Protein AF-0000000085066678 (afdb_homodimer)

Radius of gyration: 29.47 Å; Cα contacts (8 Å, |Δi|>4): 2014; chains: 2; bounding box: 54×85×67 Å

Organism: Acidithiobacillus ferrooxidans (strain ATCC 23270 / DSM 14882 / CIP 104768 / NCIMB 8455) (NCBI:txid243159)

Secondary structure (DSSP, 8-state):
-EEEEEEE-STTS--EEEEEEEPPP-TTEEEEEEEEEEE-HHHHHHHHT--TT--SSEE---EEEEEEEEE-TT--S--TT-EEEE-SS---SSSHHHHHSS-S---TTHHHHTTT--TTS--SEEETTEEEEESTTT--SBSEEEEEGGGEEEE-TTS-HHHHGGGGTHHHHHHHIIIIIS-PPTT-EEEEE--SHHHHHHHHHHHHHT-SEEEEE-S-GGGHHHHHHHT--EEE-GGG-SS-HHHHHHHHTTS-BSEEEE-S--HHHHHHHHHTBPTTT-EEEE-SPPPTT--EEE-THHHHTT-EEEE-SGGG--HHHHHHHHHHHHHTTSS--GGGEEEEE-GGGHHHHHHHHHTT--SEEEEE-/-EEEEEEE-STTS--EEEEEEEPPP-TTEEEEEEEEEEE-HHHHHHHHT--TT--SSEE---EEEEEEEEE-TT--S--TT-EEEE-SS---SSSHHHHHSS-S---TTHHHHTTT--TTS--SEEETTEEEEESTTT--SBSEEEEEGGGEEEE-TTS-HHHHGGGGTHHHHHHHIIIIIS-PPTT-EEEEE--SHHHHHHHHHHHHHT-SEEEEE-S-GGGHHHHHHHT--EEE-GGG-SS-HHHHHHHHTTS-BSEEEE-S--HHHHHHHHHTBPTTT-EEEE-SPPPTT--EEE-THHHHTT-EEEE-SGGG--HHHHHHHHHHHHHTTSS--GGGEEEEE-GGGHHHHHHHHHTT--SEEEEE-

Sequence (738 aa):
MDVRAAVAFEAGKPLVIETVQLDGPKEGEVLVELKATGICHTDHFTLSGADPEGLFPCILGHEGAGIVVDVGPGVKSVKKGDHVIPLYTPECRECEYCLSRKTNLCQKIRTTQGKGLMPDGTTRFSFKGKPLFHYMGCSTFANYTVMPEIALAKIREDAPFDTTCYIGCGVTTGIGAVVFTAKVEPGANVVVFGLGGIGLNVIQGAKLVGANMIIGVDINPAREAIARKFGMTHFVNPKEVEGDLVSHLVELTHGGADYSFECIGNVKVMRQALECCHKGWGVSCIIGVAGAGQEISTRPFQLVTGRRWIGSAFGGARGRTDVPKIVDWYMEKKINIDDLITHRLKLEDINEGFHLLETGQSIRSVVVYMDVRAAVAFEAGKPLVIETVQLDGPKEGEVLVELKATGICHTDHFTLSGADPEGLFPCILGHEGAGIVVDVGPGVKSVKKGDHVIPLYTPECRECEYCLSRKTNLCQKIRTTQGKGLMPDGTTRFSFKGKPLFHYMGCSTFANYTVMPEIALAKIREDAPFDTTCYIGCGVTTGIGAVVFTAKVEPGANVVVFGLGGIGLNVIQGAKLVGANMIIGVDINPAREAIARKFGMTHFVNPKEVEGDLVSHLVELTHGGADYSFECIGNVKVMRQALECCHKGWGVSCIIGVAGAGQEISTRPFQLVTGRRWIGSAFGGARGRTDVPKIVDWYMEKKINIDDLITHRLKLEDINEGFHLLETGQSIRSVVVY

Foldseek 3Di:
DWWWFFWLADAQDGTDTDTWAFADEAAQKFKWQWFKFWDDVVQVCLSNVLDPLRDPGAQDGQLTKTFTCDDYPPHDPDDGGFIKAFALAFAPCPDPQNVVLPFLRDDQQVVLLSVQAASVNHARIDDPRHDHGYHSQHSNRMSMDMHGNRRIATADPPFDGQQLSCLNFQLLLQLLLCCPVVNPAAQFAEEEEDLFSNRLSVLLNCVLRHYDAYEYEDQDPVSVVSSVVSHHDYYHHPVPDPDDPLVVLCVVRVAAGQEYEYAAQDQVVQQSRLSRHHFAAHEYEYRHHHGPPDDHDDDCVSVVRHYYYYYDDSSRDNRRPCSNVVSVCVVVVSGDRPVQAPEEAASVCVSVQSVCVVVVNHSMYMYGD/DWWWFFKLADAQDGTDTDTWAFADEAAQKFKWQWFKFWDDVVQVCLSNVLDPLRDPGAQDGQLTKTFTCDDYPPHDPDDGGFIKAFALAFAPCPDPQNVVLPFLRDDQQVVLLSVLAASVNHARIDDPRHDHGYHSQHSNSISMDMHGNRRIATADPPFDGQQLSCLNFQLLLQLLLCCPVVNPAAQFAEEEEDQFSNSLSVLLNCVLRHYDAYEYEDQDPVSVVSSVVSHHDYYHHPVPDPDDPLVVLCVVRVAAGQEYEYAAQDQVVQQSRLSRHHFAAHEYEYEHHHGPPDDHDDDCVSVVRHYYYYYDDSSRDNRRPCSNVVSVCVVVVSGDRPVQAPEEAASVCVSVQSVCVVVVNHSMYMYGD

Solvent-accessible surface area (backbone atoms only — not comparable to full-atom values): 35539 Å² total; per-residue (Å²): 83,83,33,53,28,39,33,31,64,47,66,65,49,77,63,42,79,42,77,30,40,37,57,77,42,49,77,37,15,26,24,31,40,36,40,11,20,32,64,53,70,68,47,53,42,33,41,55,50,73,34,90,73,54,69,69,37,18,27,42,32,45,17,16,10,29,30,29,69,41,70,15,59,84,51,76,90,71,51,68,69,41,26,34,29,38,30,65,50,30,45,73,70,70,45,72,40,42,65,65,68,62,35,33,64,34,59,90,52,47,74,34,25,67,69,19,22,40,86,87,69,43,61,53,37,27,48,96,87,37,76,26,33,37,28,59,46,34,18,33,36,22,44,46,37,55,35,51,54,46,25,42,18,64,42,68,79,84,61,58,37,75,55,53,3,38,46,33,38,48,44,34,29,14,27,20,29,30,59,57,51,66,50,62,51,64,59,33,34,35,37,34,34,28,64,52,53,38,22,40,23,31,36,33,27,38,43,67,50,40,38,61,42,31,34,39,33,35,82,55,73,82,44,48,64,62,36,42,74,42,48,34,71,42,79,44,40,66,87,73,48,83,78,56,62,42,60,52,47,17,58,74,53,72,59,18,19,46,31,22,36,28,43,67,25,46,48,69,54,45,34,42,34,45,68,20,22,14,76,27,53,6,35,17,33,40,53,32,68,58,58,87,92,50,54,34,52,48,52,58,62,56,22,25,49,28,20,31,44,36,26,30,49,57,2,37,41,37,30,50,72,40,47,35,52,52,52,48,36,41,76,70,64,69,43,82,55,68,86,45,55,66,42,79,35,43,69,90,44,46,63,55,46,53,49,32,48,74,70,63,72,36,63,25,32,24,33,45,102,83,86,34,53,28,39,33,33,64,46,64,63,49,77,63,42,80,40,78,30,39,36,58,78,40,48,77,36,15,27,24,32,39,35,41,9,21,31,64,52,69,69,47,51,42,34,42,56,52,74,34,89,72,54,68,68,37,18,25,43,30,46,15,15,12,29,32,29,69,40,70,17,58,84,51,76,90,69,52,68,68,40,27,32,29,38,30,62,50,29,44,75,71,69,45,72,40,42,65,65,68,62,35,35,67,36,61,88,52,46,75,33,26,66,68,20,23,39,87,87,71,43,60,52,37,26,49,96,88,38,76,26,32,36,27,60,46,34,18,34,37,22,44,46,36,56,34,52,52,45,27,42,18,63,41,68,78,85,60,58,37,74,55,54,3,38,45,33,39,49,43,32,29,13,26,21,28,31,59,57,50,65,50,60,52,62,59,33,33,36,36,34,35,28,64,51,52,38,23,43,23,30,36,32,26,38,45,66,50,39,36,61,43,31,33,39,33,36,81,57,73,84,43,48,64,63,35,43,74,42,47,34,71,41,78,44,40,66,86,74,49,84,78,57,64,41,61,52,47,17,58,74,54,72,58,18,19,46,31,20,36,28,43,67,25,48,47,70,54,45,34,43,35,46,68,20,22,13,76,27,54,6,35,17,33,39,54,32,69,58,59,87,90,50,54,35,52,48,51,58,62,56,22,25,48,27,20,30,46,34,26,29,49,56,2,37,40,37,32,50,72,40,47,36,52,52,52,49,34,39,78,68,64,68,44,80,54,67,86,43,55,66,42,79,37,44,68,90,44,46,64,55,47,54,50,32,49,75,71,64,72,36,62,25,31,24,31,45,100

Nearest PDB structures (foldseek):
  2fzw-assembly1_B  TM=9.863E-01  e=3.421E-61  Homo sapiens
  8gv3-assembly1_A  TM=9.808E-01  e=2.013E-60  Homo sapiens
  6oa7-assembly1_B  TM=9.654E-01  e=2.824E-52  Equus caballus
  7u9n-assembly1_A  TM=9.645E-01  e=5.880E-52  Equus caballus
  8e7u-assembly1_A  TM=9.632E-01  e=5.531E-52  Equus caballus

InterPro domains:
  IPR002328 Alcohol dehydrogenase, zinc-type, conserved site [PS00059] (61-75)
  IPR011032 GroES-like superfamily [SSF50129] (1-184)
  IPR011032 GroES-like superfamily [SSF50129] (318-369)
  IPR013149 Alcohol dehydrogenase-like, C-terminal [PF00107] (197-329)
  IPR013154 Alcohol dehydrogenase-like, N-terminal [PF08240] (27-155)
  IPR014183 Alcohol dehydrogenase class III [TIGR02818] (3-369)
  IPR014183 Alcohol dehydrogenase class III [cd08300] (4-367)
  IPR036291 NAD(P)-binding domain superfamily [SSF51735] (160-334)

pLDDT: mean 97.52, std 2.4, range [83.38, 99.0]

Structure (mmCIF, N/CA/C/O backbone):
data_AF-0000000085066678-model_v1
#
loop_
_entity.id
_entity.type
_entity.pdbx_description
1 polymer 'S-(hydroxymethyl)glutathione dehydrogenase'
#
loop_
_atom_site.group_PDB
_atom_site.id
_atom_site.type_symbol
_atom_site.label_atom_id
_atom_site.label_alt_id
_atom_site.label_comp_id
_atom_site.label_asym_id
_atom_site.label_entity_id
_atom_site.label_seq_id
_atom_site.pdbx_PDB_ins_code
_atom_site.Cartn_x
_atom_site.Cartn_y
_atom_site.Cartn_z
_atom_site.occupancy
_atom_site.B_iso_or_equiv
_atom_site.auth_seq_id
_atom_site.auth_comp_id
_atom_site.auth_asym_id
_atom_site.auth_atom_id
_atom_site.pdbx_PDB_model_num
ATOM 1 N N . MET A 1 1 ? -12.633 39.188 23.688 1 97.69 1 MET A N 1
ATOM 2 C CA . MET A 1 1 ? -11.469 40.062 23.75 1 97.69 1 MET A CA 1
ATOM 3 C C . MET A 1 1 ? -11.039 40.5 22.359 1 97.69 1 MET A C 1
ATOM 5 O O . MET A 1 1 ? -11.344 39.844 21.375 1 97.69 1 MET A O 1
ATOM 9 N N . ASP A 1 2 ? -10.336 41.594 22.328 1 98.12 2 ASP A N 1
ATOM 10 C CA . ASP A 1 2 ? -9.789 42.094 21.062 1 98.12 2 ASP A CA 1
ATOM 11 C C . ASP A 1 2 ? -8.508 41.344 20.688 1 98.12 2 ASP A C 1
ATOM 13 O O . ASP A 1 2 ? -7.625 41.156 21.531 1 98.12 2 ASP A O 1
ATOM 17 N N . VAL A 1 3 ? -8.484 40.875 19.469 1 98 3 VAL A N 1
ATOM 18 C CA . VAL A 1 3 ? -7.348 40.094 18.953 1 98 3 VAL A CA 1
ATOM 19 C C . VAL A 1 3 ? -6.941 40.625 17.578 1 98 3 VAL A C 1
ATOM 21 O O . VAL A 1 3 ? -7.797 40.969 16.766 1 98 3 VAL A O 1
ATOM 24 N N . ARG A 1 4 ? -5.629 40.719 17.375 1 98.69 4 ARG A N 1
ATOM 25 C CA . ARG A 1 4 ? -5.133 41.031 16.047 1 98.69 4 ARG A CA 1
ATOM 26 C C . ARG A 1 4 ? -5.066 39.812 15.164 1 98.69 4 ARG A C 1
ATOM 28 O O . ARG A 1 4 ? -4.574 38.75 15.594 1 98.69 4 ARG A O 1
ATOM 35 N N . ALA A 1 5 ? -5.629 39.906 13.969 1 98.88 5 ALA A N 1
ATOM 36 C CA . ALA A 1 5 ? -5.664 38.75 13.086 1 98.88 5 ALA A CA 1
ATOM 37 C C . ALA A 1 5 ? -5.555 39.156 11.625 1 98.88 5 ALA A C 1
ATOM 39 O O . ALA A 1 5 ? -5.852 40.312 11.273 1 98.88 5 ALA A O 1
ATOM 40 N N . ALA A 1 6 ? -4.98 38.344 10.805 1 98.88 6 ALA A N 1
ATOM 41 C CA . ALA A 1 6 ? -5.09 38.438 9.352 1 98.88 6 ALA A CA 1
ATOM 42 C C . ALA A 1 6 ? -6.316 37.688 8.844 1 98.88 6 ALA A C 1
ATOM 44 O O . ALA A 1 6 ? -6.367 36.438 8.914 1 98.88 6 ALA A O 1
ATOM 45 N N . VAL A 1 7 ? -7.277 38.375 8.336 1 98.81 7 VAL A N 1
ATOM 46 C CA . VAL A 1 7 ? -8.57 37.781 7.973 1 98.81 7 VAL A CA 1
ATOM 47 C C . VAL A 1 7 ? -8.641 37.594 6.461 1 98.81 7 VAL A C 1
ATOM 49 O O . VAL A 1 7 ? -8.305 38.5 5.695 1 98.81 7 VAL A O 1
ATOM 52 N N . ALA A 1 8 ? -8.922 36.406 6.039 1 98.81 8 ALA A N 1
ATOM 53 C CA . ALA A 1 8 ? -9.312 36.125 4.652 1 98.81 8 ALA A CA 1
ATOM 54 C C . ALA A 1 8 ? -10.805 36.375 4.445 1 98.81 8 ALA A C 1
ATOM 56 O O . ALA A 1 8 ? -11.617 35.469 4.715 1 98.81 8 ALA A O 1
ATOM 57 N N . PHE A 1 9 ? -11.148 37.406 3.898 1 98.5 9 PHE A N 1
ATOM 58 C CA . PHE A 1 9 ? -12.555 37.75 3.738 1 98.5 9 PHE A CA 1
ATOM 59 C C . PHE A 1 9 ? -13.148 37.062 2.523 1 98.5 9 PHE A C 1
ATOM 61 O O . PHE A 1 9 ? -14.328 36.688 2.521 1 98.5 9 PHE A O 1
ATOM 68 N N . GLU A 1 10 ? -12.383 36.938 1.481 1 97.25 10 GLU A N 1
ATOM 69 C CA . GLU A 1 10 ? -12.805 36.281 0.244 1 97.25 10 GLU A CA 1
ATOM 70 C C . GLU A 1 10 ? -11.648 35.531 -0.421 1 97.25 10 GLU A C 1
ATOM 72 O O . GLU A 1 10 ? -10.484 35.906 -0.25 1 97.25 10 GLU A O 1
ATOM 77 N N . ALA A 1 11 ? -12.023 34.469 -1.144 1 97 11 ALA A N 1
ATOM 78 C CA . ALA A 1 11 ? -11.016 33.719 -1.891 1 97 11 ALA A CA 1
ATOM 79 C C . ALA A 1 11 ? -10.32 34.625 -2.914 1 97 11 ALA A C 1
ATOM 81 O O . ALA A 1 11 ? -10.953 35.469 -3.543 1 97 11 ALA A O 1
ATOM 82 N N . GLY A 1 12 ? -9.055 34.438 -3.08 1 96.31 12 GLY A N 1
ATOM 83 C CA . GLY A 1 12 ? -8.312 35.094 -4.141 1 96.31 12 GLY A CA 1
ATOM 84 C C . GLY A 1 12 ? -7.898 36.5 -3.787 1 96.31 12 GLY A C 1
ATOM 85 O O . GLY A 1 12 ? -7.285 37.188 -4.598 1 96.31 12 GLY A O 1
ATOM 86 N N . LYS A 1 13 ? -8.227 37.031 -2.666 1 97.75 13 LYS A N 1
ATOM 87 C CA . LYS A 1 13 ? -7.867 38.375 -2.219 1 97.75 13 LYS A CA 1
ATOM 88 C C . LYS A 1 13 ? -6.836 38.312 -1.093 1 97.75 13 LYS A C 1
ATOM 90 O O . LYS A 1 13 ? -6.785 37.344 -0.342 1 97.75 13 LYS A O 1
ATOM 95 N N . PRO A 1 14 ? -6.043 39.344 -0.989 1 97.75 14 PRO A N 1
ATOM 96 C CA . PRO A 1 14 ? -5.059 39.344 0.097 1 97.75 14 PRO A CA 1
ATOM 97 C C . PRO A 1 14 ? -5.711 39.344 1.479 1 97.75 14 PRO A C 1
ATOM 99 O O . PRO A 1 14 ? -6.863 39.75 1.624 1 97.75 14 PRO A O 1
ATOM 102 N N . LEU A 1 15 ? -4.977 38.906 2.443 1 98.75 15 LEU A N 1
ATOM 103 C CA . LEU A 1 15 ? -5.438 38.969 3.828 1 98.75 15 LEU A CA 1
ATOM 104 C C . LEU A 1 15 ? -5.512 40.406 4.324 1 98.75 15 LEU A C 1
ATOM 106 O O . LEU A 1 15 ? -4.711 41.25 3.912 1 98.75 15 LEU A O 1
ATOM 110 N N . VAL A 1 16 ? -6.426 40.656 5.184 1 98.75 16 VAL A N 1
ATOM 111 C CA . VAL A 1 16 ? -6.582 42 5.766 1 98.75 16 VAL A CA 1
ATOM 112 C C . VAL A 1 16 ? -6.328 41.938 7.273 1 98.75 16 VAL A C 1
ATOM 114 O O . VAL A 1 16 ? -6.918 41.094 7.973 1 98.75 16 VAL A O 1
ATOM 117 N N . ILE A 1 17 ? -5.41 42.812 7.746 1 98.75 17 ILE A N 1
ATOM 118 C CA . ILE A 1 17 ? -5.117 42.844 9.172 1 98.75 17 ILE A CA 1
ATOM 119 C C . ILE A 1 17 ? -6.207 43.625 9.898 1 98.75 17 ILE A C 1
ATOM 121 O O . ILE A 1 17 ? -6.445 44.812 9.586 1 98.75 17 ILE A O 1
ATOM 125 N N . GLU A 1 18 ? -6.836 42.969 10.812 1 98.62 18 GLU A N 1
ATOM 126 C CA . GLU A 1 18 ? -7.934 43.594 11.547 1 98.62 18 GLU A CA 1
ATOM 127 C C . GLU A 1 18 ? -7.859 43.25 13.031 1 98.62 18 GLU A C 1
ATOM 129 O O . GLU A 1 18 ? -7.184 42.312 13.43 1 98.62 18 GLU A O 1
ATOM 134 N N . THR A 1 19 ? -8.477 44.062 13.805 1 98.62 19 THR A N 1
ATOM 135 C CA . THR A 1 19 ? -8.828 43.688 15.172 1 98.62 19 THR A CA 1
ATOM 136 C C . THR A 1 19 ? -10.18 42.969 15.203 1 98.62 19 THR A C 1
ATOM 138 O O . THR A 1 19 ? -11.195 43.531 14.789 1 98.62 19 THR A O 1
ATOM 141 N N . VAL A 1 20 ? -10.18 41.75 15.625 1 98.75 20 VAL A N 1
ATOM 142 C CA . VAL A 1 20 ? -11.398 40.938 15.688 1 98.75 20 VAL A CA 1
ATOM 143 C C . VAL A 1 20 ? -11.719 40.594 17.141 1 98.75 20 VAL A C 1
ATOM 145 O O . VAL A 1 20 ? -10.938 40.906 18.047 1 98.75 20 VAL A O 1
ATOM 148 N N . GLN A 1 21 ? -12.859 40.094 17.328 1 98.81 21 GLN A N 1
ATOM 149 C CA . GLN A 1 21 ? -13.25 39.656 18.656 1 98.81 21 GLN A CA 1
ATOM 150 C C . GLN A 1 21 ? -13.125 38.156 18.812 1 98.81 21 GLN A C 1
ATOM 152 O O . GLN A 1 21 ? -13.461 37.406 17.891 1 98.81 21 GLN A O 1
ATOM 157 N N . LEU A 1 22 ? -12.594 37.719 19.906 1 98.81 22 LEU A N 1
ATOM 158 C CA . LEU A 1 22 ? -12.438 36.312 20.234 1 98.81 22 LEU A CA 1
ATOM 159 C C . LEU A 1 22 ? -13.141 36 21.547 1 98.81 22 LEU A C 1
ATOM 161 O O . LEU A 1 22 ? -12.859 36.625 22.578 1 98.81 22 LEU A O 1
ATOM 165 N N . ASP A 1 23 ? -14.07 35.094 21.484 1 98.5 23 ASP A N 1
ATOM 166 C CA . ASP A 1 23 ? -14.742 34.625 22.688 1 98.5 23 ASP A CA 1
ATOM 167 C C . ASP A 1 23 ? -13.812 33.75 23.531 1 98.5 23 ASP A C 1
ATOM 169 O O . ASP A 1 23 ? -12.891 33.125 23 1 98.5 23 ASP A O 1
ATOM 173 N N . GLY A 1 24 ? -14.047 33.75 24.812 1 98.12 24 GLY A N 1
ATOM 174 C CA . GLY A 1 24 ? -13.297 32.875 25.703 1 98.12 24 GLY A CA 1
ATOM 175 C C . GLY A 1 24 ? -13.578 31.406 25.484 1 98.12 24 GLY A C 1
ATOM 176 O O . GLY A 1 24 ? -14.539 31.047 24.812 1 98.12 24 GLY A O 1
ATOM 177 N N . PRO A 1 25 ? -12.719 30.562 26.094 1 98.62 25 PRO A N 1
ATOM 178 C CA . PRO A 1 25 ? -12.875 29.125 25.906 1 98.62 25 PRO A CA 1
ATOM 179 C C . PRO A 1 25 ? -14.102 28.547 26.625 1 98.62 25 PRO A C 1
ATOM 181 O O . PRO A 1 25 ? -14.344 28.875 27.781 1 98.62 25 PRO A O 1
ATOM 184 N N . LYS A 1 26 ? -14.836 27.766 25.922 1 98.38 26 LYS A N 1
ATOM 185 C CA . LYS A 1 26 ? -15.953 27.016 26.5 1 98.38 26 LYS A CA 1
ATOM 186 C C . LYS A 1 26 ? -15.492 25.656 27 1 98.38 26 LYS A C 1
ATOM 188 O O . LYS A 1 26 ? -14.305 25.438 27.266 1 98.38 26 LYS A O 1
ATOM 193 N N . GLU A 1 27 ? -16.484 24.766 27.328 1 98.12 27 GLU A N 1
ATOM 194 C CA . GLU A 1 27 ? -16.188 23.438 27.875 1 98.12 27 GLU A CA 1
ATOM 195 C C . GLU A 1 27 ? -15.203 22.688 26.969 1 98.12 27 GLU A C 1
ATOM 197 O O . GLU A 1 27 ? -15.43 22.562 25.766 1 98.12 27 GLU A O 1
ATOM 202 N N . GLY A 1 28 ? -14.109 22.234 27.562 1 98.25 28 GLY A N 1
ATOM 203 C CA . GLY A 1 28 ? -13.125 21.422 26.875 1 98.25 28 GLY A CA 1
ATOM 204 C C . GLY A 1 28 ? -12.219 22.234 25.969 1 98.25 28 GLY A C 1
ATOM 205 O O . GLY A 1 28 ? -11.398 21.688 25.234 1 98.25 28 GLY A O 1
ATOM 206 N N . GLU A 1 29 ? -12.328 23.531 25.969 1 98.69 29 GLU A N 1
ATOM 207 C CA . GLU A 1 29 ? -11.586 24.406 25.062 1 98.69 29 GLU A CA 1
ATOM 208 C C . GLU A 1 29 ? -10.477 25.141 25.797 1 98.69 29 GLU A C 1
ATOM 210 O O . GLU A 1 29 ? -10.477 25.219 27.031 1 98.69 29 GLU A O 1
ATOM 215 N N . VAL A 1 30 ? -9.531 25.609 25.062 1 98.94 30 VAL A N 1
ATOM 216 C CA . VAL A 1 30 ? -8.336 26.25 25.609 1 98.94 30 VAL A CA 1
ATOM 217 C C . VAL A 1 30 ? -8.047 27.531 24.828 1 98.94 30 VAL A C 1
ATOM 219 O O . VAL A 1 30 ? -8.125 27.547 23.594 1 98.94 30 VAL A O 1
ATOM 222 N N . LEU A 1 31 ? -7.812 28.578 25.5 1 98.94 31 LEU A N 1
ATOM 223 C CA . LEU A 1 31 ? -7.348 29.828 24.906 1 98.94 31 LEU A CA 1
ATOM 224 C C . LEU A 1 31 ? -5.824 29.875 24.859 1 98.94 31 LEU A C 1
ATOM 226 O O . LEU A 1 31 ? -5.16 29.703 25.891 1 98.94 31 LEU A O 1
ATOM 230 N N . VAL A 1 32 ? -5.309 30.109 23.734 1 98.94 32 VAL A N 1
ATOM 231 C CA . VAL A 1 32 ? -3.865 30.078 23.531 1 98.94 32 VAL A CA 1
ATOM 232 C C . VAL A 1 32 ? -3.4 31.438 22.984 1 98.94 32 VAL A C 1
ATOM 234 O O . VAL A 1 32 ? -3.992 31.969 22.047 1 98.94 32 VAL A O 1
ATOM 237 N N . GLU A 1 33 ? -2.43 32 23.609 1 98.94 33 GLU A N 1
ATOM 238 C CA . GLU A 1 33 ? -1.693 33.125 23.031 1 98.94 33 GLU A CA 1
ATOM 239 C C . GLU A 1 33 ? -0.606 32.625 22.078 1 98.94 33 GLU A C 1
ATOM 241 O O . GLU A 1 33 ? 0.362 32 22.5 1 98.94 33 GLU A O 1
ATOM 246 N N . LEU A 1 34 ? -0.774 32.938 20.875 1 98.94 34 LEU A N 1
ATOM 247 C CA . LEU A 1 34 ? 0.205 32.5 19.875 1 98.94 34 LEU A CA 1
ATOM 248 C C . LEU A 1 34 ? 1.414 33.406 19.875 1 98.94 34 LEU A C 1
ATOM 250 O O . LEU A 1 34 ? 1.264 34.656 19.922 1 98.94 34 LEU A O 1
ATOM 254 N N . LYS A 1 35 ? 2.562 32.781 19.844 1 98.94 35 LYS A N 1
ATOM 255 C CA . LYS A 1 35 ? 3.809 33.531 19.797 1 98.94 35 LYS A CA 1
ATOM 256 C C . LYS A 1 35 ? 4.391 33.562 18.391 1 98.94 35 LYS A C 1
ATOM 258 O O . LYS A 1 35 ? 5.086 34.5 18 1 98.94 35 LYS A O 1
ATOM 263 N N . ALA A 1 36 ? 4.1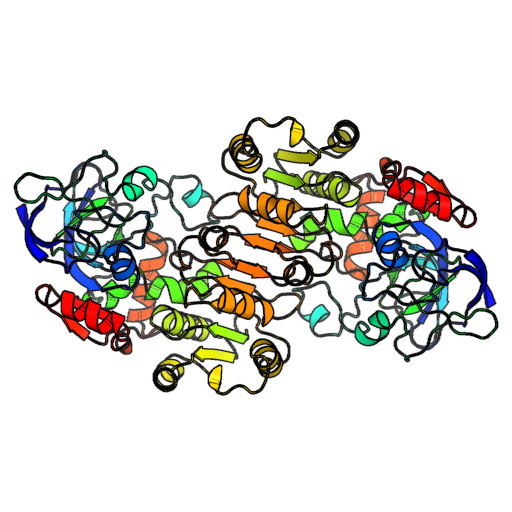13 32.562 17.672 1 98.88 36 ALA A N 1
ATOM 264 C CA . ALA A 1 36 ? 4.578 32.469 16.281 1 98.88 36 ALA A CA 1
ATOM 265 C C . ALA A 1 36 ? 3.691 31.516 15.477 1 98.88 36 ALA A C 1
ATOM 267 O O . ALA A 1 36 ? 2.998 30.672 16.031 1 98.88 36 ALA A O 1
ATOM 268 N N . THR A 1 37 ? 3.658 31.688 14.164 1 98.81 37 THR A N 1
ATOM 269 C CA . THR A 1 37 ? 2.932 30.812 13.25 1 98.81 37 THR A CA 1
ATOM 270 C C . THR A 1 37 ? 3.629 30.766 11.891 1 98.81 37 THR A C 1
ATOM 272 O O . THR A 1 37 ? 4.176 31.766 11.422 1 98.81 37 THR A O 1
ATOM 275 N N . GLY A 1 38 ? 3.693 29.578 11.344 1 98.25 38 GLY A N 1
ATOM 276 C CA . GLY A 1 38 ? 4.25 29.406 10.008 1 98.25 38 GLY A CA 1
ATOM 277 C C . GLY A 1 38 ? 3.244 29.688 8.906 1 98.25 38 GLY A C 1
ATOM 278 O O . GLY A 1 38 ? 2.033 29.625 9.133 1 98.25 38 GLY A O 1
ATOM 279 N N . ILE A 1 39 ? 3.721 30.078 7.777 1 97.81 39 ILE A N 1
ATOM 280 C CA . ILE A 1 39 ? 2.924 30.25 6.566 1 97.81 39 ILE A CA 1
ATOM 281 C C . ILE A 1 39 ? 3.133 29.047 5.645 1 97.81 39 ILE A C 1
ATOM 283 O O . ILE A 1 39 ? 4.238 28.828 5.145 1 97.81 39 ILE A O 1
ATOM 287 N N . CYS A 1 40 ? 2.102 28.281 5.398 1 95.62 40 CYS A N 1
ATOM 288 C CA . CYS A 1 40 ? 2.186 27 4.695 1 95.62 40 CYS A CA 1
ATOM 289 C C . CYS A 1 40 ? 1.518 27.094 3.328 1 95.62 40 CYS A C 1
ATOM 291 O O . CYS A 1 40 ? 0.656 27.938 3.105 1 95.62 40 CYS A O 1
ATOM 293 N N . HIS A 1 41 ? 1.937 26.25 2.414 1 92.62 41 HIS A N 1
ATOM 294 C CA . HIS A 1 41 ? 1.319 26.172 1.095 1 92.62 41 HIS A CA 1
ATOM 295 C C . HIS A 1 41 ? -0.168 25.844 1.201 1 92.62 41 HIS A C 1
ATOM 297 O O . HIS A 1 41 ? -0.963 26.281 0.366 1 92.62 41 HIS A O 1
ATOM 303 N N . THR A 1 42 ? -0.567 25.062 2.137 1 93.12 42 THR A N 1
ATOM 304 C CA . THR A 1 42 ? -1.973 24.734 2.346 1 93.12 42 THR A CA 1
ATOM 305 C C . THR A 1 42 ? -2.789 26 2.621 1 93.12 42 THR A C 1
ATOM 307 O O . THR A 1 42 ? -3.936 26.109 2.182 1 93.12 42 THR A O 1
ATOM 310 N N . ASP A 1 43 ? -2.24 26.938 3.326 1 95.94 43 ASP A N 1
ATOM 311 C CA . ASP A 1 43 ? -2.896 28.219 3.521 1 95.94 43 ASP A CA 1
ATOM 312 C C . ASP A 1 43 ? -3.1 28.938 2.189 1 95.94 43 ASP A C 1
ATOM 314 O O . ASP A 1 43 ? -4.184 29.469 1.923 1 95.94 43 ASP A O 1
ATOM 318 N N . HIS A 1 44 ? -2.023 28.938 1.47 1 94.38 44 HIS A N 1
ATOM 319 C CA . HIS A 1 44 ? -2.059 29.594 0.166 1 94.38 44 HIS A CA 1
ATOM 320 C C . HIS A 1 44 ? -3.094 28.938 -0.747 1 94.38 44 HIS A C 1
ATOM 322 O O . HIS A 1 44 ? -3.854 29.641 -1.424 1 94.38 44 HIS A O 1
ATOM 328 N N . PHE A 1 45 ? -3.088 27.672 -0.777 1 91.62 45 PHE A N 1
ATOM 329 C CA . PHE A 1 45 ? -4.023 26.922 -1.604 1 91.62 45 PHE A CA 1
ATOM 330 C C . PHE A 1 45 ? -5.461 27.266 -1.249 1 91.62 45 PHE A C 1
ATOM 332 O O . PHE A 1 45 ? -6.273 27.547 -2.135 1 91.62 45 PHE A O 1
ATOM 339 N N . THR A 1 46 ? -5.805 27.266 0.006 1 94.5 46 THR A N 1
ATOM 340 C CA . THR A 1 46 ? -7.156 27.609 0.445 1 94.5 46 THR A CA 1
ATOM 341 C C . THR A 1 46 ? -7.48 29.062 0.114 1 94.5 46 THR A C 1
ATOM 343 O O . THR A 1 46 ? -8.547 29.359 -0.432 1 94.5 46 THR A O 1
ATOM 346 N N . LEU A 1 47 ? -6.539 29.906 0.337 1 96.62 47 LEU A N 1
ATOM 347 C CA . LEU A 1 47 ? -6.742 31.328 0.083 1 96.62 47 LEU A CA 1
ATOM 348 C C . LEU A 1 47 ? -7.008 31.578 -1.396 1 96.62 47 LEU A C 1
ATOM 350 O O . LEU A 1 47 ? -7.777 32.469 -1.749 1 96.62 47 LEU A O 1
ATOM 354 N N . SER A 1 48 ? -6.438 30.812 -2.24 1 93.81 48 SER A N 1
ATOM 355 C CA . SER A 1 48 ? -6.543 31 -3.684 1 93.81 48 SER A CA 1
ATOM 356 C C . SER A 1 48 ? -7.957 30.719 -4.176 1 93.81 48 SER A C 1
ATOM 358 O O . SER A 1 48 ? -8.32 31.109 -5.285 1 93.81 48 SER A O 1
ATOM 360 N N . GLY A 1 49 ? -8.719 29.922 -3.389 1 91.94 49 GLY A N 1
ATOM 361 C CA . GLY A 1 49 ? -10.055 29.516 -3.805 1 91.94 49 GLY A CA 1
ATOM 362 C C . GLY A 1 49 ? -10.086 28.172 -4.488 1 91.94 49 GLY A C 1
ATOM 363 O O . GLY A 1 49 ? -11.156 27.641 -4.793 1 91.94 49 GLY A O 1
ATOM 364 N N . ALA A 1 50 ? -8.953 27.578 -4.664 1 86.81 50 ALA A N 1
ATOM 365 C CA . ALA A 1 50 ? -8.875 26.297 -5.359 1 86.81 50 ALA A CA 1
ATOM 366 C C . ALA A 1 50 ? -9.266 25.156 -4.434 1 86.81 50 ALA A C 1
ATOM 368 O O . ALA A 1 50 ? -9.531 24.047 -4.891 1 86.81 50 ALA A O 1
ATOM 369 N N . ASP A 1 51 ? -9.203 25.359 -3.145 1 87.5 51 ASP A N 1
ATOM 370 C CA . ASP A 1 51 ? -9.586 24.359 -2.154 1 87.5 51 ASP A CA 1
ATOM 371 C C . ASP A 1 51 ? -11.102 24.25 -2.049 1 87.5 51 ASP A C 1
ATOM 373 O O . ASP A 1 51 ? -11.766 25.156 -1.562 1 87.5 51 ASP A O 1
ATOM 377 N N . PRO A 1 52 ? -11.664 23.172 -2.43 1 84.06 52 PRO A N 1
ATOM 378 C CA . PRO A 1 52 ? -13.117 23.062 -2.377 1 84.06 52 PRO A CA 1
ATOM 379 C C . PRO A 1 52 ? -13.664 23.125 -0.953 1 84.06 52 PRO A C 1
ATOM 381 O O . PRO A 1 52 ? -14.852 23.391 -0.753 1 84.06 52 PRO A O 1
ATOM 384 N N . GLU A 1 53 ? -12.852 23.016 0.039 1 84.94 53 GLU A N 1
ATOM 385 C CA . GLU A 1 53 ? -13.297 23.016 1.43 1 84.94 53 GLU A CA 1
ATOM 386 C C . GLU A 1 53 ? -13.078 24.391 2.07 1 84.94 53 GLU A C 1
ATOM 388 O O . GLU A 1 53 ? -13.367 24.578 3.254 1 84.94 53 GLU A O 1
ATOM 393 N N . GLY A 1 54 ? -12.562 25.234 1.211 1 92.62 54 GLY A N 1
ATOM 394 C CA . GLY A 1 54 ? -12.305 26.547 1.758 1 92.62 54 GLY A CA 1
ATOM 395 C C . GLY A 1 54 ? -13.562 27.297 2.145 1 92.62 54 GLY A C 1
ATOM 396 O O . GLY A 1 54 ? -14.547 27.297 1.403 1 92.62 54 GLY A O 1
ATOM 397 N N . LEU A 1 55 ? -13.547 27.859 3.322 1 96.5 55 LEU A N 1
ATOM 398 C CA . LEU A 1 55 ? -14.648 28.656 3.84 1 96.5 55 LEU A CA 1
ATOM 399 C C . LEU A 1 55 ? -14.188 30.094 4.102 1 96.5 55 LEU A C 1
ATOM 401 O O . LEU A 1 55 ? -13.078 30.312 4.586 1 96.5 55 LEU A O 1
ATOM 405 N N . PHE A 1 56 ? -15.07 30.984 3.793 1 97.81 56 PHE A N 1
ATOM 406 C CA . PHE A 1 56 ? -14.789 32.406 4.012 1 97.81 56 PHE A CA 1
ATOM 407 C C . PHE A 1 56 ? -16.016 33.125 4.574 1 97.81 56 PHE A C 1
ATOM 409 O O . PHE A 1 56 ? -17.141 32.719 4.309 1 97.81 56 PHE A O 1
ATOM 416 N N . PRO A 1 57 ? -15.82 34.25 5.391 1 98.44 57 PRO A N 1
ATOM 417 C CA . PRO A 1 57 ? -14.523 34.75 5.875 1 98.44 57 PRO A CA 1
ATOM 418 C C . PRO A 1 57 ? -13.938 33.875 6.977 1 98.44 57 PRO A C 1
ATOM 420 O O . PRO A 1 57 ? -14.68 33.312 7.781 1 98.44 57 PRO A O 1
ATOM 423 N N . CYS A 1 58 ? -12.656 33.75 7.02 1 98.75 58 CYS A N 1
ATOM 424 C CA . CYS A 1 58 ? -12.023 32.906 8.039 1 98.75 58 CYS A CA 1
ATOM 425 C C . CYS A 1 58 ? -10.656 33.469 8.422 1 98.75 58 CYS A C 1
ATOM 427 O O . CYS A 1 58 ? -10.18 34.438 7.809 1 98.75 58 CYS A O 1
ATOM 429 N N . ILE A 1 59 ? -10.102 33.031 9.461 1 98.81 59 ILE A N 1
ATOM 430 C CA . ILE A 1 59 ? -8.711 33.25 9.844 1 98.81 59 ILE A CA 1
ATOM 431 C C . ILE A 1 59 ? -7.883 32 9.531 1 98.81 59 ILE A C 1
ATOM 433 O O . ILE A 1 59 ? -8.078 30.953 10.148 1 98.81 59 ILE A O 1
ATOM 437 N N . LEU A 1 60 ? -6.949 32.062 8.586 1 98.56 60 LEU A N 1
ATOM 438 C CA . LEU A 1 60 ? -6.141 30.953 8.148 1 98.56 60 LEU A CA 1
ATOM 439 C C . LEU A 1 60 ? -5.023 30.656 9.148 1 98.56 60 LEU A C 1
ATOM 441 O O . LEU A 1 60 ? -5.078 31.109 10.289 1 98.56 60 LEU A O 1
ATOM 445 N N . GLY A 1 61 ? -4.152 29.797 8.773 1 98.5 61 GLY A N 1
ATOM 446 C CA . GLY A 1 61 ? -3.012 29.406 9.594 1 98.5 61 GLY A CA 1
ATOM 447 C C . GLY A 1 61 ? -3.26 28.141 10.391 1 98.5 61 GLY A C 1
ATOM 448 O O . GLY A 1 61 ? -4.344 27.953 10.945 1 98.5 61 GLY A O 1
ATOM 449 N N . HIS A 1 62 ? -2.232 27.266 10.484 1 98.38 62 HIS A N 1
ATOM 450 C CA . HIS A 1 62 ? -2.391 26.047 11.25 1 98.38 62 HIS A CA 1
ATOM 451 C C . HIS A 1 62 ? -1.065 25.594 11.859 1 98.38 62 HIS A C 1
ATOM 453 O O . HIS A 1 62 ? -1.013 24.594 12.586 1 98.38 62 HIS A O 1
ATOM 459 N N . GLU A 1 63 ? 0.039 26.344 11.602 1 98.25 63 GLU A N 1
ATOM 460 C CA . GLU A 1 63 ? 1.359 26.047 12.148 1 98.25 63 GLU A CA 1
ATOM 461 C C . GLU A 1 63 ? 1.717 27 13.281 1 98.25 63 GLU A C 1
ATOM 463 O O . GLU A 1 63 ? 2.629 27.812 13.148 1 98.25 63 GLU A O 1
ATOM 468 N N . GLY A 1 64 ? 1.165 26.812 14.43 1 98.75 64 GLY A N 1
ATOM 469 C CA . GLY A 1 64 ? 1.358 27.766 15.516 1 98.75 64 GLY A CA 1
ATOM 470 C C . GLY A 1 64 ? 2.127 27.172 16.688 1 98.75 64 GLY A C 1
ATOM 471 O O . GLY A 1 64 ? 2.301 25.953 16.766 1 98.75 64 GLY A O 1
ATOM 472 N N . ALA A 1 65 ? 2.631 28.016 17.531 1 98.94 65 ALA A N 1
ATOM 473 C CA . ALA A 1 65 ? 3.166 27.703 18.859 1 98.94 65 ALA A CA 1
ATOM 474 C C . ALA A 1 65 ? 2.92 28.859 19.828 1 98.94 65 ALA A C 1
ATOM 476 O O . ALA A 1 65 ? 3.008 30.031 19.438 1 98.94 65 ALA A O 1
ATOM 477 N N . GLY A 1 66 ? 2.596 28.5 21.016 1 98.88 66 GLY A N 1
ATOM 478 C CA . GLY A 1 66 ? 2.275 29.547 21.969 1 98.88 66 GLY A CA 1
ATOM 479 C C . GLY A 1 66 ? 2.086 29.031 23.375 1 98.88 66 GLY A C 1
ATOM 480 O O . GLY A 1 66 ? 2.668 28.016 23.75 1 98.88 66 GLY A O 1
ATOM 481 N N . ILE A 1 67 ? 1.364 29.844 24.141 1 98.88 67 ILE A N 1
ATOM 482 C CA . ILE A 1 67 ? 1.212 29.578 25.562 1 98.88 67 ILE A CA 1
ATOM 483 C C . ILE A 1 67 ? -0.27 29.547 25.938 1 98.88 67 ILE A C 1
ATOM 485 O O . ILE A 1 67 ? -1.046 30.391 25.469 1 98.88 67 ILE A O 1
ATOM 489 N N . VAL A 1 68 ? -0.617 28.531 26.719 1 98.94 68 VAL A N 1
ATOM 490 C CA . VAL A 1 68 ? -1.977 28.484 27.25 1 98.94 68 VAL A CA 1
ATOM 491 C C . VAL A 1 68 ? -2.203 29.656 28.203 1 98.94 68 VAL A C 1
ATOM 493 O O . VAL A 1 68 ? -1.441 29.844 29.156 1 98.94 68 VAL A O 1
ATOM 496 N N . VAL A 1 69 ? -3.285 30.391 27.984 1 98.69 69 VAL A N 1
ATOM 497 C CA . VAL A 1 69 ? -3.482 31.562 28.844 1 98.69 69 VAL A CA 1
ATOM 498 C C . VAL A 1 69 ? -4.789 31.406 29.625 1 98.69 69 VAL A C 1
ATOM 500 O O . VAL A 1 69 ? -5.004 32.094 30.625 1 98.69 69 VAL A O 1
ATOM 503 N N . ASP A 1 70 ? -5.656 30.562 29.188 1 98.69 70 ASP A N 1
ATOM 504 C CA . ASP A 1 70 ? -6.883 30.234 29.906 1 98.69 70 ASP A CA 1
ATOM 505 C C . ASP A 1 70 ? -7.434 28.875 29.469 1 98.69 70 ASP A C 1
ATOM 507 O O . ASP A 1 70 ? -7.094 28.391 28.391 1 98.69 70 ASP A O 1
ATOM 511 N N . VAL A 1 71 ? -8.203 28.25 30.359 1 98.75 71 VAL A N 1
ATOM 512 C CA . VAL A 1 71 ? -8.797 26.953 30.047 1 98.75 71 VAL A CA 1
ATOM 513 C C . VAL A 1 71 ? -10.273 26.953 30.422 1 98.75 71 VAL A C 1
ATOM 515 O O . VAL A 1 71 ? -10.664 27.547 31.438 1 98.75 71 VAL A O 1
ATOM 518 N N . GLY A 1 72 ? -11.078 26.359 29.594 1 98.5 72 GLY A N 1
ATOM 519 C CA . GLY A 1 72 ? -12.492 26.203 29.906 1 98.5 72 GLY A CA 1
ATOM 520 C C . GLY A 1 72 ? -12.758 25.062 30.859 1 98.5 72 GLY A C 1
ATOM 521 O O . GLY A 1 72 ? -11.836 24.328 31.234 1 98.5 72 GLY A O 1
ATOM 522 N N . PRO A 1 73 ? -14.07 24.938 31.25 1 98.25 73 PRO A N 1
ATOM 523 C CA . PRO A 1 73 ? -14.438 23.828 32.156 1 98.25 73 PRO A CA 1
ATOM 524 C C . PRO A 1 73 ? -14.102 22.469 31.562 1 98.25 73 PRO A C 1
ATOM 526 O O . PRO A 1 73 ? -14.258 22.234 30.359 1 98.25 73 PRO A O 1
ATOM 529 N N . GLY A 1 74 ? -13.578 21.547 32.406 1 97.81 74 GLY A N 1
ATOM 530 C CA . GLY A 1 74 ? -13.406 20.156 32.031 1 97.81 74 GLY A CA 1
ATOM 531 C C . GLY A 1 74 ? -12.039 19.875 31.438 1 97.81 74 GLY A C 1
ATOM 532 O O . GLY A 1 74 ? -11.664 18.703 31.266 1 97.81 74 GLY A O 1
ATOM 533 N N . VAL A 1 75 ? -11.258 20.891 31.094 1 98.5 75 VAL A N 1
ATOM 534 C CA . VAL A 1 75 ? -9.922 20.688 30.531 1 98.5 75 VAL A CA 1
ATOM 535 C C . VAL A 1 75 ? -9.016 20.047 31.578 1 98.5 75 VAL A C 1
ATOM 537 O O . VAL A 1 75 ? -9 20.484 32.75 1 98.5 75 VAL A O 1
ATOM 540 N N . LYS A 1 76 ? -8.273 19 31.156 1 97.5 76 LYS A N 1
ATOM 541 C CA . LYS A 1 76 ? -7.461 18.281 32.125 1 97.5 76 LYS A CA 1
ATOM 542 C C . LYS A 1 76 ? -6.023 18.125 31.641 1 97.5 76 LYS A C 1
ATOM 544 O O . LYS A 1 76 ? -5.102 17.969 32.438 1 97.5 76 LYS A O 1
ATOM 549 N N . SER A 1 77 ? -5.805 18.25 30.406 1 97.56 77 SER A N 1
ATOM 550 C CA . SER A 1 77 ? -4.527 17.812 29.859 1 97.56 77 SER A CA 1
ATOM 551 C C . SER A 1 77 ? -3.535 18.969 29.781 1 97.56 77 SER A C 1
ATOM 553 O O . SER A 1 77 ? -2.33 18.75 29.641 1 97.56 77 SER A O 1
ATOM 555 N N . VAL A 1 78 ? -4.012 20.25 29.875 1 98.62 78 VAL A N 1
ATOM 556 C CA . VAL A 1 78 ? -3.15 21.422 29.859 1 98.62 78 VAL A CA 1
ATOM 557 C C . VAL A 1 78 ? -3.629 22.438 30.891 1 98.62 78 VAL A C 1
ATOM 559 O O . VAL A 1 78 ? -4.754 22.344 31.391 1 98.62 78 VAL A O 1
ATOM 562 N N . LYS A 1 79 ? -2.746 23.344 31.203 1 98.62 79 LYS A N 1
ATOM 563 C CA . LYS A 1 79 ? -3.047 24.422 32.125 1 98.62 79 LYS A CA 1
ATOM 564 C C . LYS A 1 79 ? -2.377 25.719 31.703 1 98.62 79 LYS A C 1
ATOM 566 O O . LYS A 1 79 ? -1.503 25.719 30.828 1 98.62 79 LYS A O 1
ATOM 571 N N . LYS A 1 80 ? -2.82 26.828 32.375 1 98.56 80 LYS A N 1
ATOM 572 C CA . LYS A 1 80 ? -2.221 28.141 32.125 1 98.56 80 LYS A CA 1
ATOM 573 C C . LYS A 1 80 ? -0.702 28.078 32.25 1 98.56 80 LYS A C 1
ATOM 575 O O . LYS A 1 80 ? -0.173 27.5 33.188 1 98.56 80 LYS A O 1
ATOM 580 N N . GLY A 1 81 ? -0.021 28.594 31.234 1 98.75 81 GLY A N 1
ATOM 581 C CA . GLY A 1 81 ? 1.432 28.641 31.266 1 98.75 81 GLY A CA 1
ATOM 582 C C . GLY A 1 81 ? 2.08 27.547 30.422 1 98.75 81 GLY A C 1
ATOM 583 O O . GLY A 1 81 ? 3.26 27.641 30.078 1 98.75 81 GLY A O 1
ATOM 584 N N . ASP A 1 82 ? 1.357 26.516 30.125 1 98.88 82 ASP A N 1
ATOM 585 C CA . ASP A 1 82 ? 1.91 25.422 29.328 1 98.88 82 ASP A CA 1
ATOM 586 C C . ASP A 1 82 ? 2.24 25.922 27.906 1 98.88 82 ASP A C 1
ATOM 588 O O . ASP A 1 82 ? 1.48 26.688 27.328 1 98.88 82 ASP A O 1
ATOM 592 N N . HIS A 1 83 ? 3.395 25.547 27.344 1 98.94 83 HIS A N 1
ATOM 593 C CA . HIS A 1 83 ? 3.73 25.75 25.938 1 98.94 83 HIS A CA 1
ATOM 594 C C . HIS A 1 83 ? 3.08 24.688 25.062 1 98.94 83 HIS A C 1
ATOM 596 O O . HIS A 1 83 ? 3.08 23.5 25.391 1 98.94 83 HIS A O 1
ATOM 602 N N . VAL A 1 84 ? 2.486 25.094 23.969 1 98.94 84 VAL A N 1
ATOM 603 C CA . VAL A 1 84 ? 1.711 24.141 23.188 1 98.94 84 VAL A CA 1
ATOM 604 C C . VAL A 1 84 ? 1.899 24.438 21.703 1 98.94 84 VAL A C 1
ATOM 606 O O . VAL A 1 84 ? 2.277 25.547 21.312 1 98.94 84 VAL A O 1
ATOM 609 N N . ILE A 1 85 ? 1.713 23.438 20.891 1 98.94 85 ILE A N 1
ATOM 610 C CA . ILE A 1 85 ? 1.574 23.5 19.438 1 98.94 85 ILE A CA 1
ATOM 611 C C . ILE A 1 85 ? 0.163 23.094 19.031 1 98.94 85 ILE A C 1
ATOM 613 O O . ILE A 1 85 ? -0.291 22 19.375 1 98.94 85 ILE A O 1
ATOM 617 N N . PRO A 1 86 ? -0.619 24 18.344 1 98.81 86 PRO A N 1
ATOM 618 C CA . PRO A 1 86 ? -1.927 23.625 17.797 1 98.81 86 PRO A CA 1
ATOM 619 C C . PRO A 1 86 ? -1.841 22.5 16.781 1 98.81 86 PRO A C 1
ATOM 621 O O . PRO A 1 86 ? -0.896 22.453 15.984 1 98.81 86 PRO A O 1
ATOM 624 N N . LEU A 1 87 ? -2.83 21.625 16.797 1 98.62 87 LEU A N 1
ATOM 625 C CA . LEU A 1 87 ? -2.883 20.484 15.883 1 98.62 87 LEU A CA 1
ATOM 626 C C . LEU A 1 87 ? -4.141 20.531 15.023 1 98.62 87 LEU A C 1
ATOM 628 O O . LEU A 1 87 ? -5.25 20.641 15.547 1 98.62 87 LEU A O 1
ATOM 632 N N . TYR A 1 88 ? -3.982 20.438 13.75 1 97 88 TYR A N 1
ATOM 633 C CA . TYR A 1 88 ? -5.156 20.328 12.898 1 97 88 TYR A CA 1
ATOM 634 C C . TYR A 1 88 ? -5.68 18.906 12.875 1 97 88 TYR A C 1
ATOM 636 O O . TYR A 1 88 ? -6.805 18.641 12.438 1 97 88 TYR A O 1
ATOM 644 N N . THR A 1 89 ? -4.871 17.906 13.289 1 96.25 89 THR A N 1
ATOM 645 C CA . THR A 1 89 ? -5.285 16.531 13.555 1 96.25 89 THR A CA 1
ATOM 646 C C . THR A 1 89 ? -5.223 16.234 15.047 1 96.25 89 THR A C 1
ATOM 648 O O . THR A 1 89 ? -4.145 15.961 15.586 1 96.25 89 THR A O 1
ATOM 651 N N . PRO A 1 90 ? -6.363 16.172 15.695 1 98.12 90 PRO A N 1
ATOM 652 C CA . PRO A 1 90 ? -6.344 15.961 17.141 1 98.12 90 PRO A CA 1
ATOM 653 C C . PRO A 1 90 ? -6.008 14.523 17.531 1 98.12 90 PRO A C 1
ATOM 655 O O . PRO A 1 90 ? -5.766 13.688 16.641 1 98.12 90 PRO A O 1
ATOM 658 N N . GLU A 1 91 ? -5.895 14.258 18.766 1 98.56 91 GLU A N 1
ATOM 659 C CA . GLU A 1 91 ? -5.754 12.945 19.375 1 98.56 91 GLU A CA 1
ATOM 660 C C . GLU A 1 91 ? -6.574 12.844 20.656 1 98.56 91 GLU A C 1
ATOM 662 O O . GLU A 1 91 ? -6.129 13.273 21.719 1 98.56 91 GLU A O 1
ATOM 667 N N . CYS A 1 92 ? -7.738 12.227 20.562 1 98.12 92 CYS A N 1
ATOM 668 C CA . CYS A 1 92 ? -8.664 12.227 21.688 1 98.12 92 CYS A CA 1
ATOM 669 C C . CYS A 1 92 ? -8.422 11.023 22.594 1 98.12 92 CYS A C 1
ATOM 671 O O . CYS A 1 92 ? -8.859 11.016 23.75 1 98.12 92 CYS A O 1
ATOM 673 N N . ARG A 1 93 ? -7.855 9.945 21.984 1 97.94 93 ARG A N 1
ATOM 674 C CA . ARG A 1 93 ? -7.465 8.734 22.688 1 97.94 93 ARG A CA 1
ATOM 675 C C . ARG A 1 93 ? -8.688 7.949 23.141 1 97.94 93 ARG A C 1
ATOM 677 O O . ARG A 1 93 ? -8.625 7.195 24.125 1 97.94 93 ARG A O 1
ATOM 684 N N . GLU A 1 94 ? -9.828 8.18 22.5 1 97.38 94 GLU A N 1
ATOM 685 C CA . GLU A 1 94 ? -11.047 7.488 22.906 1 97.38 94 GLU A CA 1
ATOM 686 C C . GLU A 1 94 ? -11.812 6.953 21.703 1 97.38 94 GLU A C 1
ATOM 688 O O . GLU A 1 94 ? -12.57 5.988 21.812 1 97.38 94 GLU A O 1
ATOM 693 N N . CYS A 1 95 ? -11.648 7.605 20.562 1 96.31 95 CYS A N 1
ATOM 694 C CA . CYS A 1 95 ? -12.398 7.172 19.391 1 96.31 95 CYS A CA 1
ATOM 695 C C . CYS A 1 95 ? -11.781 5.914 18.781 1 96.31 95 CYS A C 1
ATOM 697 O O . CYS A 1 95 ? -10.672 5.523 19.156 1 96.31 95 CYS A O 1
ATOM 699 N N . GLU A 1 96 ? -12.5 5.285 17.906 1 95.06 96 GLU A N 1
ATOM 700 C CA . GLU A 1 96 ? -12.07 4.039 17.281 1 95.06 96 GLU A CA 1
ATOM 701 C C . GLU A 1 96 ? -10.742 4.215 16.562 1 95.06 96 GLU A C 1
ATOM 703 O O . GLU A 1 96 ? -9.891 3.318 16.578 1 95.06 96 GLU A O 1
ATOM 708 N N . TYR A 1 97 ? -10.469 5.312 15.969 1 96.88 97 TYR A N 1
ATOM 709 C CA . TYR A 1 97 ? -9.219 5.586 15.258 1 96.88 97 TYR A CA 1
ATOM 710 C C . TYR A 1 97 ? -8.047 5.668 16.234 1 96.88 97 TYR A C 1
ATOM 712 O O . TYR A 1 97 ? -7.012 5.035 16.016 1 96.88 97 TYR A O 1
ATOM 720 N N . CYS A 1 98 ? -8.219 6.387 17.297 1 97.81 98 CYS A N 1
ATOM 721 C CA . CYS A 1 98 ? -7.16 6.508 18.297 1 97.81 98 CYS A CA 1
ATOM 722 C C . CYS A 1 98 ? -6.879 5.168 18.953 1 97.81 98 CYS A C 1
ATOM 724 O O . CYS A 1 98 ? -5.723 4.828 19.219 1 97.81 98 CYS A O 1
ATOM 726 N N . LEU A 1 99 ? -7.922 4.441 19.188 1 96.81 99 LEU A N 1
ATOM 727 C CA . LEU A 1 99 ? -7.777 3.205 19.953 1 96.81 99 LEU A CA 1
ATOM 728 C C . LEU A 1 99 ? -7.238 2.084 19.062 1 96.81 99 LEU A C 1
ATOM 730 O O . LEU A 1 99 ? -6.617 1.142 19.562 1 96.81 99 LEU A O 1
ATOM 734 N N . SER A 1 100 ? -7.465 2.15 17.734 1 93.69 100 SER A N 1
ATOM 735 C CA . SER A 1 100 ? -6.992 1.118 16.812 1 93.69 100 SER A CA 1
ATOM 736 C C . SER A 1 100 ? -5.469 1.042 16.812 1 93.69 100 SER A C 1
ATOM 738 O O . SER A 1 100 ? -4.898 -0.043 16.672 1 93.69 100 SER A O 1
ATOM 740 N N . ARG A 1 101 ? -4.805 2.17 16.906 1 93.5 101 ARG A N 1
ATOM 741 C CA . ARG A 1 101 ? -3.359 2.359 16.844 1 93.5 101 ARG A CA 1
ATOM 742 C C . ARG A 1 101 ? -2.838 2.121 15.422 1 93.5 101 ARG A C 1
ATOM 744 O O . ARG A 1 101 ? -1.63 1.989 15.219 1 93.5 101 ARG A O 1
ATOM 751 N N . LYS A 1 102 ? -3.764 2.043 14.461 1 95.69 102 LYS A N 1
ATOM 752 C CA . LYS A 1 102 ? -3.379 1.784 13.078 1 95.69 102 LYS A CA 1
ATOM 753 C C . LYS A 1 102 ? -3.344 3.076 12.266 1 95.69 102 LYS A C 1
ATOM 755 O O . LYS A 1 102 ? -2.949 3.072 11.102 1 95.69 102 LYS A O 1
ATOM 760 N N . THR A 1 103 ? -3.793 4.156 12.867 1 97.69 103 THR A N 1
ATOM 761 C CA . THR A 1 103 ? -3.854 5.449 12.195 1 97.69 103 THR A CA 1
ATOM 762 C C . THR A 1 103 ? -3.662 6.586 13.188 1 97.69 103 THR A C 1
ATOM 764 O O . THR A 1 103 ? -3.754 6.383 14.406 1 97.69 103 THR A O 1
ATOM 767 N N . ASN A 1 104 ? -3.283 7.711 12.602 1 98.25 104 ASN A N 1
ATOM 768 C CA . ASN A 1 104 ? -3.176 8.914 13.414 1 98.25 104 ASN A CA 1
ATOM 769 C C . ASN A 1 104 ? -4.391 9.82 13.242 1 98.25 104 ASN A C 1
ATOM 771 O O . ASN A 1 104 ? -4.457 10.898 13.836 1 98.25 104 ASN A O 1
ATOM 775 N N . LEU A 1 105 ? -5.395 9.414 12.5 1 97.62 105 LEU A N 1
ATOM 776 C CA . LEU A 1 105 ? -6.48 10.273 12.039 1 97.62 105 LEU A CA 1
ATOM 777 C C . LEU A 1 105 ? -7.656 10.242 13.008 1 97.62 105 LEU A C 1
ATOM 779 O O . LEU A 1 105 ? -8.727 9.734 12.672 1 97.62 105 LEU A O 1
ATOM 783 N N . CYS A 1 106 ? -7.516 10.922 14.125 1 97.88 106 CYS A N 1
ATOM 784 C CA . CYS A 1 106 ? -8.602 11.055 15.094 1 97.88 106 CYS A CA 1
ATOM 785 C C . CYS A 1 106 ? -9.836 11.664 14.445 1 97.88 106 CYS A C 1
ATOM 787 O O . CYS A 1 106 ? -9.734 12.625 13.688 1 97.88 106 CYS A O 1
ATOM 789 N N . GLN A 1 107 ? -11.008 11.148 14.742 1 96.25 107 GLN A N 1
ATOM 790 C CA . GLN A 1 107 ? -12.234 11.57 14.078 1 96.25 107 GLN A CA 1
ATOM 791 C C . GLN A 1 107 ? -13.133 12.359 15.023 1 96.25 107 GLN A C 1
ATOM 793 O O . GLN A 1 107 ? -14.195 12.844 14.625 1 96.25 107 GLN A O 1
ATOM 798 N N . LYS A 1 108 ? -12.742 12.578 16.188 1 97.19 108 LYS A N 1
ATOM 799 C CA . LYS A 1 108 ? -13.602 13.062 17.266 1 97.19 108 LYS A CA 1
ATOM 800 C C . LYS A 1 108 ? -14.258 14.391 16.906 1 97.19 108 LYS A C 1
ATOM 802 O O . LYS A 1 108 ? -15.422 14.625 17.219 1 97.19 108 LYS A O 1
ATOM 807 N N . ILE A 1 109 ? -13.492 15.258 16.219 1 96.94 109 ILE A N 1
ATOM 808 C CA . ILE A 1 109 ? -14.047 16.594 15.961 1 96.94 109 ILE A CA 1
ATOM 809 C C . ILE A 1 109 ? -14.008 16.891 14.469 1 96.94 109 ILE A C 1
ATOM 811 O O . ILE A 1 109 ? -14.141 18.047 14.055 1 96.94 109 ILE A O 1
ATOM 815 N N . ARG A 1 110 ? -13.844 15.883 13.656 1 95 110 ARG A N 1
ATOM 816 C CA . ARG A 1 110 ? -13.633 16.062 12.227 1 95 110 ARG A CA 1
ATOM 817 C C . ARG A 1 110 ? -14.852 16.703 11.57 1 95 110 ARG A C 1
ATOM 819 O O . ARG A 1 110 ? -14.719 17.578 10.719 1 95 110 ARG A O 1
ATOM 826 N N . THR A 1 111 ? -16.047 16.312 11.93 1 95.19 111 THR A N 1
ATOM 827 C CA . THR A 1 111 ? -17.281 16.734 11.289 1 95.19 111 THR A CA 1
ATOM 828 C C . THR A 1 111 ? -17.469 18.25 11.414 1 95.19 111 THR A C 1
ATOM 830 O O . THR A 1 111 ? -17.719 18.938 10.422 1 95.19 111 THR A O 1
ATOM 833 N N . THR A 1 112 ? -17.312 18.812 12.57 1 97.12 112 THR A N 1
ATOM 834 C CA . THR A 1 112 ? -17.484 20.25 12.773 1 97.12 112 THR A CA 1
ATOM 835 C C . THR A 1 112 ? -16.25 21.016 12.305 1 97.12 112 THR A C 1
ATOM 837 O O . THR A 1 112 ? -16.359 22.094 11.727 1 97.12 112 THR A O 1
ATOM 840 N N . GLN A 1 113 ? -15.078 20.422 12.477 1 96.69 113 GLN A N 1
ATOM 841 C CA . GLN A 1 113 ? -13.828 21.062 12.07 1 96.69 113 GLN A CA 1
ATOM 842 C C . GLN A 1 113 ? -13.82 21.328 10.57 1 96.69 113 GLN A C 1
ATOM 844 O O . GLN A 1 113 ? -13.391 22.406 10.133 1 96.69 113 GLN A O 1
ATOM 849 N N . GLY A 1 114 ? -14.32 20.375 9.836 1 94.25 114 GLY A N 1
ATOM 850 C CA . GLY A 1 114 ? -14.383 20.531 8.391 1 94.25 114 GLY A CA 1
ATOM 851 C C . GLY A 1 114 ? -15.328 21.625 7.945 1 94.25 114 GLY A C 1
ATOM 852 O O . GLY A 1 114 ? -15.25 22.109 6.812 1 94.25 114 GLY A O 1
ATOM 853 N N . LYS A 1 115 ? -16.188 22.078 8.844 1 96.38 115 LYS A N 1
ATOM 854 C CA . LYS A 1 115 ? -17.156 23.141 8.555 1 96.38 115 LYS A CA 1
ATOM 855 C C . LYS A 1 115 ? -16.703 24.469 9.141 1 96.38 115 LYS A C 1
ATOM 857 O O . LYS A 1 115 ? -17.484 25.422 9.211 1 96.38 115 LYS A O 1
ATOM 862 N N . GLY A 1 116 ? -15.43 24.422 9.625 1 98 116 GLY A N 1
ATOM 863 C CA . GLY A 1 116 ? -14.875 25.641 10.195 1 98 116 GLY A CA 1
ATOM 864 C C . GLY A 1 116 ? -15.484 26.016 11.531 1 98 116 GLY A C 1
ATOM 865 O O . GLY A 1 116 ? -15.555 27.188 11.891 1 98 116 GLY A O 1
ATOM 866 N N . LEU A 1 117 ? -16.031 25.031 12.195 1 98.38 117 LEU A N 1
ATOM 867 C CA . LEU A 1 117 ? -16.75 25.281 13.445 1 98.38 117 LEU A CA 1
ATOM 868 C C . LEU A 1 117 ? -16.078 24.547 14.609 1 98.38 117 LEU A C 1
ATOM 870 O O . LEU A 1 117 ? -15.359 23.578 14.406 1 98.38 117 LEU A O 1
ATOM 874 N N . MET A 1 118 ? -16.312 25.031 15.82 1 98.31 118 MET A N 1
ATOM 875 C CA . MET A 1 118 ? -15.977 24.328 17.047 1 98.31 118 MET A CA 1
ATOM 876 C C . MET A 1 118 ? -16.875 23.109 17.25 1 98.31 118 MET A C 1
ATOM 878 O O . MET A 1 118 ? -17.922 23 16.594 1 98.31 118 MET A O 1
ATOM 882 N N . PRO A 1 119 ? -16.516 22.234 18.156 1 97.12 119 PRO A N 1
ATOM 883 C CA . PRO A 1 119 ? -17.312 21.031 18.344 1 97.12 119 PRO A CA 1
ATOM 884 C C . PRO A 1 119 ? -18.766 21.344 18.719 1 97.12 119 PRO A C 1
ATOM 886 O O . PRO A 1 119 ? -19.656 20.531 18.469 1 97.12 119 PRO A O 1
ATOM 889 N N . ASP A 1 120 ? -19.062 22.531 19.266 1 97.56 120 ASP A N 1
ATOM 890 C CA . ASP A 1 120 ? -20.406 22.875 19.672 1 97.56 120 ASP A CA 1
ATOM 891 C C . ASP A 1 120 ? -21.188 23.516 18.531 1 97.56 120 ASP A C 1
ATOM 893 O O . ASP A 1 120 ? -22.312 24 18.719 1 97.56 120 ASP A O 1
ATOM 897 N N . GLY A 1 121 ? -20.594 23.609 17.359 1 97.81 121 GLY A N 1
ATOM 898 C CA . GLY A 1 121 ? -21.281 24.062 16.156 1 97.81 121 GLY A CA 1
ATOM 899 C C . GLY A 1 121 ? -21.219 25.578 15.969 1 97.81 121 GLY A C 1
ATOM 900 O O . GLY A 1 121 ? -21.859 26.125 15.078 1 97.81 121 GLY A O 1
ATOM 901 N N . THR A 1 122 ? -20.453 26.219 16.766 1 97.81 122 THR A N 1
ATOM 902 C CA . THR A 1 122 ? -20.297 27.656 16.656 1 97.81 122 THR A CA 1
ATOM 903 C C . THR A 1 122 ? -18.844 28.031 16.391 1 97.81 122 THR A C 1
ATOM 905 O O . THR A 1 122 ? -18 27.156 16.234 1 97.81 122 THR A O 1
ATOM 908 N N . THR A 1 123 ? -18.562 29.297 16.188 1 98.31 123 THR A N 1
ATOM 909 C CA . THR A 1 123 ? -17.219 29.828 16.062 1 98.31 123 THR A CA 1
ATOM 910 C C . THR A 1 123 ? -16.844 30.672 17.281 1 98.31 123 THR A C 1
ATOM 912 O O . THR A 1 123 ? -17.703 30.969 18.109 1 98.31 123 THR A O 1
ATOM 915 N N . ARG A 1 124 ? -15.648 30.922 17.422 1 98.75 124 ARG A N 1
ATOM 916 C CA . ARG A 1 124 ? -15.195 31.734 18.531 1 98.75 124 ARG A CA 1
ATOM 917 C C . ARG A 1 124 ? -14.742 33.125 18.062 1 98.75 124 ARG A C 1
ATOM 919 O O . ARG A 1 124 ? -14.547 34.031 18.875 1 98.75 124 ARG A O 1
ATOM 926 N N . PHE A 1 125 ? -14.562 33.281 16.766 1 98.81 125 PHE A N 1
ATOM 927 C CA . PHE A 1 125 ? -14.117 34.562 16.188 1 98.81 125 PHE A CA 1
ATOM 928 C C . PHE A 1 125 ? -15.289 35.312 15.586 1 98.81 125 PHE A C 1
ATOM 930 O O . PHE A 1 125 ? -16.203 34.719 15.016 1 98.81 125 PHE A O 1
ATOM 937 N N . SER A 1 126 ? -15.227 36.625 15.672 1 98.75 126 SER A N 1
ATOM 938 C CA . SER A 1 126 ? -16.188 37.469 14.984 1 98.75 126 SER A CA 1
ATOM 939 C C . SER A 1 126 ? -15.539 38.812 14.578 1 98.75 126 SER A C 1
ATOM 941 O O . SER A 1 126 ? -14.531 39.219 15.156 1 98.75 126 SER A O 1
ATOM 943 N N . PHE A 1 127 ? -15.969 39.406 13.625 1 98.62 127 PHE A N 1
ATOM 944 C CA . PHE A 1 127 ? -15.594 40.719 13.117 1 98.62 127 PHE A CA 1
ATOM 945 C C . PHE A 1 127 ? -16.828 41.562 12.859 1 98.62 127 PHE A C 1
ATOM 947 O O . PHE A 1 127 ? -17.672 41.219 12.031 1 98.62 127 PHE A O 1
ATOM 954 N N . LYS A 1 128 ? -16.953 42.688 13.523 1 97.69 128 LYS A N 1
ATOM 955 C CA . LYS A 1 128 ? -18.109 43.594 13.414 1 97.69 128 LYS A CA 1
ATOM 956 C C . LYS A 1 128 ? -19.406 42.844 13.602 1 97.69 128 LYS A C 1
ATOM 958 O O . LYS A 1 128 ? -20.344 42.969 12.812 1 97.69 128 LYS A O 1
ATOM 963 N N . GLY A 1 129 ? -19.406 41.906 14.523 1 96.88 129 GLY A N 1
ATOM 964 C CA . GLY A 1 129 ? -20.609 41.219 14.945 1 96.88 129 GLY A CA 1
ATOM 965 C C . GLY A 1 129 ? -20.922 40 14.094 1 96.88 129 GLY A C 1
ATOM 966 O O . GLY A 1 129 ? -21.875 39.25 14.375 1 96.88 129 GLY A O 1
ATOM 967 N N . LYS A 1 130 ? -20.172 39.812 13.07 1 97.94 130 LYS A N 1
ATOM 968 C CA . LYS A 1 130 ? -20.391 38.656 12.195 1 97.94 130 LYS A CA 1
ATOM 969 C C . LYS A 1 130 ? -19.344 37.562 12.453 1 97.94 130 LYS A C 1
ATOM 971 O O . LYS A 1 130 ? -18.156 37.875 12.641 1 97.94 130 LYS A O 1
ATOM 976 N N . PRO A 1 131 ? -19.797 36.375 12.469 1 98.19 131 PRO A N 1
ATOM 977 C CA . PRO A 1 131 ? -18.859 35.281 12.773 1 98.19 131 PRO A CA 1
ATOM 978 C C . PRO A 1 131 ? -17.797 35.094 11.703 1 98.19 131 PRO A C 1
ATOM 980 O O . PRO A 1 131 ? -18.062 35.312 10.516 1 98.19 131 PRO A O 1
ATOM 983 N N . LEU A 1 132 ? -16.594 34.688 12.078 1 98.75 132 LEU A N 1
ATOM 984 C CA . LEU A 1 132 ? -15.523 34.219 11.219 1 98.75 132 LEU A CA 1
ATOM 985 C C . LEU A 1 132 ? -15.312 32.719 11.406 1 98.75 132 LEU A C 1
ATOM 987 O O . LEU A 1 132 ? -15.359 32.219 12.531 1 98.75 132 LEU A O 1
ATOM 991 N N . PHE A 1 133 ? -15.094 32 10.344 1 98.69 133 PHE A N 1
ATOM 992 C CA . PHE A 1 133 ? -14.859 30.562 10.422 1 98.69 133 PHE A CA 1
ATOM 993 C C . PHE A 1 133 ? -13.453 30.266 10.922 1 98.69 133 PHE A C 1
ATOM 995 O O . PHE A 1 133 ? -12.539 31.078 10.727 1 98.69 133 PHE A O 1
ATOM 1002 N N . HIS A 1 134 ? -13.336 29.156 11.625 1 98.44 134 HIS A N 1
ATOM 1003 C CA . HIS A 1 134 ? -12.023 28.609 11.969 1 98.44 134 HIS A CA 1
ATOM 1004 C C . HIS A 1 134 ? -11.414 27.859 10.781 1 98.44 134 HIS A C 1
ATOM 1006 O O . HIS A 1 134 ? -12.125 27.188 10.039 1 98.44 134 HIS A O 1
ATOM 1012 N N . TYR A 1 135 ? -10.117 27.969 10.641 1 97.81 135 TYR A N 1
ATOM 1013 C CA . TYR A 1 135 ? -9.398 27.234 9.609 1 97.81 135 TYR A CA 1
ATOM 1014 C C . TYR A 1 135 ? -8.656 26.047 10.211 1 97.81 135 TYR A C 1
ATOM 1016 O O . TYR A 1 135 ? -7.797 26.219 11.078 1 97.81 135 TYR A O 1
ATOM 1024 N N . MET A 1 136 ? -9.008 24.797 9.781 1 96.81 136 MET A N 1
ATOM 1025 C CA . MET A 1 136 ? -8.414 23.531 10.227 1 96.81 136 MET A CA 1
ATOM 1026 C C . MET A 1 136 ? -8.461 23.422 11.742 1 96.81 136 MET A C 1
ATOM 1028 O O . MET A 1 136 ? -7.594 22.781 12.344 1 96.81 136 MET A O 1
ATOM 1032 N N . GLY A 1 137 ? -9.336 24.219 12.336 1 97.19 137 GLY A N 1
ATOM 1033 C CA . GLY A 1 137 ? -9.516 24.203 13.781 1 97.19 137 GLY A CA 1
ATOM 1034 C C . GLY A 1 137 ? -8.438 24.953 14.523 1 97.19 137 GLY A C 1
ATOM 1035 O O . GLY A 1 137 ? -8.445 25 15.758 1 97.19 137 GLY A O 1
ATOM 1036 N N . CYS A 1 138 ? -7.531 25.594 13.852 1 98.19 138 CYS A N 1
ATOM 1037 C CA . CYS A 1 138 ? -6.379 26.219 14.5 1 98.19 138 CYS A CA 1
ATOM 1038 C C . CYS A 1 138 ? -6.461 27.734 14.406 1 98.19 138 CYS A C 1
ATOM 1040 O O . CYS A 1 138 ? -6.516 28.422 15.43 1 98.19 138 CYS A O 1
ATOM 1042 N N . SER A 1 139 ? -6.523 28.297 13.219 1 98.69 139 SER A N 1
ATOM 1043 C CA . SER A 1 139 ? -6.637 29.734 12.992 1 98.69 139 SER A CA 1
ATOM 1044 C C . SER A 1 139 ? -5.488 30.484 13.648 1 98.69 139 SER A C 1
ATOM 1046 O O . SER A 1 139 ? -5.715 31.422 14.414 1 98.69 139 SER A O 1
ATOM 1048 N N . THR A 1 140 ? -4.285 30.172 13.188 1 98.88 140 THR A N 1
ATOM 1049 C CA . THR A 1 140 ? -3.119 30.672 13.898 1 98.88 140 THR A CA 1
ATOM 1050 C C . THR A 1 140 ? -2.662 32 13.312 1 98.88 140 THR A C 1
ATOM 1052 O O . THR A 1 140 ? -1.703 32.594 13.797 1 98.88 140 THR A O 1
ATOM 1055 N N . PHE A 1 141 ? -3.334 32.5 12.234 1 98.88 141 PHE A N 1
ATOM 1056 C CA . PHE A 1 141 ? -3.049 33.844 11.766 1 98.88 141 PHE A CA 1
ATOM 1057 C C . PHE A 1 141 ? -3.754 34.875 12.633 1 98.88 141 PHE A C 1
ATOM 1059 O O . PHE A 1 141 ? -4.348 35.844 12.117 1 98.88 141 PHE A O 1
ATOM 1066 N N . ALA A 1 142 ? -3.828 34.688 13.867 1 98.88 142 ALA A N 1
ATOM 1067 C CA . ALA A 1 142 ? -4.266 35.531 14.961 1 98.88 142 ALA A CA 1
ATOM 1068 C C . ALA A 1 142 ? -3.35 35.375 16.172 1 98.88 142 ALA A C 1
ATOM 1070 O O . ALA A 1 142 ? -2.781 34.312 16.406 1 98.88 142 ALA A O 1
ATOM 1071 N N . ASN A 1 143 ? -3.197 36.469 16.953 1 98.69 143 ASN A N 1
ATOM 1072 C CA . ASN A 1 143 ? -2.258 36.375 18.062 1 98.69 143 ASN A CA 1
ATOM 1073 C C . ASN A 1 143 ? -2.85 35.594 19.25 1 98.69 143 ASN A C 1
ATOM 1075 O O . ASN A 1 143 ? -2.133 35.25 20.172 1 98.69 143 ASN A O 1
ATOM 1079 N N . TYR A 1 144 ? -4.152 35.312 19.219 1 98.88 144 TYR A N 1
ATOM 1080 C CA . TYR A 1 144 ? -4.828 34.406 20.125 1 98.88 144 TYR A CA 1
ATOM 1081 C C . TYR A 1 144 ? -5.801 33.5 19.375 1 98.88 144 TYR A C 1
ATOM 1083 O O . TYR A 1 144 ? -6.367 33.906 18.359 1 98.88 144 TYR A O 1
ATOM 1091 N N . THR A 1 145 ? -6.023 32.375 19.891 1 98.81 145 THR A N 1
ATOM 1092 C CA . THR A 1 145 ? -7.02 31.469 19.328 1 98.81 145 THR A CA 1
ATOM 1093 C C . THR A 1 145 ? -7.594 30.562 20.406 1 98.81 145 THR A C 1
ATOM 1095 O O . THR A 1 145 ? -7.094 30.531 21.531 1 98.81 145 THR A O 1
ATOM 1098 N N . VAL A 1 146 ? -8.695 29.953 20.094 1 98.81 146 VAL A N 1
ATOM 1099 C CA . VAL A 1 146 ? -9.352 28.984 20.969 1 98.81 146 VAL A CA 1
ATOM 1100 C C . VAL A 1 146 ? -9.5 27.656 20.25 1 98.81 146 VAL A C 1
ATOM 1102 O O . VAL A 1 146 ? -9.859 27.625 19.062 1 98.81 146 VAL A O 1
ATOM 1105 N N . MET A 1 147 ? -9.227 26.578 20.906 1 98 147 MET A N 1
ATOM 1106 C CA . MET A 1 147 ? -9.352 25.25 20.312 1 98 147 MET A CA 1
ATOM 1107 C C . MET A 1 147 ? -9.656 24.203 21.375 1 98 147 MET A C 1
ATOM 1109 O O . MET A 1 147 ? -9.453 24.453 22.562 1 98 147 MET A O 1
ATOM 1113 N N . PRO A 1 148 ? -10.117 23.031 20.953 1 98.5 148 PRO A N 1
ATOM 1114 C CA . PRO A 1 148 ? -10.305 21.938 21.922 1 98.5 148 PRO A CA 1
ATOM 1115 C C . PRO A 1 148 ? -8.984 21.438 22.5 1 98.5 148 PRO A C 1
ATOM 1117 O O . PRO A 1 148 ? -7.98 21.359 21.797 1 98.5 148 PRO A O 1
ATOM 1120 N N . GLU A 1 149 ? -8.961 21 23.766 1 98.5 149 GLU A N 1
ATOM 1121 C CA . GLU A 1 149 ? -7.738 20.578 24.438 1 98.5 149 GLU A CA 1
ATOM 1122 C C . GLU A 1 149 ? -7.109 19.375 23.734 1 98.5 149 GLU A C 1
ATOM 1124 O O . GLU A 1 149 ? -5.891 19.219 23.75 1 98.5 149 GLU A O 1
ATOM 1129 N N . ILE A 1 150 ? -7.91 18.516 23 1 98.62 150 ILE A N 1
ATOM 1130 C CA . ILE A 1 150 ? -7.41 17.297 22.375 1 98.62 150 ILE A CA 1
ATOM 1131 C C . ILE A 1 150 ? -6.609 17.656 21.125 1 98.62 150 ILE A C 1
ATOM 1133 O O . ILE A 1 150 ? -5.953 16.812 20.516 1 98.62 150 ILE A O 1
ATOM 1137 N N . ALA A 1 151 ? -6.637 18.938 20.734 1 98.62 151 ALA A N 1
ATOM 1138 C CA . ALA A 1 151 ? -5.922 19.438 19.547 1 98.62 151 ALA A CA 1
ATOM 1139 C C . ALA A 1 151 ? -4.715 20.281 19.953 1 98.62 151 ALA A C 1
ATOM 1141 O O . ALA A 1 151 ? -4.301 21.172 19.219 1 98.62 151 ALA A O 1
ATOM 1142 N N . LEU A 1 152 ? -4.184 20.031 21.109 1 98.88 152 LEU A N 1
ATOM 1143 C CA . LEU A 1 152 ? -2.996 20.734 21.578 1 98.88 152 LEU A CA 1
ATOM 1144 C C . LEU A 1 152 ? -1.918 19.75 22.016 1 98.88 152 LEU A C 1
ATOM 1146 O O . LEU A 1 152 ? -2.168 18.875 22.859 1 98.88 152 LEU A O 1
ATOM 1150 N N . ALA A 1 153 ? -0.809 19.891 21.469 1 98.88 153 ALA A N 1
ATOM 1151 C CA . ALA A 1 153 ? 0.354 19.156 21.953 1 98.88 153 ALA A CA 1
ATOM 1152 C C . ALA A 1 153 ? 1.151 19.969 22.953 1 98.88 153 ALA A C 1
ATOM 1154 O O . ALA A 1 153 ? 1.654 21.047 22.641 1 98.88 153 ALA A O 1
ATOM 1155 N N . LYS A 1 154 ? 1.218 19.484 24.125 1 98.81 154 LYS A N 1
ATOM 1156 C CA . LYS A 1 154 ? 2.062 20.125 25.125 1 98.81 154 LYS A CA 1
ATOM 1157 C C . LYS A 1 154 ? 3.539 19.859 24.859 1 98.81 154 LYS A C 1
ATOM 1159 O O . LYS A 1 154 ? 3.936 18.719 24.594 1 98.81 154 LYS A O 1
ATOM 1164 N N . ILE A 1 155 ? 4.359 20.922 24.922 1 98.81 155 ILE A N 1
ATOM 1165 C CA . ILE A 1 155 ? 5.777 20.766 24.609 1 98.81 155 ILE A CA 1
ATOM 1166 C C . ILE A 1 155 ? 6.617 21.359 25.734 1 98.81 155 ILE A C 1
ATOM 1168 O O . ILE A 1 155 ? 6.082 21.984 26.656 1 98.81 155 ILE A O 1
ATOM 1172 N N . ARG A 1 156 ? 7.906 21.109 25.734 1 98.69 156 ARG A N 1
ATOM 1173 C CA . ARG A 1 156 ? 8.836 21.656 26.719 1 98.69 156 ARG A CA 1
ATOM 1174 C C . ARG A 1 156 ? 8.867 23.188 26.656 1 98.69 156 ARG A C 1
ATOM 1176 O O . ARG A 1 156 ? 8.734 23.766 25.594 1 98.69 156 ARG A O 1
ATOM 1183 N N . GLU A 1 157 ? 9.156 23.812 27.703 1 98.38 157 GLU A N 1
ATOM 1184 C CA . GLU A 1 157 ? 9.031 25.266 27.859 1 98.38 157 GLU A CA 1
ATOM 1185 C C . GLU A 1 157 ? 10.227 25.984 27.25 1 98.38 157 GLU A C 1
ATOM 1187 O O . GLU A 1 157 ? 10.156 27.188 26.953 1 98.38 157 GLU A O 1
ATOM 1192 N N . ASP A 1 158 ? 11.32 25.297 27.078 1 98.62 158 ASP A N 1
ATOM 1193 C CA . ASP A 1 158 ? 12.531 25.953 26.594 1 98.62 158 ASP A CA 1
ATOM 1194 C C . ASP A 1 158 ? 12.617 25.906 25.078 1 98.62 158 ASP A C 1
ATOM 1196 O O . ASP A 1 158 ? 13.594 26.391 24.484 1 98.62 158 ASP A O 1
ATOM 1200 N N . ALA A 1 159 ? 11.664 25.344 24.375 1 98.69 159 ALA A N 1
ATOM 1201 C CA . ALA A 1 159 ? 11.664 25.281 22.922 1 98.69 159 ALA A CA 1
ATOM 1202 C C . ALA A 1 159 ? 11.25 26.625 22.312 1 98.69 159 ALA A C 1
ATOM 1204 O O . ALA A 1 159 ? 10.234 27.188 22.703 1 98.69 159 ALA A O 1
ATOM 1205 N N . PRO A 1 160 ? 12.039 27.125 21.344 1 98.81 160 PRO A N 1
ATOM 1206 C CA . PRO A 1 160 ? 11.688 28.422 20.75 1 98.81 160 PRO A CA 1
ATOM 1207 C C . PRO A 1 160 ? 10.406 28.344 19.906 1 98.81 160 PRO A C 1
ATOM 1209 O O . PRO A 1 160 ? 10.242 27.406 19.109 1 98.81 160 PRO A O 1
ATOM 1212 N N . PHE A 1 161 ? 9.547 29.312 20.047 1 98.81 161 PHE A N 1
ATOM 1213 C CA . PHE A 1 161 ? 8.242 29.297 19.406 1 98.81 161 PHE A CA 1
ATOM 1214 C C . PHE A 1 161 ? 8.383 29.469 17.891 1 98.81 161 PHE A C 1
ATOM 1216 O O . PHE A 1 161 ? 7.652 28.844 17.125 1 98.81 161 PHE A O 1
ATOM 1223 N N . ASP A 1 162 ? 9.32 30.312 17.438 1 98.44 162 ASP A N 1
ATOM 1224 C CA . ASP A 1 162 ? 9.391 30.719 16.031 1 98.44 162 ASP A CA 1
ATOM 1225 C C . ASP A 1 162 ? 9.977 29.594 15.164 1 98.44 162 ASP A C 1
ATOM 1227 O O . ASP A 1 162 ? 9.883 29.641 13.938 1 98.44 162 ASP A O 1
ATOM 1231 N N . THR A 1 163 ? 10.57 28.547 15.797 1 98.56 163 THR A N 1
ATOM 1232 C CA . THR A 1 163 ? 11 27.391 15.047 1 98.56 163 THR A CA 1
ATOM 1233 C C . THR A 1 163 ? 10.055 26.219 15.266 1 98.56 163 THR A C 1
ATOM 1235 O O . THR A 1 163 ? 9.641 25.547 14.312 1 98.56 163 THR A O 1
ATOM 1238 N N . THR A 1 164 ? 9.578 26.047 16.469 1 98.62 164 THR A N 1
ATOM 1239 C CA . THR A 1 164 ? 8.797 24.859 16.797 1 98.62 164 THR A CA 1
ATOM 1240 C C . THR A 1 164 ? 7.387 24.969 16.234 1 98.62 164 THR A C 1
ATOM 1242 O O . THR A 1 164 ? 6.684 23.969 16.109 1 98.62 164 THR A O 1
ATOM 1245 N N . CYS A 1 165 ? 6.938 26.219 15.93 1 98.75 165 CYS A N 1
ATOM 1246 C CA . CYS A 1 165 ? 5.629 26.359 15.297 1 98.75 165 CYS A CA 1
ATOM 1247 C C . CYS A 1 165 ? 5.57 25.578 13.992 1 98.75 165 CYS A C 1
ATOM 1249 O O . CYS A 1 165 ? 4.512 25.078 13.609 1 98.75 165 CYS A O 1
ATOM 1251 N N . TYR A 1 166 ? 6.781 25.422 13.336 1 98.44 166 TYR A N 1
ATOM 1252 C CA . TYR A 1 166 ? 6.875 24.719 12.062 1 98.44 166 TYR A CA 1
ATOM 1253 C C . TYR A 1 166 ? 6.617 23.234 12.234 1 98.44 166 TYR A C 1
ATOM 1255 O O . TYR A 1 166 ? 6.309 22.531 11.266 1 98.44 166 TYR A O 1
ATOM 1263 N N . ILE A 1 167 ? 6.688 22.672 13.477 1 98.75 167 ILE A N 1
ATOM 1264 C CA . ILE A 1 167 ? 6.449 21.266 13.789 1 98.75 167 ILE A CA 1
ATOM 1265 C C . ILE A 1 167 ? 4.949 20.984 13.766 1 98.75 167 ILE A C 1
ATOM 1267 O O . ILE A 1 167 ? 4.535 19.828 13.68 1 98.75 167 ILE A O 1
ATOM 1271 N N . GLY A 1 168 ? 4.164 22 13.711 1 98.06 168 GLY A N 1
ATOM 1272 C CA . GLY A 1 168 ? 2.723 21.828 13.656 1 98.06 168 GLY A CA 1
ATOM 1273 C C . GLY A 1 168 ? 2.244 21.234 12.344 1 98.06 168 GLY A C 1
ATOM 1274 O O . GLY A 1 168 ? 1.1 20.797 12.234 1 98.06 168 GLY A O 1
ATOM 1275 N N . CYS A 1 169 ? 3.107 21.219 11.359 1 97.25 169 CYS A N 1
ATOM 1276 C CA . CYS A 1 169 ? 2.723 20.609 10.094 1 97.25 169 CYS A CA 1
ATOM 1277 C C . CYS A 1 169 ? 3.953 20.188 9.297 1 97.25 169 CYS A C 1
ATOM 1279 O O . CYS A 1 169 ? 4.289 19.016 9.234 1 97.25 169 CYS A O 1
ATOM 1281 N N . GLY A 1 170 ? 4.723 21.141 8.812 1 96.06 170 GLY A N 1
ATOM 1282 C CA . GLY A 1 170 ? 5.762 20.922 7.816 1 96.06 170 GLY A CA 1
ATOM 1283 C C . GLY A 1 170 ? 6.801 19.906 8.25 1 96.06 170 GLY A C 1
ATOM 1284 O O . GLY A 1 170 ? 7.086 18.953 7.527 1 96.06 170 GLY A O 1
ATOM 1285 N N . VAL A 1 171 ? 7.355 20.125 9.43 1 98.5 171 VAL A N 1
ATOM 1286 C CA . VAL A 1 171 ? 8.406 19.25 9.938 1 98.5 171 VAL A CA 1
ATOM 1287 C C . VAL A 1 171 ? 7.832 17.859 10.211 1 98.5 171 VAL A C 1
ATOM 1289 O O . VAL A 1 171 ? 8.383 16.844 9.75 1 98.5 171 VAL A O 1
ATOM 1292 N N . THR A 1 172 ? 6.68 17.828 10.898 1 98.75 172 THR A N 1
ATOM 1293 C CA . THR A 1 172 ? 6.055 16.578 11.305 1 98.75 172 THR A CA 1
ATOM 1294 C C . THR A 1 172 ? 5.621 15.766 10.086 1 98.75 172 THR A C 1
ATOM 1296 O O . THR A 1 172 ? 5.77 14.547 10.062 1 98.75 172 THR A O 1
ATOM 1299 N N . THR A 1 173 ? 5.125 16.438 9.07 1 98.5 173 THR A N 1
ATOM 1300 C CA . THR A 1 173 ? 4.676 15.766 7.855 1 98.5 173 THR A CA 1
ATOM 1301 C C . THR A 1 173 ? 5.828 15.023 7.191 1 98.5 173 THR A C 1
ATOM 1303 O O . THR A 1 173 ? 5.695 13.852 6.836 1 98.5 173 THR A O 1
ATOM 1306 N N . GLY A 1 174 ? 6.984 15.656 7.066 1 98.69 174 GLY A N 1
ATOM 1307 C CA . GLY A 1 174 ? 8.125 15.047 6.402 1 98.69 174 GLY A CA 1
ATOM 1308 C C . GLY A 1 174 ? 8.797 13.977 7.238 1 98.69 174 GLY A C 1
ATOM 1309 O O . GLY A 1 174 ? 8.891 12.82 6.82 1 98.69 174 GLY A O 1
ATOM 1310 N N . ILE A 1 175 ? 9.211 14.336 8.477 1 98.88 175 ILE A N 1
ATOM 1311 C CA . ILE A 1 175 ? 9.922 13.414 9.359 1 98.88 175 ILE A CA 1
ATOM 1312 C C . ILE A 1 175 ? 9.008 12.25 9.719 1 98.88 175 ILE A C 1
ATOM 1314 O O . ILE A 1 175 ? 9.445 11.094 9.734 1 98.88 175 ILE A O 1
ATOM 1318 N N . GLY A 1 176 ? 7.789 12.57 10.023 1 98.81 176 GLY A N 1
ATOM 1319 C CA . GLY A 1 176 ? 6.84 11.547 10.414 1 98.81 176 GLY A CA 1
ATOM 1320 C C . GLY A 1 176 ? 6.547 10.547 9.312 1 98.81 176 GLY A C 1
ATOM 1321 O O . GLY A 1 176 ? 6.348 9.359 9.578 1 98.81 176 GLY A O 1
ATOM 1322 N N . ALA A 1 177 ? 6.488 10.984 8.031 1 98.88 177 ALA A N 1
ATOM 1323 C CA . ALA A 1 177 ? 6.258 10.07 6.918 1 98.88 177 ALA A CA 1
ATOM 1324 C C . ALA A 1 177 ? 7.316 8.969 6.883 1 98.88 177 ALA A C 1
ATOM 1326 O O . ALA A 1 177 ? 7.012 7.82 6.562 1 98.88 177 ALA A O 1
ATOM 1327 N N . VAL A 1 178 ? 8.547 9.32 7.223 1 98.94 178 VAL A N 1
ATOM 1328 C CA . VAL A 1 178 ? 9.664 8.375 7.219 1 98.94 178 VAL A CA 1
ATOM 1329 C C . VAL A 1 178 ? 9.562 7.465 8.438 1 98.94 178 VAL A C 1
ATOM 1331 O O . VAL A 1 178 ? 9.648 6.242 8.312 1 98.94 178 VAL A O 1
ATOM 1334 N N . VAL A 1 179 ? 9.312 8.07 9.594 1 98.81 179 VAL A N 1
ATOM 1335 C CA . VAL A 1 179 ? 9.469 7.363 10.867 1 98.81 179 VAL A CA 1
ATOM 1336 C C . VAL A 1 179 ? 8.188 6.602 11.195 1 98.81 179 VAL A C 1
ATOM 1338 O O . VAL A 1 179 ? 8.234 5.426 11.57 1 98.81 179 VAL A O 1
ATOM 1341 N N . PHE A 1 180 ? 7.016 7.254 11.039 1 98.62 180 PHE A N 1
ATOM 1342 C CA . PHE A 1 180 ? 5.781 6.695 11.578 1 98.62 180 PHE A CA 1
ATOM 1343 C C . PHE A 1 180 ? 4.965 6.023 10.477 1 98.62 180 PHE A C 1
ATOM 1345 O O . PHE A 1 180 ? 4.344 4.984 10.711 1 98.62 180 PHE A O 1
ATOM 1352 N N . THR A 1 181 ? 4.918 6.617 9.273 1 98.56 181 THR A N 1
ATOM 1353 C CA . THR A 1 181 ? 4.078 6.059 8.211 1 98.56 181 THR A CA 1
ATOM 1354 C C . THR A 1 181 ? 4.793 4.91 7.508 1 98.56 181 THR A C 1
ATOM 1356 O O . THR A 1 181 ? 4.32 3.771 7.527 1 98.56 181 THR A O 1
ATOM 1359 N N . ALA A 1 182 ? 5.969 5.234 6.891 1 98.81 182 ALA A N 1
ATOM 1360 C CA . ALA A 1 182 ? 6.672 4.254 6.074 1 98.81 182 ALA A CA 1
ATOM 1361 C C . ALA A 1 182 ? 7.547 3.348 6.934 1 98.81 182 ALA A C 1
ATOM 1363 O O . ALA A 1 182 ? 7.934 2.258 6.508 1 98.81 182 ALA A O 1
ATOM 1364 N N . LYS A 1 183 ? 7.906 3.863 8.211 1 98.56 183 LYS A N 1
ATOM 1365 C CA . LYS A 1 183 ? 8.789 3.113 9.102 1 98.56 183 LYS A CA 1
ATOM 1366 C C . LYS A 1 183 ? 10.039 2.643 8.375 1 98.56 183 LYS A C 1
ATOM 1368 O O . LYS A 1 183 ? 10.375 1.457 8.398 1 98.56 183 LYS A O 1
ATOM 1373 N N . VAL A 1 184 ? 10.719 3.57 7.734 1 98.81 184 VAL A N 1
ATOM 1374 C CA . VAL A 1 184 ? 11.914 3.307 6.941 1 98.81 184 VAL A CA 1
ATOM 1375 C C . VAL A 1 184 ? 12.961 2.611 7.801 1 98.81 184 VAL A C 1
ATOM 1377 O O . VAL A 1 184 ? 13.203 3.012 8.945 1 98.81 184 VAL A O 1
ATOM 1380 N N . GLU A 1 185 ? 13.539 1.588 7.309 1 98.19 185 GLU A N 1
ATOM 1381 C CA . GLU A 1 185 ? 14.539 0.8 8.023 1 98.19 185 GLU A CA 1
ATOM 1382 C C . GLU A 1 185 ? 15.938 1.364 7.82 1 98.19 185 GLU A C 1
ATOM 1384 O O . GLU A 1 185 ? 16.234 1.925 6.762 1 98.19 185 GLU A O 1
ATOM 1389 N N . PRO A 1 186 ? 16.781 1.177 8.891 1 98.38 186 PRO A N 1
ATOM 1390 C CA . PRO A 1 186 ? 18.188 1.528 8.672 1 98.38 186 PRO A CA 1
ATOM 1391 C C . PRO A 1 186 ? 18.781 0.807 7.469 1 98.38 186 PRO A C 1
ATOM 1393 O O . PRO A 1 186 ? 18.484 -0.365 7.23 1 98.38 186 PRO A O 1
ATOM 1396 N N . GLY A 1 187 ? 19.609 1.542 6.695 1 98.19 187 GLY A N 1
ATOM 1397 C CA . GLY A 1 187 ? 20.297 0.93 5.566 1 98.19 187 GLY A CA 1
ATOM 1398 C C . GLY A 1 187 ? 19.484 0.989 4.281 1 98.19 187 GLY A C 1
ATOM 1399 O O . GLY A 1 187 ? 19.984 0.622 3.213 1 98.19 187 GLY A O 1
ATOM 1400 N N . ALA A 1 188 ? 18.297 1.536 4.277 1 98.44 188 ALA A N 1
ATOM 1401 C CA . ALA A 1 188 ? 17.422 1.593 3.105 1 98.44 188 ALA A CA 1
ATOM 1402 C C . ALA A 1 188 ? 17.906 2.652 2.117 1 98.44 188 ALA A C 1
ATOM 1404 O O . ALA A 1 188 ? 18.516 3.648 2.512 1 98.44 188 ALA A O 1
ATOM 1405 N N . ASN A 1 189 ? 17.656 2.416 0.884 1 98.81 189 ASN A N 1
ATOM 1406 C CA . ASN A 1 189 ? 17.781 3.436 -0.153 1 98.81 189 ASN A CA 1
ATOM 1407 C C . ASN A 1 189 ? 16.469 4.191 -0.353 1 98.81 189 ASN A C 1
ATOM 1409 O O . ASN A 1 189 ? 15.43 3.584 -0.6 1 98.81 189 ASN A O 1
ATOM 1413 N N . VAL A 1 190 ? 16.562 5.516 -0.276 1 98.94 190 VAL A N 1
ATOM 1414 C CA . VAL A 1 190 ? 15.359 6.352 -0.262 1 98.94 190 VAL A CA 1
ATOM 1415 C C . VAL A 1 190 ? 15.422 7.367 -1.402 1 98.94 190 VAL A C 1
ATOM 1417 O O . VAL A 1 190 ? 16.469 7.969 -1.649 1 98.94 190 VAL A O 1
ATOM 1420 N N . VAL A 1 191 ? 14.328 7.527 -2.154 1 99 191 VAL A N 1
ATOM 1421 C CA . VAL A 1 191 ? 14.211 8.578 -3.162 1 99 191 VAL A CA 1
ATOM 1422 C C . VAL A 1 191 ? 13.148 9.586 -2.732 1 99 191 VAL A C 1
ATOM 1424 O O . VAL A 1 191 ? 12.031 9.211 -2.361 1 99 191 VAL A O 1
ATOM 1427 N N . VAL A 1 192 ? 13.477 10.828 -2.748 1 99 192 VAL A N 1
ATOM 1428 C CA . VAL A 1 192 ? 12.586 11.906 -2.3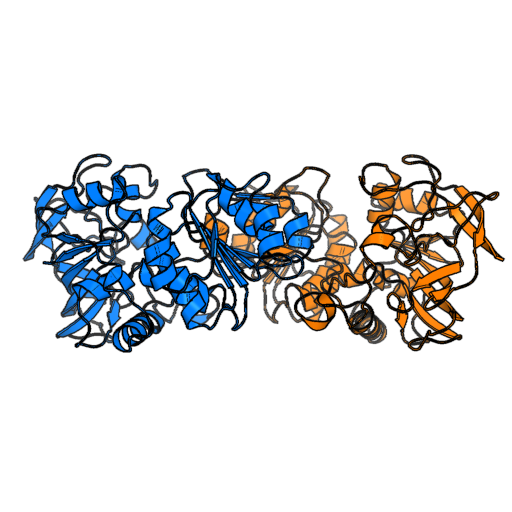4 1 99 192 VAL A CA 1
ATOM 1429 C C . VAL A 1 192 ? 12.328 12.844 -3.52 1 99 192 VAL A C 1
ATOM 1431 O O . VAL A 1 192 ? 13.25 13.492 -4.016 1 99 192 VAL A O 1
ATOM 1434 N N . PHE A 1 193 ? 11.086 12.906 -3.945 1 98.94 193 PHE A N 1
ATOM 1435 C CA . PHE A 1 193 ? 10.711 13.789 -5.043 1 98.94 193 PHE A CA 1
ATOM 1436 C C . PHE A 1 193 ? 10.203 15.125 -4.516 1 98.94 193 PHE A C 1
ATOM 1438 O O . PHE A 1 193 ? 9.148 15.18 -3.873 1 98.94 193 PHE A O 1
ATOM 1445 N N . GLY A 1 194 ? 10.859 16.188 -4.871 1 98 194 GLY A N 1
ATOM 1446 C CA . GLY A 1 194 ? 10.539 17.516 -4.359 1 98 194 GLY A CA 1
ATOM 1447 C C . GLY A 1 194 ? 11.32 17.875 -3.107 1 98 194 GLY A C 1
ATOM 1448 O O . GLY A 1 194 ? 11.141 17.25 -2.059 1 98 194 GLY A O 1
ATOM 1449 N N . LEU A 1 195 ? 12.117 18.938 -3.258 1 97.62 195 LEU A N 1
ATOM 1450 C CA . LEU A 1 195 ? 12.977 19.312 -2.145 1 97.62 195 LEU A CA 1
ATOM 1451 C C . LEU A 1 195 ? 12.57 20.672 -1.578 1 97.62 195 LEU A C 1
ATOM 1453 O O . LEU A 1 195 ? 13.422 21.531 -1.326 1 97.62 195 LEU A O 1
ATOM 1457 N N . GLY A 1 196 ? 11.258 20.859 -1.478 1 94.75 196 GLY A N 1
ATOM 1458 C CA . GLY A 1 196 ? 10.719 21.953 -0.688 1 94.75 196 GLY A CA 1
ATOM 1459 C C . GLY A 1 196 ? 10.719 21.672 0.803 1 94.75 196 GLY A C 1
ATOM 1460 O O . GLY A 1 196 ? 11.547 20.906 1.295 1 94.75 196 GLY A O 1
ATOM 1461 N N . GLY A 1 197 ? 9.844 22.375 1.523 1 94.75 197 GLY A N 1
ATOM 1462 C CA . GLY A 1 197 ? 9.797 22.234 2.969 1 94.75 197 GLY A CA 1
ATOM 1463 C C . GLY A 1 197 ? 9.555 20.797 3.422 1 94.75 197 GLY A C 1
ATOM 1464 O O . GLY A 1 197 ? 10.258 20.297 4.297 1 94.75 197 GLY A O 1
ATOM 1465 N N . ILE A 1 198 ? 8.594 20.141 2.834 1 97.06 198 ILE A N 1
ATOM 1466 C CA . ILE A 1 198 ? 8.258 18.781 3.219 1 97.06 198 ILE A CA 1
ATOM 1467 C C . ILE A 1 198 ? 9.391 17.828 2.822 1 97.06 198 ILE A C 1
ATOM 1469 O O . ILE A 1 198 ? 9.859 17.031 3.639 1 97.06 198 ILE A O 1
ATOM 1473 N N . GLY A 1 199 ? 9.875 17.938 1.592 1 98.5 199 GLY A N 1
ATOM 1474 C CA . GLY A 1 199 ? 10.922 17.062 1.087 1 98.5 199 GLY A CA 1
ATOM 1475 C C . GLY A 1 199 ? 12.203 17.141 1.897 1 98.5 199 GLY A C 1
ATOM 1476 O O . GLY A 1 199 ? 12.836 16.109 2.158 1 98.5 199 GLY A O 1
ATOM 1477 N N . LEU A 1 200 ? 12.594 18.344 2.268 1 98.62 200 LEU A N 1
ATOM 1478 C CA . LEU A 1 200 ? 13.797 18.516 3.07 1 98.62 200 LEU A CA 1
ATOM 1479 C C . LEU A 1 200 ? 13.648 17.828 4.426 1 98.62 200 LEU A C 1
ATOM 1481 O O . LEU A 1 200 ? 14.625 17.281 4.961 1 98.62 200 LEU A O 1
ATOM 1485 N N . ASN A 1 201 ? 12.438 17.859 4.945 1 98.81 201 ASN A N 1
ATOM 1486 C CA . ASN A 1 201 ? 12.227 17.172 6.215 1 98.81 201 ASN A CA 1
ATOM 1487 C C . ASN A 1 201 ? 12.172 15.656 6.035 1 98.81 201 ASN A C 1
ATOM 1489 O O . ASN A 1 201 ? 12.562 14.906 6.93 1 98.81 201 ASN A O 1
ATOM 1493 N N . VAL A 1 202 ? 11.734 15.148 4.883 1 98.94 202 VAL A N 1
ATOM 1494 C CA . VAL A 1 202 ? 11.844 13.727 4.574 1 98.94 202 VAL A CA 1
ATOM 1495 C C . VAL A 1 202 ? 13.312 13.32 4.539 1 98.94 202 VAL A C 1
ATOM 1497 O O . VAL A 1 202 ? 13.688 12.281 5.086 1 98.94 202 VAL A O 1
ATOM 1500 N N . ILE A 1 203 ? 14.156 14.188 3.895 1 98.88 203 ILE A N 1
ATOM 1501 C CA . ILE A 1 203 ? 15.586 13.938 3.842 1 98.88 203 ILE A CA 1
ATOM 1502 C C . ILE A 1 203 ? 16.141 13.82 5.262 1 98.88 203 ILE A C 1
ATOM 1504 O O . ILE A 1 203 ? 16.859 12.867 5.574 1 98.88 203 ILE A O 1
ATOM 1508 N N . GLN A 1 204 ? 15.742 14.68 6.168 1 98.56 204 GLN A N 1
ATOM 1509 C CA . GLN A 1 204 ? 16.203 14.641 7.551 1 98.56 204 GLN A CA 1
ATOM 1510 C C . GLN A 1 204 ? 15.734 13.375 8.258 1 98.56 204 GLN A C 1
ATOM 1512 O O . GLN A 1 204 ? 16.484 12.773 9.023 1 98.56 204 GLN A O 1
ATOM 1517 N N . GLY A 1 205 ? 14.453 13.055 8.016 1 98.81 205 GLY A N 1
ATOM 1518 C CA . GLY A 1 205 ? 13.922 11.828 8.594 1 98.81 205 GLY A CA 1
ATOM 1519 C C . GLY A 1 205 ? 14.68 10.586 8.148 1 98.81 205 GLY A C 1
ATOM 1520 O O . GLY A 1 205 ? 14.984 9.719 8.961 1 98.81 205 GLY A O 1
ATOM 1521 N N . ALA A 1 206 ? 14.992 10.523 6.836 1 98.94 206 ALA A N 1
ATOM 1522 C CA . ALA A 1 206 ? 15.734 9.391 6.289 1 98.94 206 ALA A CA 1
ATOM 1523 C C . ALA A 1 206 ? 17.125 9.297 6.914 1 98.94 206 ALA A C 1
ATOM 1525 O O . ALA A 1 206 ? 17.578 8.211 7.281 1 98.94 206 ALA A O 1
ATOM 1526 N N . LYS A 1 207 ? 17.781 10.469 7.043 1 98.81 207 LYS A N 1
ATOM 1527 C CA . LYS A 1 207 ? 19.078 10.5 7.707 1 98.81 207 LYS A CA 1
ATOM 1528 C C . LYS A 1 207 ? 18.969 10.039 9.156 1 98.81 207 LYS A C 1
ATOM 1530 O O . LYS A 1 207 ? 19.781 9.258 9.633 1 98.81 207 LYS A O 1
ATOM 1535 N N . LEU A 1 208 ? 17.984 10.523 9.836 1 98.62 208 LEU A N 1
ATOM 1536 C CA . LEU A 1 208 ? 17.75 10.25 11.25 1 98.62 208 LEU A CA 1
ATOM 1537 C C . LEU A 1 208 ? 17.641 8.758 11.508 1 98.62 208 LEU A C 1
ATOM 1539 O O . LEU A 1 208 ? 18.156 8.242 12.5 1 98.62 208 LEU A O 1
ATOM 1543 N N . VAL A 1 209 ? 17.016 7.969 10.602 1 98.56 209 VAL A N 1
ATOM 1544 C CA . VAL A 1 209 ? 16.75 6.555 10.852 1 98.56 209 VAL A CA 1
ATOM 1545 C C . VAL A 1 209 ? 17.906 5.715 10.32 1 98.56 209 VAL A C 1
ATOM 1547 O O . VAL A 1 209 ? 17.922 4.492 10.477 1 98.56 209 VAL A O 1
ATOM 1550 N N . GLY A 1 210 ? 18.828 6.348 9.617 1 98.69 210 GLY A N 1
ATOM 1551 C CA . GLY A 1 210 ? 20.016 5.629 9.188 1 98.69 210 GLY A CA 1
ATOM 1552 C C . GLY A 1 210 ? 19.891 5.059 7.789 1 98.69 210 GLY A C 1
ATOM 1553 O O . GLY A 1 210 ? 20.406 3.971 7.512 1 98.69 210 GLY A O 1
ATOM 1554 N N . ALA A 1 211 ? 19.203 5.758 6.891 1 98.56 211 ALA A N 1
ATOM 1555 C CA . ALA A 1 211 ? 19.141 5.336 5.492 1 98.56 211 ALA A CA 1
ATOM 1556 C C . ALA A 1 211 ? 20.531 5.336 4.863 1 98.56 211 ALA A C 1
ATOM 1558 O O . ALA A 1 211 ? 21.406 6.102 5.27 1 98.56 211 ALA A O 1
ATOM 1559 N N . ASN A 1 212 ? 20.75 4.449 3.895 1 97.94 212 ASN A N 1
ATOM 1560 C CA . ASN A 1 212 ? 22.016 4.328 3.188 1 97.94 212 ASN A CA 1
ATOM 1561 C C . ASN A 1 212 ? 22.156 5.367 2.082 1 97.94 212 ASN A C 1
ATOM 1563 O O . ASN A 1 212 ? 22.984 6.273 2.168 1 97.94 212 ASN A O 1
ATOM 1567 N N . MET A 1 213 ? 21.344 5.309 1.102 1 98.44 213 MET A N 1
ATOM 1568 C CA . MET A 1 213 ? 21.281 6.27 0.007 1 98.44 213 MET A CA 1
ATOM 1569 C C . MET A 1 213 ? 20.016 7.129 0.113 1 98.44 213 MET A C 1
ATOM 1571 O O . MET A 1 213 ? 18.922 6.609 0.306 1 98.44 213 MET A O 1
ATOM 1575 N N . ILE A 1 214 ? 20.25 8.391 0.112 1 98.94 214 ILE A N 1
ATOM 1576 C CA . ILE A 1 214 ? 19.141 9.352 0.109 1 98.94 214 ILE A CA 1
ATOM 1577 C C . ILE A 1 214 ? 19.234 10.227 -1.14 1 98.94 214 ILE A C 1
ATOM 1579 O O . ILE A 1 214 ? 20.047 11.141 -1.21 1 98.94 214 ILE A O 1
ATOM 1583 N N . ILE A 1 215 ? 18.391 9.961 -2.105 1 98.94 215 ILE A N 1
ATOM 1584 C CA . ILE A 1 215 ? 18.422 10.617 -3.406 1 98.94 215 ILE A CA 1
ATOM 1585 C C . ILE A 1 215 ? 17.312 11.664 -3.475 1 98.94 215 ILE A C 1
ATOM 1587 O O . ILE A 1 215 ? 16.125 11.336 -3.35 1 98.94 215 ILE A O 1
ATOM 1591 N N . GLY A 1 216 ? 17.688 12.898 -3.627 1 98.94 216 GLY A N 1
ATOM 1592 C CA . GLY A 1 216 ? 16.719 13.961 -3.859 1 98.94 216 GLY A CA 1
ATOM 1593 C C . GLY A 1 216 ? 16.516 14.273 -5.328 1 98.94 216 GLY A C 1
ATOM 1594 O O . GLY A 1 216 ? 17.484 14.391 -6.086 1 98.94 216 GLY A O 1
ATOM 1595 N N . VAL A 1 217 ? 15.32 14.32 -5.754 1 98.94 217 VAL A N 1
ATOM 1596 C CA . VAL A 1 217 ? 14.953 14.641 -7.129 1 98.94 217 VAL A CA 1
ATOM 1597 C C . VAL A 1 217 ? 14.266 16 -7.176 1 98.94 217 VAL A C 1
ATOM 1599 O O . VAL A 1 217 ? 13.195 16.188 -6.586 1 98.94 217 VAL A O 1
ATOM 1602 N N . ASP A 1 218 ? 14.805 16.922 -7.844 1 98.31 218 ASP A N 1
ATOM 1603 C CA . ASP A 1 218 ? 14.242 18.266 -7.973 1 98.31 218 ASP A CA 1
ATOM 1604 C C . ASP A 1 218 ? 14.727 18.938 -9.25 1 98.31 218 ASP A C 1
ATOM 1606 O O . ASP A 1 218 ? 15.867 18.734 -9.68 1 98.31 218 ASP A O 1
ATOM 1610 N N . ILE A 1 219 ? 13.875 19.75 -9.836 1 96.69 219 ILE A N 1
ATOM 1611 C CA . ILE A 1 219 ? 14.219 20.422 -11.078 1 96.69 219 ILE A CA 1
ATOM 1612 C C . ILE A 1 219 ? 15.07 21.656 -10.773 1 96.69 219 ILE A C 1
ATOM 1614 O O . ILE A 1 219 ? 15.672 22.234 -11.68 1 96.69 219 ILE A O 1
ATOM 1618 N N . ASN A 1 220 ? 15.078 22.156 -9.508 1 94.56 220 ASN A N 1
ATOM 1619 C CA . ASN A 1 220 ? 15.805 23.344 -9.078 1 94.56 220 ASN A CA 1
ATOM 1620 C C . ASN A 1 220 ? 17.156 23 -8.453 1 94.56 220 ASN A C 1
ATOM 1622 O O . ASN A 1 220 ? 17.203 22.562 -7.297 1 94.56 220 ASN A O 1
ATOM 1626 N N . PRO A 1 221 ? 18.219 23.25 -9.109 1 95.69 221 PRO A N 1
ATOM 1627 C CA . PRO A 1 221 ? 19.531 22.875 -8.578 1 95.69 221 PRO A CA 1
ATOM 1628 C C . PRO A 1 221 ? 19.891 23.656 -7.312 1 95.69 221 PRO A C 1
ATOM 1630 O O . PRO A 1 221 ? 20.766 23.219 -6.555 1 95.69 221 PRO A O 1
ATOM 1633 N N . ALA A 1 222 ? 19.25 24.766 -7.066 1 93.94 222 ALA A N 1
ATOM 1634 C CA . ALA A 1 222 ? 19.547 25.594 -5.902 1 93.94 222 ALA A CA 1
ATOM 1635 C C . ALA A 1 222 ? 19.188 24.875 -4.605 1 93.94 222 ALA A C 1
ATOM 1637 O O . ALA A 1 222 ? 19.625 25.281 -3.523 1 93.94 222 ALA A O 1
ATOM 1638 N N . ARG A 1 223 ? 18.438 23.781 -4.715 1 94.75 223 ARG A N 1
ATOM 1639 C CA . ARG A 1 223 ? 18 23.047 -3.529 1 94.75 223 ARG A CA 1
ATOM 1640 C C . ARG A 1 223 ? 19.062 22.047 -3.082 1 94.75 223 ARG A C 1
ATOM 1642 O O . ARG A 1 223 ? 19.016 21.531 -1.963 1 94.75 223 ARG A O 1
ATOM 1649 N N . GLU A 1 224 ? 20.031 21.766 -3.924 1 97.94 224 GLU A N 1
ATOM 1650 C CA . GLU A 1 224 ? 20.984 20.688 -3.666 1 97.94 224 GLU A CA 1
ATOM 1651 C C . GLU A 1 224 ? 21.797 20.969 -2.404 1 97.94 224 GLU A C 1
ATOM 1653 O O . GLU A 1 224 ? 21.922 20.094 -1.546 1 97.94 224 GLU A O 1
ATOM 1658 N N . ALA A 1 225 ? 22.297 22.172 -2.275 1 97.75 225 ALA A N 1
ATOM 1659 C CA . ALA A 1 225 ? 23.203 22.484 -1.176 1 97.75 225 ALA A CA 1
ATOM 1660 C C . ALA A 1 225 ? 22.531 22.281 0.175 1 97.75 225 ALA A C 1
ATOM 1662 O O . ALA A 1 225 ? 23.078 21.609 1.057 1 97.75 225 ALA A O 1
ATOM 1663 N N . ILE A 1 226 ? 21.359 22.812 0.334 1 96.88 226 ILE A N 1
ATOM 1664 C CA . ILE A 1 226 ? 20.672 22.703 1.615 1 96.88 226 ILE A CA 1
ATOM 1665 C C . ILE A 1 226 ? 20.25 21.25 1.86 1 96.88 226 ILE A C 1
ATOM 1667 O O . ILE A 1 226 ? 20.281 20.781 2.996 1 96.88 226 ILE A O 1
ATOM 1671 N N . ALA A 1 227 ? 19.844 20.562 0.836 1 98.5 227 ALA A N 1
ATOM 1672 C CA . ALA A 1 227 ? 19.438 19.172 0.986 1 98.5 227 ALA A CA 1
ATOM 1673 C C . ALA A 1 227 ? 20.609 18.297 1.441 1 98.5 227 ALA A C 1
ATOM 1675 O O . ALA A 1 227 ? 20.438 17.406 2.268 1 98.5 227 ALA A O 1
ATOM 1676 N N . ARG A 1 228 ? 21.812 18.531 0.877 1 98.69 228 ARG A N 1
ATOM 1677 C CA . ARG A 1 228 ? 23 17.812 1.306 1 98.69 228 ARG A CA 1
ATOM 1678 C C . ARG A 1 228 ? 23.328 18.094 2.77 1 98.69 228 ARG A C 1
ATOM 1680 O O . ARG A 1 228 ? 23.703 17.188 3.516 1 98.69 228 ARG A O 1
ATOM 1687 N N . LYS A 1 229 ? 23.094 19.344 3.146 1 98 229 LYS A N 1
ATOM 1688 C CA . LYS A 1 229 ? 23.281 19.719 4.547 1 98 229 LYS A CA 1
ATOM 1689 C C . LYS A 1 229 ? 22.359 18.906 5.453 1 98 229 LYS A C 1
ATOM 1691 O O . LYS A 1 229 ? 22.719 18.578 6.582 1 98 229 LYS A O 1
ATOM 1696 N N . PHE A 1 230 ? 21.234 18.547 4.93 1 98.38 230 PHE A N 1
ATOM 1697 C CA . PHE A 1 230 ? 20.234 17.859 5.738 1 98.38 230 PHE A CA 1
ATOM 1698 C C . PHE A 1 230 ? 20.391 16.344 5.637 1 98.38 230 PHE A C 1
ATOM 1700 O O . PHE A 1 230 ? 19.703 15.602 6.332 1 98.38 230 PHE A O 1
ATOM 1707 N N . GLY A 1 231 ? 21.25 15.836 4.711 1 98.5 231 GLY A N 1
ATOM 1708 C CA . GLY A 1 231 ? 21.547 14.414 4.727 1 98.5 231 GLY A CA 1
ATOM 1709 C C . GLY A 1 231 ? 21.422 13.758 3.359 1 98.5 231 GLY A C 1
ATOM 1710 O O . GLY A 1 231 ? 21.688 12.57 3.205 1 98.5 231 GLY A O 1
ATOM 1711 N N . MET A 1 232 ? 21.062 14.516 2.354 1 98.88 232 MET A N 1
ATOM 1712 C CA . MET A 1 232 ? 20.953 13.961 1.006 1 98.88 232 MET A CA 1
ATOM 1713 C C . MET A 1 232 ? 22.312 13.469 0.505 1 98.88 232 MET A C 1
ATOM 1715 O O . MET A 1 232 ? 23.328 14.156 0.674 1 98.88 232 MET A O 1
ATOM 1719 N N . THR A 1 233 ? 22.344 12.344 -0.131 1 98.88 233 THR A N 1
ATOM 1720 C CA . THR A 1 233 ? 23.609 11.781 -0.606 1 98.88 233 THR A CA 1
ATOM 1721 C C . THR A 1 233 ? 23.75 11.961 -2.115 1 98.88 233 THR A C 1
ATOM 1723 O O . THR A 1 233 ? 24.859 12.031 -2.639 1 98.88 233 THR A O 1
ATOM 1726 N N . HIS A 1 234 ? 22.641 11.984 -2.861 1 98.81 234 HIS A N 1
ATOM 1727 C CA . HIS A 1 234 ? 22.625 12.117 -4.316 1 98.81 234 HIS A CA 1
ATOM 1728 C C . HIS A 1 234 ? 21.562 13.102 -4.766 1 98.81 234 HIS A C 1
ATOM 1730 O O . HIS A 1 234 ? 20.469 13.133 -4.207 1 98.81 234 HIS A O 1
ATOM 1736 N N . PHE A 1 235 ? 21.891 13.922 -5.734 1 98.81 235 PHE A N 1
ATOM 1737 C CA . PHE A 1 235 ? 20.953 14.867 -6.32 1 98.81 235 PHE A CA 1
ATOM 1738 C C . PHE A 1 235 ? 20.703 14.539 -7.785 1 98.81 235 PHE A C 1
ATOM 1740 O O . PHE A 1 235 ? 21.641 14.312 -8.555 1 98.81 235 PHE A O 1
ATOM 1747 N N . VAL A 1 236 ? 19.453 14.406 -8.172 1 98.81 236 VAL A N 1
ATOM 1748 C CA . VAL A 1 236 ? 19.062 14.156 -9.555 1 98.81 236 VAL A CA 1
ATOM 1749 C C . VAL A 1 236 ? 18.141 15.266 -10.047 1 98.81 236 VAL A C 1
ATOM 1751 O O . VAL A 1 236 ? 17.078 15.5 -9.469 1 98.81 236 VAL A O 1
ATOM 1754 N N . ASN A 1 237 ? 18.531 15.992 -11.031 1 98.5 237 ASN A N 1
ATOM 1755 C CA . ASN A 1 237 ? 17.672 16.922 -11.773 1 98.5 237 ASN A CA 1
ATOM 1756 C C . ASN A 1 237 ? 17.047 16.25 -12.984 1 98.5 237 ASN A C 1
ATOM 1758 O O . ASN A 1 237 ? 17.75 15.914 -13.945 1 98.5 237 ASN A O 1
ATOM 1762 N N . PRO A 1 238 ? 15.711 16.078 -12.938 1 97.94 238 PRO A N 1
ATOM 1763 C CA . PRO A 1 238 ? 15.062 15.375 -14.047 1 97.94 238 PRO A CA 1
ATOM 1764 C C . PRO A 1 238 ? 15.367 16 -15.406 1 97.94 238 PRO A C 1
ATOM 1766 O O . PRO A 1 238 ? 15.383 15.305 -16.422 1 97.94 238 PRO A O 1
ATOM 1769 N N . LYS A 1 239 ? 15.641 17.266 -15.477 1 96.75 239 LYS A N 1
ATOM 1770 C CA . LYS A 1 239 ? 15.906 17.969 -16.719 1 96.75 239 LYS A CA 1
ATOM 1771 C C . LYS A 1 239 ? 17.281 17.609 -17.281 1 96.75 239 LYS A C 1
ATOM 1773 O O . LYS A 1 239 ? 17.578 17.859 -18.453 1 96.75 239 LYS A O 1
ATOM 1778 N N . GLU A 1 240 ? 18.062 17.078 -16.469 1 96.75 240 GLU A N 1
ATOM 1779 C CA . GLU A 1 240 ? 19.438 16.75 -16.875 1 96.75 240 GLU A CA 1
ATOM 1780 C C . GLU A 1 240 ? 19.594 15.25 -17.094 1 96.75 240 GLU A C 1
ATOM 1782 O O . GLU A 1 240 ? 20.688 14.781 -17.406 1 96.75 240 GLU A O 1
ATOM 1787 N N . VAL A 1 241 ? 18.594 14.477 -16.828 1 96.5 241 VAL A N 1
ATOM 1788 C CA . VAL A 1 241 ? 18.641 13.031 -17.031 1 96.5 241 VAL A CA 1
ATOM 1789 C C . VAL A 1 241 ? 18.359 12.703 -18.5 1 96.5 241 VAL A C 1
ATOM 1791 O O . VAL A 1 241 ? 17.375 13.164 -19.062 1 96.5 241 VAL A O 1
ATOM 1794 N N . GLU A 1 242 ? 19.312 11.977 -19.141 1 92.56 242 GLU A N 1
ATOM 1795 C CA . GLU A 1 242 ? 19.094 11.484 -20.5 1 92.56 242 GLU A CA 1
ATOM 1796 C C . GLU A 1 242 ? 18.172 10.266 -20.5 1 92.56 242 GLU A C 1
ATOM 1798 O O . GLU A 1 242 ? 18.375 9.328 -19.734 1 92.56 242 GLU A O 1
ATOM 1803 N N . GLY A 1 243 ? 17.109 10.367 -21.188 1 92.06 243 GLY A N 1
ATOM 1804 C CA . GLY A 1 243 ? 16.203 9.234 -21.25 1 92.06 243 GLY A CA 1
ATOM 1805 C C . GLY A 1 243 ? 15.109 9.297 -20.203 1 92.06 243 GLY A C 1
ATOM 1806 O O . GLY A 1 243 ? 14.617 10.375 -19.859 1 92.06 243 GLY A O 1
ATOM 1807 N N . ASP A 1 244 ? 14.703 8.07 -19.625 1 96.56 244 ASP A N 1
ATOM 1808 C CA . ASP A 1 244 ? 13.578 7.938 -18.703 1 96.56 244 ASP A CA 1
ATOM 1809 C C . ASP A 1 244 ? 14.039 8.094 -17.25 1 96.56 244 ASP A C 1
ATOM 1811 O O . ASP A 1 244 ? 14.969 7.414 -16.828 1 96.56 244 ASP A O 1
ATOM 1815 N N . LEU A 1 245 ? 13.477 9.016 -16.516 1 98.38 245 LEU A N 1
ATOM 1816 C CA . LEU A 1 245 ? 13.852 9.305 -15.125 1 98.38 245 LEU A CA 1
ATOM 1817 C C . LEU A 1 245 ? 13.75 8.055 -14.266 1 98.38 245 LEU A C 1
ATOM 1819 O O . LEU A 1 245 ? 14.633 7.789 -13.445 1 98.38 245 LEU A O 1
ATOM 1823 N N . VAL A 1 246 ? 12.711 7.25 -14.398 1 98.69 246 VAL A N 1
ATOM 1824 C CA . VAL A 1 246 ? 12.477 6.051 -13.594 1 98.69 246 VAL A CA 1
ATOM 1825 C C . VAL A 1 246 ? 13.625 5.062 -13.805 1 98.69 246 VAL A C 1
ATOM 1827 O O . VAL A 1 246 ? 14.195 4.551 -12.844 1 98.69 246 VAL A O 1
ATOM 1830 N N . SER A 1 247 ? 13.938 4.809 -15.047 1 98.19 247 SER A N 1
ATOM 1831 C CA . SER A 1 247 ? 15.039 3.902 -15.359 1 98.19 247 SER A CA 1
ATOM 1832 C C . SER A 1 247 ? 16.344 4.387 -14.75 1 98.19 247 SER A C 1
ATOM 1834 O O . SER A 1 247 ? 17.125 3.59 -14.219 1 98.19 247 SER A O 1
ATOM 1836 N N . HIS A 1 248 ? 16.578 5.684 -14.859 1 98.44 248 HIS A N 1
ATOM 1837 C CA . HIS A 1 248 ? 17.781 6.277 -14.281 1 98.44 248 HIS A CA 1
ATOM 1838 C C . HIS A 1 248 ? 17.859 6.023 -12.781 1 98.44 248 HIS A C 1
ATOM 1840 O O . HIS A 1 248 ? 18.906 5.621 -12.266 1 98.44 248 HIS A O 1
ATOM 1846 N N . LEU A 1 249 ? 16.781 6.227 -12.07 1 98.81 249 LEU A N 1
ATOM 1847 C CA . LEU A 1 249 ? 16.734 6.066 -10.617 1 98.81 249 LEU A CA 1
ATOM 1848 C C . LEU A 1 249 ? 16.891 4.602 -10.227 1 98.81 249 LEU A C 1
ATOM 1850 O O . LEU A 1 249 ? 17.547 4.285 -9.234 1 98.81 249 LEU A O 1
ATOM 1854 N N . VAL A 1 250 ? 16.266 3.682 -10.961 1 98.44 250 VAL A N 1
ATOM 1855 C CA . VAL A 1 250 ? 16.375 2.25 -10.703 1 98.44 250 VAL A CA 1
ATOM 1856 C C . VAL A 1 250 ? 17.828 1.812 -10.836 1 98.44 250 VAL A C 1
ATOM 1858 O O . VAL A 1 250 ? 18.328 1.049 -10.016 1 98.44 250 VAL A O 1
ATOM 1861 N N . GLU A 1 251 ? 18.484 2.277 -11.867 1 97.31 251 GLU A N 1
ATOM 1862 C CA . GLU A 1 251 ? 19.906 1.965 -12.07 1 97.31 251 GLU A CA 1
ATOM 1863 C C . GLU A 1 251 ? 20.766 2.551 -10.953 1 97.31 251 GLU A C 1
ATOM 1865 O O . GLU A 1 251 ? 21.641 1.87 -10.414 1 97.31 251 GLU A O 1
ATOM 1870 N N . LEU A 1 252 ? 20.484 3.824 -10.617 1 97.69 252 LEU A N 1
ATOM 1871 C CA . LEU A 1 252 ? 21.25 4.523 -9.586 1 97.69 252 LEU A CA 1
ATOM 1872 C C . LEU A 1 252 ? 21.172 3.785 -8.258 1 97.69 252 LEU A C 1
ATOM 1874 O O . LEU A 1 252 ? 22.156 3.729 -7.516 1 97.69 252 LEU A O 1
ATOM 1878 N N . THR A 1 253 ? 20.047 3.172 -7.941 1 97.75 253 THR A N 1
ATOM 1879 C CA . THR A 1 253 ? 19.828 2.486 -6.672 1 97.75 253 THR A CA 1
ATOM 1880 C C . THR A 1 253 ? 20.156 1.001 -6.797 1 97.75 253 THR A C 1
ATOM 1882 O O . THR A 1 253 ? 19.969 0.235 -5.852 1 97.75 253 THR A O 1
ATOM 1885 N N . HIS A 1 254 ? 20.594 0.583 -7.953 1 95.19 254 HIS A N 1
ATOM 1886 C CA . HIS A 1 254 ? 20.953 -0.804 -8.242 1 95.19 254 HIS A CA 1
ATOM 1887 C C . HIS A 1 254 ? 19.75 -1.724 -8.07 1 95.19 254 HIS A C 1
ATOM 1889 O O . HIS A 1 254 ? 19.844 -2.777 -7.438 1 95.19 254 HIS A O 1
ATOM 1895 N N . GLY A 1 255 ? 18.578 -1.219 -8.594 1 95.94 255 GLY A N 1
ATOM 1896 C CA . GLY A 1 255 ? 17.453 -2.135 -8.594 1 95.94 255 GLY A CA 1
ATOM 1897 C C . GLY A 1 255 ? 16.172 -1.492 -8.117 1 95.94 255 GLY A C 1
ATOM 1898 O O . GLY A 1 255 ? 15.109 -2.131 -8.117 1 95.94 255 GLY A O 1
ATOM 1899 N N . GLY A 1 256 ? 16.219 -0.235 -7.676 1 98.19 256 GLY A N 1
ATOM 1900 C CA . GLY A 1 256 ? 15.039 0.482 -7.215 1 98.19 256 GLY A CA 1
ATOM 1901 C C . GLY A 1 256 ? 15.141 0.925 -5.766 1 98.19 256 GLY A C 1
ATOM 1902 O O . GLY A 1 256 ? 15.891 0.34 -4.984 1 98.19 256 GLY A O 1
ATOM 1903 N N . ALA A 1 257 ? 14.391 1.869 -5.449 1 98.81 257 ALA A N 1
ATOM 1904 C CA . ALA A 1 257 ? 14.383 2.395 -4.086 1 98.81 257 ALA A CA 1
ATOM 1905 C C . ALA A 1 257 ? 13.602 1.477 -3.152 1 98.81 257 ALA A C 1
ATOM 1907 O O . ALA A 1 257 ? 12.562 0.924 -3.537 1 98.81 257 ALA A O 1
ATOM 1908 N N . ASP A 1 258 ? 14.109 1.312 -1.9 1 98.75 258 ASP A N 1
ATOM 1909 C CA . ASP A 1 258 ? 13.297 0.65 -0.882 1 98.75 258 ASP A CA 1
ATOM 1910 C C . ASP A 1 258 ? 12.07 1.481 -0.536 1 98.75 258 ASP A C 1
ATOM 1912 O O . ASP A 1 258 ? 10.984 0.936 -0.33 1 98.75 258 ASP A O 1
ATOM 1916 N N . TYR A 1 259 ? 12.266 2.758 -0.457 1 98.94 259 TYR A N 1
ATOM 1917 C CA . TYR A 1 259 ? 11.195 3.709 -0.187 1 98.94 259 TYR A CA 1
ATOM 1918 C C . TYR A 1 259 ? 11.297 4.922 -1.104 1 98.94 259 TYR A C 1
ATOM 1920 O O . TYR A 1 259 ? 12.398 5.402 -1.388 1 98.94 259 TYR A O 1
ATOM 1928 N N . SER A 1 260 ? 10.211 5.414 -1.56 1 99 260 SER A N 1
ATOM 1929 C CA . SER A 1 260 ? 10.156 6.707 -2.234 1 99 260 SER A CA 1
ATOM 1930 C C . SER A 1 260 ? 9.078 7.598 -1.636 1 99 260 SER A C 1
ATOM 1932 O O . SER A 1 260 ? 8.094 7.102 -1.081 1 99 260 SER A O 1
ATOM 1934 N N . PHE A 1 261 ? 9.273 8.859 -1.675 1 98.94 261 PHE A N 1
ATOM 1935 C CA . PHE A 1 261 ? 8.344 9.852 -1.152 1 98.94 261 PHE A CA 1
ATOM 1936 C C . PHE A 1 261 ? 8.062 10.93 -2.193 1 98.94 261 PHE A C 1
ATOM 1938 O O . PHE A 1 261 ? 8.992 11.523 -2.744 1 98.94 261 PHE A O 1
ATOM 1945 N N . GLU A 1 262 ? 6.859 11.172 -2.529 1 98.88 262 GLU A N 1
ATOM 1946 C CA . GLU A 1 262 ? 6.457 12.258 -3.422 1 98.88 262 GLU A CA 1
ATOM 1947 C C . GLU A 1 262 ? 5.934 13.453 -2.635 1 98.88 262 GLU A C 1
ATOM 1949 O O . GLU A 1 262 ? 4.891 13.359 -1.981 1 98.88 262 GLU A O 1
ATOM 1954 N N . CYS A 1 263 ? 6.613 14.555 -2.689 1 98.12 263 CYS A N 1
ATOM 1955 C CA . CYS A 1 263 ? 6.336 15.695 -1.819 1 98.12 263 CYS A CA 1
ATOM 1956 C C . CYS A 1 263 ? 5.871 16.891 -2.627 1 98.12 263 CYS A C 1
ATOM 1958 O O . CYS A 1 263 ? 5.891 18.031 -2.135 1 98.12 263 CYS A O 1
ATOM 1960 N N . ILE A 1 264 ? 5.535 16.75 -3.818 1 95.62 264 ILE A N 1
ATOM 1961 C CA . ILE A 1 264 ? 5.195 17.859 -4.711 1 95.62 264 ILE A CA 1
ATOM 1962 C C . ILE A 1 264 ? 3.68 17.953 -4.859 1 95.62 264 ILE A C 1
ATOM 1964 O O . ILE A 1 264 ? 3.121 19.062 -4.867 1 95.62 264 ILE A O 1
ATOM 1968 N N . GLY A 1 265 ? 2.98 16.859 -5.031 1 95.75 265 GLY A N 1
ATOM 1969 C CA . GLY A 1 265 ? 1.559 16.828 -5.332 1 95.75 265 GLY A CA 1
ATOM 1970 C C . GLY A 1 265 ? 1.266 16.719 -6.816 1 95.75 265 GLY A C 1
ATOM 1971 O O . GLY A 1 265 ? 0.265 17.25 -7.301 1 95.75 265 GLY A O 1
ATOM 1972 N N . ASN A 1 266 ? 2.162 16.125 -7.535 1 97.12 266 ASN A N 1
ATOM 1973 C CA . ASN A 1 266 ? 2.018 15.906 -8.969 1 97.12 266 ASN A CA 1
ATOM 1974 C C . ASN A 1 266 ? 1.762 14.438 -9.297 1 97.12 266 ASN A C 1
ATOM 1976 O O . ASN A 1 266 ? 2.582 13.57 -8.977 1 97.12 266 ASN A O 1
ATOM 1980 N N . VAL A 1 267 ? 0.629 14.141 -9.984 1 98.06 267 VAL A N 1
ATOM 1981 C CA . VAL A 1 267 ? 0.174 12.766 -10.148 1 98.06 267 VAL A CA 1
ATOM 1982 C C . VAL A 1 267 ? 1.11 12.016 -11.086 1 98.06 267 VAL A C 1
ATOM 1984 O O . VAL A 1 267 ? 1.293 10.797 -10.961 1 98.06 267 VAL A O 1
ATOM 1987 N N . LYS A 1 268 ? 1.746 12.688 -12.039 1 97.94 268 LYS A N 1
ATOM 1988 C CA . LYS A 1 268 ? 2.742 12.039 -12.891 1 97.94 268 LYS A CA 1
ATOM 1989 C C . LYS A 1 268 ? 3.967 11.625 -12.086 1 97.94 268 LYS A C 1
ATOM 1991 O O . LYS A 1 268 ? 4.512 10.539 -12.281 1 97.94 268 LYS A O 1
ATOM 1996 N N . VAL A 1 269 ? 4.387 12.5 -11.203 1 98.56 269 VAL A N 1
ATOM 1997 C CA . VAL A 1 269 ? 5.539 12.211 -10.352 1 98.56 269 VAL A CA 1
ATOM 1998 C C . VAL A 1 269 ? 5.184 11.117 -9.352 1 98.56 269 VAL A C 1
ATOM 2000 O O . VAL A 1 269 ? 6.027 10.281 -9.016 1 98.56 269 VAL A O 1
ATOM 2003 N N . MET A 1 270 ? 3.939 11.148 -8.867 1 98.81 270 MET A N 1
ATOM 2004 C CA . MET A 1 270 ? 3.5 10.078 -7.977 1 98.81 270 MET A CA 1
ATOM 2005 C C . MET A 1 270 ? 3.664 8.711 -8.641 1 98.81 270 MET A C 1
ATOM 2007 O O . MET A 1 270 ? 4.098 7.754 -8 1 98.81 270 MET A O 1
ATOM 2011 N N . ARG A 1 271 ? 3.316 8.641 -9.906 1 98.69 271 ARG A N 1
ATOM 2012 C CA . ARG A 1 271 ? 3.518 7.406 -10.664 1 98.69 271 ARG A CA 1
ATOM 2013 C C . ARG A 1 271 ? 5 7.051 -10.75 1 98.69 271 ARG A C 1
ATOM 2015 O O . ARG A 1 271 ? 5.383 5.906 -10.508 1 98.69 271 ARG A O 1
ATOM 2022 N N . GLN A 1 272 ? 5.828 8.016 -11.078 1 98.81 272 GLN A N 1
ATOM 2023 C CA . GLN A 1 272 ? 7.27 7.793 -11.188 1 98.81 272 GLN A CA 1
ATOM 2024 C C . GLN A 1 272 ? 7.859 7.312 -9.867 1 98.81 272 GLN A C 1
ATOM 2026 O O . GLN A 1 272 ? 8.734 6.445 -9.852 1 98.81 272 GLN A O 1
ATOM 2031 N N . ALA A 1 273 ? 7.352 7.906 -8.789 1 98.94 273 ALA A N 1
ATOM 2032 C CA . ALA A 1 273 ? 7.828 7.543 -7.457 1 98.94 273 ALA A CA 1
ATOM 2033 C C . ALA A 1 273 ? 7.543 6.074 -7.152 1 98.94 273 ALA A C 1
ATOM 2035 O O . ALA A 1 273 ? 8.391 5.375 -6.594 1 98.94 273 ALA A O 1
ATOM 2036 N N . LEU A 1 274 ? 6.391 5.598 -7.484 1 98.94 274 LEU A N 1
ATOM 2037 C CA . LEU A 1 274 ? 6.059 4.191 -7.289 1 98.94 274 LEU A CA 1
ATOM 2038 C C . LEU A 1 274 ? 6.922 3.301 -8.18 1 98.94 274 LEU A C 1
ATOM 2040 O O . LEU A 1 274 ? 7.488 2.311 -7.707 1 98.94 274 LEU A O 1
ATOM 2044 N N . GLU A 1 275 ? 7.043 3.705 -9.43 1 98.81 275 GLU A N 1
ATOM 2045 C CA . GLU A 1 275 ? 7.633 2.828 -10.438 1 98.81 275 GLU A CA 1
ATOM 2046 C C . GLU A 1 275 ? 9.148 2.771 -10.297 1 98.81 275 GLU A C 1
ATOM 2048 O O . GLU A 1 275 ? 9.797 1.867 -10.836 1 98.81 275 GLU A O 1
ATOM 2053 N N . CYS A 1 276 ? 9.773 3.678 -9.547 1 98.88 276 CYS A N 1
ATOM 2054 C CA . CYS A 1 276 ? 11.211 3.615 -9.328 1 98.88 276 CYS A CA 1
ATOM 2055 C C . CYS A 1 276 ? 11.539 2.779 -8.102 1 98.88 276 CYS A C 1
ATOM 2057 O O . CYS A 1 276 ? 12.711 2.549 -7.797 1 98.88 276 CYS A O 1
ATOM 2059 N N . CYS A 1 277 ? 10.562 2.354 -7.371 1 98.81 277 CYS A N 1
ATOM 2060 C CA . CYS A 1 277 ? 10.766 1.513 -6.195 1 98.81 277 CYS A CA 1
ATOM 2061 C C . CYS A 1 277 ? 11.195 0.105 -6.602 1 98.81 277 CYS A C 1
ATOM 2063 O O . CYS A 1 277 ? 10.961 -0.314 -7.738 1 98.81 277 CYS A O 1
ATOM 2065 N N . HIS A 1 278 ? 11.758 -0.553 -5.668 1 98.38 278 HIS A N 1
ATOM 2066 C CA . HIS A 1 278 ? 12.273 -1.9 -5.883 1 98.38 278 HIS A CA 1
ATOM 2067 C C . HIS A 1 278 ? 11.141 -2.895 -6.117 1 98.38 278 HIS A C 1
ATOM 2069 O O . HIS A 1 278 ? 10.203 -2.973 -5.32 1 98.38 278 HIS A O 1
ATOM 2075 N N . LYS A 1 279 ? 11.234 -3.627 -7.254 1 97.25 279 LYS A N 1
ATOM 2076 C CA . LYS A 1 279 ? 10.32 -4.754 -7.434 1 97.25 279 LYS A CA 1
ATOM 2077 C C . LYS A 1 279 ? 10.398 -5.715 -6.254 1 97.25 279 LYS A C 1
ATOM 2079 O O . LYS A 1 279 ? 11.484 -6.027 -5.77 1 97.25 279 LYS A O 1
ATOM 2084 N N . GLY A 1 280 ? 9.25 -6.105 -5.762 1 97.44 280 GLY A N 1
ATOM 2085 C CA . GLY A 1 280 ? 9.227 -7.078 -4.68 1 97.44 280 GLY A CA 1
ATOM 2086 C C . GLY A 1 280 ? 8.883 -6.469 -3.336 1 97.44 280 GLY A C 1
ATOM 2087 O O . GLY A 1 280 ? 8.117 -7.047 -2.564 1 97.44 280 GLY A O 1
ATOM 2088 N N . TRP A 1 281 ? 9.492 -5.211 -3.094 1 98.06 281 TRP A N 1
ATOM 2089 C CA . TRP A 1 281 ? 9.219 -4.785 -1.726 1 98.06 281 TRP A CA 1
ATOM 2090 C C . TRP A 1 281 ? 9.203 -3.264 -1.622 1 98.06 281 TRP A C 1
ATOM 2092 O O . TRP A 1 281 ? 8.977 -2.711 -0.542 1 98.06 281 TRP A O 1
ATOM 2102 N N . GLY A 1 282 ? 9.445 -2.529 -2.686 1 98.69 282 GLY A N 1
ATOM 2103 C CA . GLY A 1 282 ? 9.5 -1.079 -2.607 1 98.69 282 GLY A CA 1
ATOM 2104 C C . GLY A 1 282 ? 8.211 -0.455 -2.119 1 98.69 282 GLY A C 1
ATOM 2105 O O . GLY A 1 282 ? 7.121 -0.914 -2.473 1 98.69 282 GLY A O 1
ATOM 2106 N N . VAL A 1 283 ? 8.297 0.633 -1.312 1 98.94 283 VAL A N 1
ATOM 2107 C CA . VAL A 1 283 ? 7.137 1.351 -0.785 1 98.94 283 VAL A CA 1
ATOM 2108 C C . VAL A 1 283 ? 7.18 2.807 -1.242 1 98.94 283 VAL A C 1
ATOM 2110 O O . VAL A 1 283 ? 8.188 3.496 -1.044 1 98.94 283 VAL A O 1
ATOM 2113 N N . SER A 1 284 ? 6.164 3.199 -1.924 1 98.94 284 SER A N 1
ATOM 2114 C CA . SER A 1 284 ? 6.055 4.59 -2.35 1 98.94 284 SER A CA 1
ATOM 2115 C C . SER A 1 284 ? 5.004 5.34 -1.534 1 98.94 284 SER A C 1
ATOM 2117 O O . SER A 1 284 ? 3.857 4.898 -1.436 1 98.94 284 SER A O 1
ATOM 2119 N N . CYS A 1 285 ? 5.34 6.438 -0.965 1 98.94 285 CYS A N 1
ATOM 2120 C CA . CYS A 1 285 ? 4.469 7.207 -0.08 1 98.94 285 CYS A CA 1
ATOM 2121 C C . CYS A 1 285 ? 4.121 8.555 -0.698 1 98.94 285 CYS A C 1
ATOM 2123 O O . CYS A 1 285 ? 5.004 9.367 -0.976 1 98.94 285 CYS A O 1
ATOM 2125 N N . ILE A 1 286 ? 2.873 8.773 -0.869 1 98.81 286 ILE A N 1
ATOM 2126 C CA . ILE A 1 286 ? 2.377 10.047 -1.366 1 98.81 286 ILE A CA 1
ATOM 2127 C C . ILE A 1 286 ? 2.174 11.016 -0.2 1 98.81 286 ILE A C 1
ATOM 2129 O O . ILE A 1 286 ? 1.384 10.742 0.707 1 98.81 286 ILE A O 1
ATOM 2133 N N . ILE A 1 287 ? 2.818 12.133 -0.262 1 98.31 287 ILE A N 1
ATOM 2134 C CA . ILE A 1 287 ? 2.66 13.148 0.767 1 98.31 287 ILE A CA 1
ATOM 2135 C C . ILE A 1 287 ? 2.039 14.406 0.157 1 98.31 287 ILE A C 1
ATOM 2137 O O . ILE A 1 287 ? 1.169 15.031 0.764 1 98.31 287 ILE A O 1
ATOM 2141 N N . GLY A 1 288 ? 2.469 14.781 -1.054 1 95 288 GLY A N 1
ATOM 2142 C CA . GLY A 1 288 ? 1.973 15.984 -1.71 1 95 288 GLY A CA 1
ATOM 2143 C C . GLY A 1 288 ? 0.48 15.938 -1.979 1 95 288 GLY A C 1
ATOM 2144 O O . GLY A 1 288 ? -0.091 14.867 -2.178 1 95 288 GLY A O 1
ATOM 2145 N N . VAL A 1 289 ? -0.123 17.078 -1.998 1 88.62 289 VAL A N 1
ATOM 2146 C CA . VAL A 1 289 ? -1.557 17.188 -2.244 1 88.62 289 VAL A CA 1
ATOM 2147 C C . VAL A 1 289 ? -1.806 17.469 -3.725 1 88.62 289 VAL A C 1
ATOM 2149 O O . VAL A 1 289 ? -1.351 18.484 -4.258 1 88.62 289 VAL A O 1
ATOM 2152 N N . ALA A 1 290 ? -2.494 16.578 -4.316 1 90.44 290 ALA A N 1
ATOM 2153 C CA . ALA A 1 290 ? -2.816 16.719 -5.73 1 90.44 290 ALA A CA 1
ATOM 2154 C C . ALA A 1 290 ? -3.971 17.703 -5.93 1 90.44 290 ALA A C 1
ATOM 2156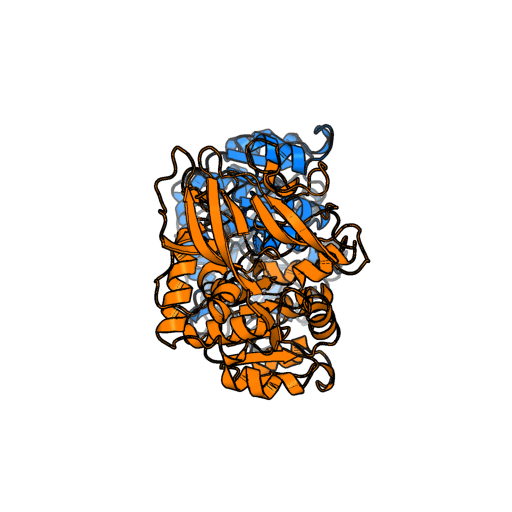 O O . ALA A 1 290 ? -4.75 17.953 -5.004 1 90.44 290 ALA A O 1
ATOM 2157 N N . GLY A 1 291 ? -3.988 18.266 -7.16 1 85.81 291 GLY A N 1
ATOM 2158 C CA . GLY A 1 291 ? -5.086 19.156 -7.496 1 85.81 291 GLY A CA 1
ATOM 2159 C C . GLY A 1 291 ? -6.434 18.469 -7.508 1 85.81 291 GLY A C 1
ATOM 2160 O O . GLY A 1 291 ? -6.504 17.234 -7.57 1 85.81 291 GLY A O 1
ATOM 2161 N N . ALA A 1 292 ? -7.469 19.281 -7.441 1 83.44 292 ALA A N 1
ATOM 2162 C CA . ALA A 1 292 ? -8.836 18.766 -7.426 1 83.44 292 ALA A CA 1
ATOM 2163 C C . ALA A 1 292 ? -9.109 17.922 -8.664 1 83.44 292 ALA A C 1
ATOM 2165 O O . ALA A 1 292 ? -8.812 18.344 -9.789 1 83.44 292 ALA A O 1
ATOM 2166 N N . GLY A 1 293 ? -9.641 16.75 -8.438 1 89.06 293 GLY A N 1
ATOM 2167 C CA . GLY A 1 293 ? -10.094 15.906 -9.531 1 89.06 293 GLY A CA 1
ATOM 2168 C C . GLY A 1 293 ? -8.984 15.062 -10.133 1 89.06 293 GLY A C 1
ATOM 2169 O O . GLY A 1 293 ? -9.242 14.18 -10.953 1 89.06 293 GLY A O 1
ATOM 2170 N N . GLN A 1 294 ? -7.73 15.328 -9.758 1 94.5 294 GLN A N 1
ATOM 2171 C CA . GLN A 1 294 ? -6.625 14.562 -10.32 1 94.5 294 GLN A CA 1
ATOM 2172 C C . GLN A 1 294 ? -6.555 13.164 -9.711 1 94.5 294 GLN A C 1
ATOM 2174 O O . GLN A 1 294 ? -6.871 12.977 -8.539 1 94.5 294 GLN A O 1
ATOM 2179 N N . GLU A 1 295 ? -6.148 12.219 -10.531 1 97.69 295 GLU A N 1
ATOM 2180 C CA . GLU A 1 295 ? -6.047 10.828 -10.086 1 97.69 295 GLU A CA 1
ATOM 2181 C C . GLU A 1 295 ? -4.668 10.258 -10.391 1 97.69 295 GLU A C 1
ATOM 2183 O O . GLU A 1 295 ? -4.039 10.617 -11.383 1 97.69 295 GLU A O 1
ATOM 2188 N N . ILE A 1 296 ? -4.211 9.422 -9.523 1 98.25 296 ILE A N 1
ATOM 2189 C CA . ILE A 1 296 ? -3.002 8.648 -9.805 1 98.25 296 ILE A CA 1
ATOM 2190 C C . ILE A 1 296 ? -3.346 7.434 -10.656 1 98.25 296 ILE A C 1
ATOM 2192 O O . ILE A 1 296 ? -4.488 6.973 -10.656 1 98.25 296 ILE A O 1
ATOM 2196 N N . SER A 1 297 ? -2.361 6.98 -11.359 1 98 297 SER A N 1
ATOM 2197 C CA . SER A 1 297 ? -2.568 5.801 -12.195 1 98 297 SER A CA 1
ATOM 2198 C C . SER A 1 297 ? -1.265 5.039 -12.414 1 98 297 SER A C 1
ATOM 2200 O O . SER A 1 297 ? -0.184 5.633 -12.391 1 98 297 SER A O 1
ATOM 2202 N N . THR A 1 298 ? -1.321 3.785 -12.5 1 98.06 298 THR A N 1
ATOM 2203 C CA . THR A 1 298 ? -0.21 2.904 -12.852 1 98.06 298 THR A CA 1
ATOM 2204 C C . THR A 1 298 ? -0.723 1.562 -13.359 1 98.06 298 THR A C 1
ATOM 2206 O O . THR A 1 298 ? -1.925 1.291 -13.312 1 98.06 298 THR A O 1
ATOM 2209 N N . ARG A 1 299 ? 0.157 0.756 -13.953 1 97.12 299 ARG A N 1
ATOM 2210 C CA . ARG A 1 299 ? -0.188 -0.625 -14.281 1 97.12 299 ARG A CA 1
ATOM 2211 C C . ARG A 1 299 ? -0.315 -1.47 -13.016 1 97.12 299 ARG A C 1
ATOM 2213 O O . ARG A 1 299 ? 0.574 -1.458 -12.164 1 97.12 299 ARG A O 1
ATOM 2220 N N . PRO A 1 300 ? -1.472 -2.23 -12.883 1 97.12 300 PRO A N 1
ATOM 2221 C CA . PRO A 1 300 ? -1.662 -3.029 -11.664 1 97.12 300 PRO A CA 1
ATOM 2222 C C . PRO A 1 300 ? -0.494 -3.975 -11.391 1 97.12 300 PRO A C 1
ATOM 2224 O O . PRO A 1 300 ? -0.22 -4.305 -10.234 1 97.12 300 PRO A O 1
ATOM 2227 N N . PHE A 1 301 ? 0.245 -4.289 -12.414 1 95.5 301 PHE A N 1
ATOM 2228 C CA . PHE A 1 301 ? 1.381 -5.199 -12.328 1 95.5 301 PHE A CA 1
ATOM 2229 C C . PHE A 1 301 ? 2.439 -4.66 -11.375 1 95.5 301 PHE A C 1
ATOM 2231 O O . PHE A 1 301 ? 3.139 -5.43 -10.719 1 95.5 301 PHE A O 1
ATOM 2238 N N . GLN A 1 302 ? 2.57 -3.301 -11.211 1 97.81 302 GLN A N 1
ATOM 2239 C CA . GLN A 1 302 ? 3.531 -2.678 -10.305 1 97.81 302 GLN A CA 1
ATOM 2240 C C . GLN A 1 302 ? 3.279 -3.1 -8.859 1 97.81 302 GLN A C 1
ATOM 2242 O O . GLN A 1 302 ? 4.223 -3.311 -8.094 1 97.81 302 GLN A O 1
ATOM 2247 N N . LEU A 1 303 ? 1.971 -3.273 -8.508 1 98.56 303 LEU A N 1
ATOM 2248 C CA . LEU A 1 303 ? 1.602 -3.682 -7.156 1 98.56 303 LEU A CA 1
ATOM 2249 C C . LEU A 1 303 ? 1.675 -5.199 -7.008 1 98.56 303 LEU A C 1
ATOM 2251 O O . LEU A 1 303 ? 2.141 -5.707 -5.984 1 98.56 303 LEU A O 1
ATOM 2255 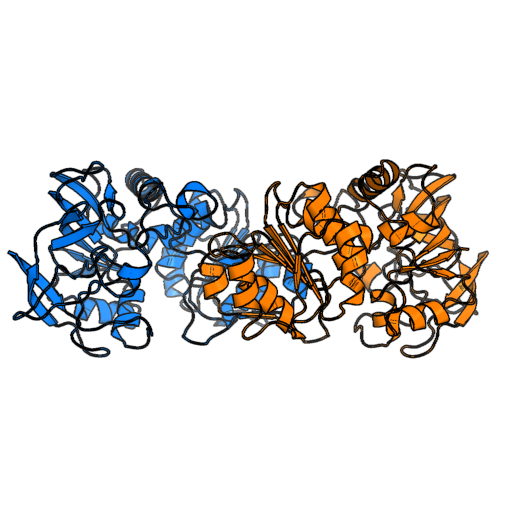N N . VAL A 1 304 ? 1.262 -5.918 -8.031 1 97.81 304 VAL A N 1
ATOM 2256 C CA . VAL A 1 304 ? 1.235 -7.375 -7.98 1 97.81 304 VAL A CA 1
ATOM 2257 C C . VAL A 1 304 ? 2.652 -7.91 -7.789 1 97.81 304 VAL A C 1
ATOM 2259 O O . VAL A 1 304 ? 2.857 -8.914 -7.102 1 97.81 304 VAL A O 1
ATOM 2262 N N . THR A 1 305 ? 3.65 -7.172 -8.328 1 96.56 305 THR A N 1
ATOM 2263 C CA . THR A 1 305 ? 5.035 -7.625 -8.234 1 96.56 305 THR A CA 1
ATOM 2264 C C . THR A 1 305 ? 5.703 -7.07 -6.984 1 96.56 305 THR A C 1
ATOM 2266 O O . THR A 1 305 ? 6.934 -7.059 -6.887 1 96.56 305 THR A O 1
ATOM 2269 N N . GLY A 1 306 ? 4.91 -6.477 -6.133 1 98.06 306 GLY A N 1
ATOM 2270 C CA . GLY A 1 306 ? 5.426 -6.363 -4.777 1 98.06 306 GLY A CA 1
ATOM 2271 C C . GLY A 1 306 ? 5.582 -4.926 -4.316 1 98.06 306 GLY A C 1
ATOM 2272 O O . GLY A 1 306 ? 5.766 -4.664 -3.127 1 98.06 306 GLY A O 1
ATOM 2273 N N . ARG A 1 307 ? 5.52 -3.965 -5.258 1 98.75 307 ARG A N 1
ATOM 2274 C CA . ARG A 1 307 ? 5.535 -2.578 -4.801 1 98.75 307 ARG A CA 1
ATOM 2275 C C . ARG A 1 307 ? 4.27 -2.24 -4.027 1 98.75 307 ARG A C 1
ATOM 2277 O O . ARG A 1 307 ? 3.199 -2.785 -4.309 1 98.75 307 ARG A O 1
ATOM 2284 N N . ARG A 1 308 ? 4.398 -1.373 -3.117 1 98.81 308 ARG A N 1
ATOM 2285 C CA . ARG A 1 308 ? 3.279 -0.937 -2.287 1 98.81 308 ARG A CA 1
ATOM 2286 C C . ARG A 1 308 ? 3.074 0.571 -2.393 1 98.81 308 ARG A C 1
ATOM 2288 O O . ARG A 1 308 ? 4.043 1.334 -2.404 1 98.81 308 ARG A O 1
ATOM 2295 N N . TRP A 1 309 ? 1.859 0.958 -2.51 1 98.88 309 TRP A N 1
ATOM 2296 C CA . TRP A 1 309 ? 1.503 2.369 -2.613 1 98.88 309 TRP A CA 1
ATOM 2297 C C . TRP A 1 309 ? 0.747 2.832 -1.373 1 98.88 309 TRP A C 1
ATOM 2299 O O . TRP A 1 309 ? -0.32 2.301 -1.055 1 98.88 309 TRP A O 1
ATOM 2309 N N . ILE A 1 310 ? 1.31 3.807 -0.645 1 98.88 310 ILE A N 1
ATOM 2310 C CA . ILE A 1 310 ? 0.71 4.32 0.583 1 98.88 310 ILE A CA 1
ATOM 2311 C C . ILE A 1 310 ? 0.705 5.844 0.559 1 98.88 310 ILE A C 1
ATOM 2313 O O . ILE A 1 310 ? 1.14 6.457 -0.419 1 98.88 310 ILE A O 1
ATOM 2317 N N . GLY A 1 311 ? 0.159 6.457 1.526 1 98.69 311 GLY A N 1
ATOM 2318 C CA . GLY A 1 311 ? 0.172 7.895 1.738 1 98.69 311 GLY A CA 1
ATOM 2319 C C . GLY A 1 311 ? 0.328 8.281 3.197 1 98.69 311 GLY A C 1
ATOM 2320 O O . GLY A 1 311 ? 0.351 7.414 4.074 1 98.69 311 GLY A O 1
ATOM 2321 N N . SER A 1 312 ? 0.464 9.547 3.352 1 98.19 312 SER A N 1
ATOM 2322 C CA . SER A 1 312 ? 0.727 10.016 4.711 1 98.19 312 SER A CA 1
ATOM 2323 C C . SER A 1 312 ? 0.046 11.352 4.977 1 98.19 312 SER A C 1
ATOM 2325 O O . SER A 1 312 ? 0.183 12.289 4.191 1 98.19 312 SER A O 1
ATOM 2327 N N . ALA A 1 313 ? -0.706 11.383 5.996 1 97.5 313 ALA A N 1
ATOM 2328 C CA . ALA A 1 313 ? -1.236 12.633 6.543 1 97.5 313 ALA A CA 1
ATOM 2329 C C . ALA A 1 313 ? -0.556 12.992 7.859 1 97.5 313 ALA A C 1
ATOM 2331 O O . ALA A 1 313 ? -0.472 12.156 8.766 1 97.5 313 ALA A O 1
ATOM 2332 N N . PHE A 1 314 ? -0.042 14.203 7.914 1 98.19 314 PHE A N 1
ATOM 2333 C CA . PHE A 1 314 ? 0.631 14.688 9.109 1 98.19 314 PHE A CA 1
ATOM 2334 C C . PHE A 1 314 ? 1.758 13.75 9.523 1 98.19 314 PHE A C 1
ATOM 2336 O O . PHE A 1 314 ? 2.01 13.555 10.711 1 98.19 314 PHE A O 1
ATOM 2343 N N . GLY A 1 315 ? 2.316 13.016 8.484 1 98.38 315 GLY A N 1
ATOM 2344 C CA . GLY A 1 315 ? 3.441 12.109 8.68 1 98.38 315 GLY A CA 1
ATOM 2345 C C . GLY A 1 315 ? 3.08 10.867 9.469 1 98.38 315 GLY A C 1
ATOM 2346 O O . GLY A 1 315 ? 3.953 10.211 10.039 1 98.38 315 GLY A O 1
ATOM 2347 N N . GLY A 1 316 ? 1.782 10.648 9.664 1 98.56 316 GLY A N 1
ATOM 2348 C CA . GLY A 1 316 ? 1.386 9.516 10.492 1 98.56 316 GLY A CA 1
ATOM 2349 C C . GLY A 1 316 ? 1.565 9.773 11.977 1 98.56 316 GLY A C 1
ATOM 2350 O O . GLY A 1 316 ? 1.449 8.859 12.789 1 98.56 316 GLY A O 1
ATOM 2351 N N . ALA A 1 317 ? 1.824 11.008 12.336 1 98.62 317 ALA A N 1
ATOM 2352 C CA . ALA A 1 317 ? 2.105 11.359 13.727 1 98.62 317 ALA A CA 1
ATOM 2353 C C . ALA A 1 317 ? 0.815 11.516 14.523 1 98.62 317 ALA A C 1
ATOM 2355 O O . ALA A 1 317 ? -0.124 12.18 14.07 1 98.62 317 ALA A O 1
ATOM 2356 N N . ARG A 1 318 ? 0.702 10.852 15.664 1 98.25 318 ARG A N 1
ATOM 2357 C CA . ARG A 1 318 ? -0.33 11.172 16.656 1 98.25 318 ARG A CA 1
ATOM 2358 C C . ARG A 1 318 ? 0.003 12.453 17.406 1 98.25 318 ARG A C 1
ATOM 2360 O O . ARG A 1 318 ? 0.959 12.5 18.172 1 98.25 318 ARG A O 1
ATOM 2367 N N . GLY A 1 319 ? -0.718 13.422 17.172 1 97.94 319 GLY A N 1
ATOM 2368 C CA . GLY A 1 319 ? -0.379 14.805 17.453 1 97.94 319 GLY A CA 1
ATOM 2369 C C . GLY A 1 319 ? 0.095 15.016 18.891 1 97.94 319 GLY A C 1
ATOM 2370 O O . GLY A 1 319 ? 1.198 15.523 19.109 1 97.94 319 GLY A O 1
ATOM 2371 N N . ARG A 1 320 ? -0.687 14.586 19.828 1 98.5 320 ARG A N 1
ATOM 2372 C CA . ARG A 1 320 ? -0.362 14.859 21.234 1 98.5 320 ARG A CA 1
ATOM 2373 C C . ARG A 1 320 ? 0.738 13.93 21.719 1 98.5 320 ARG A C 1
ATOM 2375 O O . ARG A 1 320 ? 1.51 14.289 22.625 1 98.5 320 ARG A O 1
ATOM 2382 N N . THR A 1 321 ? 0.926 12.773 21.109 1 98.31 321 THR A N 1
ATOM 2383 C CA . THR A 1 321 ? 1.915 11.781 21.5 1 98.31 321 THR A CA 1
ATOM 2384 C C . THR A 1 321 ? 3.254 12.047 20.828 1 98.31 321 THR A C 1
ATOM 2386 O O . THR A 1 321 ? 4.297 12.055 21.484 1 98.31 321 THR A O 1
ATOM 2389 N N . ASP A 1 322 ? 3.248 12.375 19.531 1 98.62 322 ASP A N 1
ATOM 2390 C CA . ASP A 1 322 ? 4.477 12.297 18.75 1 98.62 322 ASP A CA 1
ATOM 2391 C C . ASP A 1 322 ? 5.066 13.688 18.516 1 98.62 322 ASP A C 1
ATOM 2393 O O . ASP A 1 322 ? 6.281 13.828 18.359 1 98.62 322 ASP A O 1
ATOM 2397 N N . VAL A 1 323 ? 4.258 14.742 18.484 1 98.69 323 VAL A N 1
ATOM 2398 C CA . VAL A 1 323 ? 4.75 16.078 18.203 1 98.69 323 VAL A CA 1
ATOM 2399 C C . VAL A 1 323 ? 5.742 16.516 19.281 1 98.69 323 VAL A C 1
ATOM 2401 O O . VAL A 1 323 ? 6.828 17.016 18.969 1 98.69 323 VAL A O 1
ATOM 2404 N N . PRO A 1 324 ? 5.445 16.266 20.578 1 98.81 324 PRO A N 1
ATOM 2405 C CA . PRO A 1 324 ? 6.441 16.609 21.594 1 98.81 324 PRO A CA 1
ATOM 2406 C C . PRO A 1 324 ? 7.762 15.875 21.406 1 98.81 324 PRO A C 1
ATOM 2408 O O . PRO A 1 324 ? 8.828 16.438 21.672 1 98.81 324 PRO A O 1
ATOM 2411 N N . LYS A 1 325 ? 7.719 14.641 20.906 1 98.62 325 LYS A N 1
ATOM 2412 C CA . LYS A 1 325 ? 8.938 13.883 20.641 1 98.62 325 LYS A CA 1
ATOM 2413 C C . LYS A 1 325 ? 9.773 14.555 19.547 1 98.62 325 LYS A C 1
ATOM 2415 O O . LYS A 1 325 ? 11 14.609 19.641 1 98.62 325 LYS A O 1
ATOM 2420 N N . ILE A 1 326 ? 9.109 15.047 18.578 1 98.81 326 ILE A N 1
ATOM 2421 C CA . ILE A 1 326 ? 9.805 15.711 17.484 1 98.81 326 ILE A CA 1
ATOM 2422 C C . ILE A 1 326 ? 10.438 17.016 17.969 1 98.81 326 ILE A C 1
ATOM 2424 O O . ILE A 1 326 ? 11.547 17.359 17.562 1 98.81 326 ILE A O 1
ATOM 2428 N N . VAL A 1 327 ? 9.742 17.719 18.891 1 98.88 327 VAL A N 1
ATOM 2429 C CA . VAL A 1 327 ? 10.328 18.891 19.516 1 98.88 327 VAL A CA 1
ATOM 2430 C C . VAL A 1 327 ? 11.602 18.516 20.266 1 98.88 327 VAL A C 1
ATOM 2432 O O . VAL A 1 327 ? 12.617 19.203 20.172 1 98.88 327 VAL A O 1
ATOM 2435 N N . ASP A 1 328 ? 11.57 17.391 20.984 1 98.75 328 ASP A N 1
ATOM 2436 C CA . ASP A 1 328 ? 12.75 16.906 21.688 1 98.75 328 ASP A CA 1
ATOM 2437 C C . ASP A 1 328 ? 13.891 16.609 20.719 1 98.75 328 ASP A C 1
ATOM 2439 O O . ASP A 1 328 ? 15.047 16.953 20.984 1 98.75 328 ASP A O 1
ATOM 2443 N N . TRP A 1 329 ? 13.578 16 19.562 1 98.75 329 TRP A N 1
ATOM 2444 C CA . TRP A 1 329 ? 14.602 15.703 18.578 1 98.75 329 TRP A CA 1
ATOM 2445 C C . TRP A 1 329 ? 15.273 16.984 18.078 1 98.75 329 TRP A C 1
ATOM 2447 O O . TRP A 1 329 ? 16.484 17 17.859 1 98.75 329 TRP A O 1
ATOM 2457 N N . TYR A 1 330 ? 14.5 17.969 17.859 1 98.75 330 TYR A N 1
ATOM 2458 C CA . TYR A 1 330 ? 15.039 19.266 17.438 1 98.75 330 TYR A CA 1
ATOM 2459 C C . TYR A 1 330 ? 15.945 19.844 18.516 1 98.75 330 TYR A C 1
ATOM 2461 O O . TYR A 1 330 ? 17.078 20.234 18.234 1 98.75 330 TYR A O 1
ATOM 2469 N N . MET A 1 331 ? 15.422 19.844 19.734 1 98.75 331 MET A N 1
ATOM 2470 C CA . MET A 1 331 ? 16.156 20.453 20.859 1 98.75 331 MET A CA 1
ATOM 2471 C C . MET A 1 331 ? 17.422 19.672 21.156 1 98.75 331 MET A C 1
ATOM 2473 O O . MET A 1 331 ? 18.406 20.234 21.641 1 98.75 331 MET A O 1
ATOM 2477 N N . GLU A 1 332 ? 17.469 18.422 20.812 1 98.44 332 GLU A N 1
ATOM 2478 C CA . GLU A 1 332 ? 18.641 17.562 21 1 98.44 332 GLU A CA 1
ATOM 2479 C C . GLU A 1 332 ? 19.531 17.578 19.766 1 98.44 332 GLU A C 1
ATOM 2481 O O . GLU A 1 332 ? 20.5 16.812 19.703 1 98.44 332 GLU A O 1
ATOM 2486 N N . LYS A 1 333 ? 19.172 18.328 18.75 1 98.06 333 LYS A N 1
ATOM 2487 C CA . LYS A 1 333 ? 19.984 18.609 17.562 1 98.06 333 LYS A CA 1
ATOM 2488 C C . LYS A 1 333 ? 20.031 17.391 16.641 1 98.06 333 LYS A C 1
ATOM 2490 O O . LYS A 1 333 ? 20.953 17.25 15.836 1 98.06 333 LYS A O 1
ATOM 2495 N N . LYS A 1 334 ? 19.047 16.547 16.844 1 98.06 334 LYS A N 1
ATOM 2496 C CA . LYS A 1 334 ? 18.938 15.414 15.93 1 98.06 334 LYS A CA 1
ATOM 2497 C C . LYS A 1 334 ? 18.359 15.844 14.578 1 98.06 334 LYS A C 1
ATOM 2499 O O . LYS A 1 334 ? 18.578 15.188 13.562 1 98.06 334 LYS A O 1
ATOM 2504 N N . ILE A 1 335 ? 17.562 16.906 14.586 1 97.88 335 ILE A N 1
ATOM 2505 C CA . ILE A 1 335 ? 17.062 17.516 13.359 1 97.88 335 ILE A CA 1
ATOM 2506 C C . ILE A 1 335 ? 17.312 19.016 13.383 1 97.88 335 ILE A C 1
ATOM 2508 O O . ILE A 1 335 ? 17.531 19.594 14.453 1 97.88 335 ILE A O 1
ATOM 2512 N N . ASN A 1 336 ? 17.406 19.562 12.203 1 98.31 336 ASN A N 1
ATOM 2513 C CA . ASN A 1 336 ? 17.672 20.984 12.008 1 98.31 336 ASN A CA 1
ATOM 2514 C C . ASN A 1 336 ? 16.453 21.719 11.461 1 98.31 336 ASN A C 1
ATOM 2516 O O . ASN A 1 336 ? 16.016 21.453 10.344 1 98.31 336 ASN A O 1
ATOM 2520 N N . ILE A 1 337 ? 15.922 22.625 12.258 1 98.44 337 ILE A N 1
ATOM 2521 C CA . ILE A 1 337 ? 14.773 23.406 11.82 1 98.44 337 ILE A CA 1
ATOM 2522 C C . ILE A 1 337 ? 15.195 24.859 11.57 1 98.44 337 ILE A C 1
ATOM 2524 O O . ILE A 1 337 ? 14.609 25.547 10.734 1 98.44 337 ILE A O 1
ATOM 2528 N N . ASP A 1 338 ? 16.234 25.25 12.195 1 98.25 338 ASP A N 1
ATOM 2529 C CA . ASP A 1 338 ? 16.703 26.641 12.125 1 98.25 338 ASP A CA 1
ATOM 2530 C C . ASP A 1 338 ? 16.984 27.047 10.68 1 98.25 338 ASP A C 1
ATOM 2532 O O . ASP A 1 338 ? 16.562 28.125 10.242 1 98.25 338 ASP A O 1
ATOM 2536 N N . ASP A 1 339 ? 17.656 26.172 9.953 1 97.5 339 ASP A N 1
ATOM 2537 C CA . ASP A 1 339 ? 18.047 26.5 8.586 1 97.5 339 ASP A CA 1
ATOM 2538 C C . ASP A 1 339 ? 16.844 26.469 7.648 1 97.5 339 ASP A C 1
ATOM 2540 O O . ASP A 1 339 ? 16.922 26.953 6.512 1 97.5 339 ASP A O 1
ATOM 2544 N N . LEU A 1 340 ? 15.719 25.969 8.094 1 97.62 340 LEU A N 1
ATOM 2545 C CA . LEU A 1 340 ? 14.523 25.906 7.266 1 97.62 340 LEU A CA 1
ATOM 2546 C C . LEU A 1 340 ? 13.727 27.203 7.371 1 97.62 340 LEU A C 1
ATOM 2548 O O . LEU A 1 340 ? 12.875 27.484 6.52 1 97.62 340 LEU A O 1
ATOM 2552 N N . ILE A 1 341 ? 13.914 27.906 8.5 1 98.06 341 ILE A N 1
ATOM 2553 C CA . ILE A 1 341 ? 13.234 29.188 8.688 1 98.06 341 ILE A CA 1
ATOM 2554 C C . ILE A 1 341 ? 13.969 30.281 7.91 1 98.06 341 ILE A C 1
ATOM 2556 O O . ILE A 1 341 ? 14.977 30.828 8.391 1 98.06 341 ILE A O 1
ATOM 2560 N N . THR A 1 342 ? 13.414 30.672 6.793 1 96.5 342 THR A N 1
ATOM 2561 C CA . THR A 1 342 ? 14.133 31.578 5.902 1 96.5 342 THR A CA 1
ATOM 2562 C C . THR A 1 342 ? 13.742 33.031 6.188 1 96.5 342 THR A C 1
ATOM 2564 O O . THR A 1 342 ? 14.516 33.969 5.91 1 96.5 342 THR A O 1
ATOM 2567 N N . HIS A 1 343 ? 12.477 33.25 6.637 1 98 343 HIS A N 1
ATOM 2568 C CA . HIS A 1 343 ? 12 34.594 6.887 1 98 343 HIS A CA 1
ATOM 2569 C C . HIS A 1 343 ? 11.219 34.688 8.195 1 98 343 HIS A C 1
ATOM 2571 O O . HIS A 1 343 ? 10.477 33.75 8.531 1 98 343 HIS A O 1
ATOM 2577 N N . ARG A 1 344 ? 11.398 35.688 8.969 1 98.44 344 ARG A N 1
ATOM 2578 C CA . ARG A 1 344 ? 10.594 36.062 10.117 1 98.44 344 ARG A CA 1
ATOM 2579 C C . ARG A 1 344 ? 9.891 37.406 9.859 1 98.44 344 ARG A C 1
ATOM 2581 O O . ARG A 1 344 ? 10.531 38.375 9.523 1 98.44 344 ARG A O 1
ATOM 2588 N N . LEU A 1 345 ? 8.625 37.375 9.969 1 98.62 345 LEU A N 1
ATOM 2589 C CA . LEU A 1 345 ? 7.785 38.5 9.609 1 98.62 345 LEU A CA 1
ATOM 2590 C C . LEU A 1 345 ? 6.891 38.906 10.773 1 98.62 345 LEU A C 1
ATOM 2592 O O . LEU A 1 345 ? 6.695 38.125 11.711 1 98.62 345 LEU A O 1
ATOM 2596 N N . LYS A 1 346 ? 6.418 40.188 10.664 1 98.5 346 LYS A N 1
ATOM 2597 C CA . LYS A 1 346 ? 5.301 40.594 11.508 1 98.5 346 LYS A CA 1
ATOM 2598 C C . LYS A 1 346 ? 3.963 40.25 10.867 1 98.5 346 LYS A C 1
ATOM 2600 O O . LYS A 1 346 ? 3.895 40 9.664 1 98.5 346 LYS A O 1
ATOM 2605 N N . LEU A 1 347 ? 2.982 40.188 11.688 1 98.62 347 LEU A N 1
ATOM 2606 C CA . LEU A 1 347 ? 1.651 39.875 11.18 1 98.62 347 LEU A CA 1
ATOM 2607 C C . LEU A 1 347 ? 1.267 40.812 10.039 1 98.62 347 LEU A C 1
ATOM 2609 O O . LEU A 1 347 ? 0.658 40.375 9.055 1 98.62 347 LEU A O 1
ATOM 2613 N N . GLU A 1 348 ? 1.622 42.062 10.141 1 98.19 348 GLU A N 1
ATOM 2614 C CA . GLU A 1 348 ? 1.273 43.094 9.164 1 98.19 348 GLU A CA 1
ATOM 2615 C C . GLU A 1 348 ? 1.891 42.781 7.801 1 98.19 348 GLU A C 1
ATOM 2617 O O . GLU A 1 348 ? 1.424 43.281 6.777 1 98.19 348 GLU A O 1
ATOM 2622 N N . ASP A 1 349 ? 2.924 42 7.801 1 98.31 349 ASP A N 1
ATOM 2623 C CA . ASP A 1 349 ? 3.654 41.688 6.574 1 98.31 349 ASP A CA 1
ATOM 2624 C C . ASP A 1 349 ? 3.311 40.312 6.055 1 98.31 349 ASP A C 1
ATOM 2626 O O . ASP A 1 349 ? 4.039 39.75 5.234 1 98.31 349 ASP A O 1
ATOM 2630 N N . ILE A 1 350 ? 2.262 39.75 6.547 1 98.56 350 ILE A N 1
ATOM 2631 C CA . ILE A 1 350 ? 1.963 38.344 6.273 1 98.56 350 ILE A CA 1
ATOM 2632 C C . ILE A 1 350 ? 1.735 38.125 4.777 1 98.56 350 ILE A C 1
ATOM 2634 O O . ILE A 1 350 ? 2.068 37.094 4.227 1 98.56 350 ILE A O 1
ATOM 2638 N N . ASN A 1 351 ? 1.202 39.125 4.043 1 98.44 351 ASN A N 1
ATOM 2639 C CA . ASN A 1 351 ? 0.995 39 2.605 1 98.44 351 ASN A CA 1
ATOM 2640 C C . ASN A 1 351 ? 2.32 38.875 1.856 1 98.44 351 ASN A C 1
ATOM 2642 O O . ASN A 1 351 ? 2.4 38.188 0.829 1 98.44 351 ASN A O 1
ATOM 2646 N N . GLU A 1 352 ? 3.301 39.531 2.391 1 97.94 352 GLU A N 1
ATOM 2647 C CA . GLU A 1 352 ? 4.633 39.344 1.829 1 97.94 352 GLU A CA 1
ATOM 2648 C C . GLU A 1 352 ? 5.094 37.906 1.962 1 97.94 352 GLU A C 1
ATOM 2650 O O . GLU A 1 352 ? 5.758 37.375 1.069 1 97.94 352 GLU A O 1
ATOM 2655 N N . GLY A 1 353 ? 4.766 37.281 3.088 1 97.69 353 GLY A N 1
ATOM 2656 C CA . GLY A 1 353 ? 5.09 35.906 3.285 1 97.69 353 GLY A CA 1
ATOM 2657 C C . GLY A 1 353 ? 4.477 35 2.234 1 97.69 353 GLY A C 1
ATOM 2658 O O . GLY A 1 353 ? 5.129 34.062 1.755 1 97.69 353 GLY A O 1
ATOM 2659 N N . PHE A 1 354 ? 3.256 35.25 1.825 1 97.25 354 PHE A N 1
ATOM 2660 C CA . PHE A 1 354 ? 2.596 34.5 0.776 1 97.25 354 PHE A CA 1
ATOM 2661 C C . PHE A 1 354 ? 3.277 34.719 -0.568 1 97.25 354 PHE A C 1
ATOM 2663 O O . PHE A 1 354 ? 3.41 33.781 -1.365 1 97.25 354 PHE A O 1
ATOM 2670 N N . HIS A 1 355 ? 3.707 35.938 -0.801 1 96.5 355 HIS A N 1
ATOM 2671 C CA . HIS A 1 355 ? 4.438 36.219 -2.027 1 96.5 355 HIS A CA 1
ATOM 2672 C C . HIS A 1 355 ? 5.746 35.469 -2.096 1 96.5 355 HIS A C 1
ATOM 2674 O O . HIS A 1 355 ? 6.082 34.875 -3.137 1 96.5 355 HIS A O 1
ATOM 2680 N N . LEU A 1 356 ? 6.457 35.469 -0.962 1 95.62 356 LEU A N 1
ATOM 2681 C CA . LEU A 1 356 ? 7.723 34.75 -0.878 1 95.62 356 LEU A CA 1
ATOM 2682 C C . LEU A 1 356 ? 7.512 33.25 -1.139 1 95.62 356 LEU A C 1
ATOM 2684 O O . LEU A 1 356 ? 8.336 32.625 -1.802 1 95.62 356 LEU A O 1
ATOM 2688 N N . LEU A 1 357 ? 6.457 32.719 -0.614 1 93.38 357 LEU A N 1
ATOM 2689 C CA . LEU A 1 357 ? 6.105 31.312 -0.816 1 93.38 357 LEU A CA 1
ATOM 2690 C C . LEU A 1 357 ? 5.809 31.031 -2.285 1 93.38 357 LEU A C 1
ATOM 2692 O O . LEU A 1 357 ? 6.328 30.062 -2.855 1 93.38 357 LEU A O 1
ATOM 2696 N N . GLU A 1 358 ? 5.031 31.859 -2.924 1 90.5 358 GLU A N 1
ATOM 2697 C CA . GLU A 1 358 ? 4.602 31.703 -4.309 1 90.5 358 GLU A CA 1
ATOM 2698 C C . GLU A 1 358 ? 5.789 31.781 -5.266 1 90.5 358 GLU A C 1
ATOM 2700 O O . GLU A 1 358 ? 5.805 31.094 -6.293 1 90.5 358 GLU A O 1
ATOM 2705 N N . THR A 1 359 ? 6.715 32.625 -4.926 1 90.88 359 THR A N 1
ATOM 2706 C CA . THR A 1 359 ? 7.844 32.844 -5.82 1 90.88 359 THR A CA 1
ATOM 2707 C C . THR A 1 359 ? 8.984 31.875 -5.508 1 90.88 359 THR A C 1
ATOM 2709 O O . THR A 1 359 ? 10.047 31.938 -6.125 1 90.88 359 THR A O 1
ATOM 2712 N N . GLY A 1 360 ? 8.789 31.047 -4.531 1 87.12 360 GLY A N 1
ATOM 2713 C CA . GLY A 1 360 ? 9.773 30.031 -4.227 1 87.12 360 GLY A CA 1
ATOM 2714 C C . GLY A 1 360 ? 10.977 30.562 -3.469 1 87.12 360 GLY A C 1
ATOM 2715 O O . GLY A 1 360 ? 12.023 29.922 -3.43 1 87.12 360 GLY A O 1
ATOM 2716 N N . GLN A 1 361 ? 10.844 31.672 -2.82 1 90.5 361 GLN A N 1
ATOM 2717 C CA . GLN A 1 361 ? 11.953 32.281 -2.111 1 90.5 361 GLN A CA 1
ATOM 2718 C C . GLN A 1 361 ? 12.008 31.828 -0.659 1 90.5 361 GLN A C 1
ATOM 2720 O O . GLN A 1 361 ? 13.039 31.969 0.002 1 90.5 361 GLN A O 1
ATOM 2725 N N . SER A 1 362 ? 10.961 31.359 -0.203 1 93.06 362 SER A N 1
ATOM 2726 C CA . SER A 1 362 ? 10.898 30.922 1.184 1 93.06 362 SER A CA 1
ATOM 2727 C C . SER A 1 362 ? 10.797 29.391 1.269 1 93.06 362 SER A C 1
ATOM 2729 O O . SER A 1 362 ? 10.086 28.766 0.475 1 93.06 362 SER A O 1
ATOM 2731 N N . ILE A 1 363 ? 11.648 28.828 2.127 1 93.12 363 ILE A N 1
ATOM 2732 C CA . ILE A 1 363 ? 11.352 27.453 2.545 1 93.12 363 ILE A CA 1
ATOM 2733 C C . ILE A 1 363 ? 10.234 27.469 3.584 1 93.12 363 ILE A C 1
ATOM 2735 O O . ILE A 1 363 ? 9.242 26.75 3.441 1 93.12 363 ILE A O 1
ATOM 2739 N N . ARG A 1 364 ? 10.469 28.344 4.555 1 96.62 364 ARG A N 1
ATOM 2740 C CA . ARG A 1 364 ? 9.375 28.594 5.492 1 96.62 364 ARG A CA 1
ATOM 2741 C C . ARG A 1 364 ? 9.461 30 6.074 1 96.62 364 ARG A C 1
ATOM 2743 O O . ARG A 1 364 ? 10.508 30.406 6.582 1 96.62 364 ARG A O 1
ATOM 2750 N N . SER A 1 365 ? 8.398 30.75 5.871 1 98.12 365 SER A N 1
ATOM 2751 C CA . SER A 1 365 ? 8.227 32.031 6.535 1 98.12 365 SER A CA 1
ATOM 2752 C C . SER A 1 365 ? 7.414 31.906 7.816 1 98.12 365 SER A C 1
ATOM 2754 O O . SER A 1 365 ? 6.43 31.156 7.855 1 98.12 365 SER A O 1
ATOM 2756 N N . VAL A 1 366 ? 7.859 32.594 8.836 1 98.62 366 VAL A N 1
ATOM 2757 C CA . VAL A 1 366 ? 7.195 32.562 10.133 1 98.62 366 VAL A CA 1
ATOM 2758 C C . VAL A 1 366 ? 6.805 33.969 10.562 1 98.62 366 VAL A C 1
ATOM 2760 O O . VAL A 1 366 ? 7.586 34.906 10.414 1 98.62 366 VAL A O 1
ATOM 2763 N N . VAL A 1 367 ? 5.594 34.094 10.992 1 98.81 367 VAL A N 1
ATOM 2764 C CA . VAL A 1 367 ? 5.145 35.312 11.633 1 98.81 367 VAL A CA 1
ATOM 2765 C C . VAL A 1 367 ? 5.422 35.25 13.133 1 98.81 367 VAL A C 1
ATOM 2767 O O . VAL A 1 367 ? 5.043 34.281 13.797 1 98.81 367 VAL A O 1
ATOM 2770 N N . VAL A 1 368 ? 6.055 36.219 13.633 1 98.69 368 VAL A N 1
ATOM 2771 C CA . VAL A 1 368 ? 6.312 36.312 15.07 1 98.69 368 VAL A CA 1
ATOM 2772 C C . VAL A 1 368 ? 5.465 37.438 15.656 1 98.69 368 VAL A C 1
ATOM 2774 O O . VAL A 1 368 ? 5.535 38.594 15.203 1 98.69 368 VAL A O 1
ATOM 2777 N N . TYR A 1 369 ? 4.68 37.031 16.609 1 98.31 369 TYR A N 1
ATOM 2778 C CA . TYR A 1 369 ? 3.779 38.031 17.203 1 98.31 369 TYR A CA 1
ATOM 2779 C C . TYR A 1 369 ? 4.504 38.844 18.266 1 98.31 369 TYR A C 1
ATOM 2781 O O . TYR A 1 369 ? 5.395 38.344 18.953 1 98.31 369 TYR A O 1
ATOM 2789 N N . MET B 1 1 ? 12.992 -39.031 -24.406 1 97.62 1 MET B N 1
ATOM 2790 C CA . MET B 1 1 ? 11.922 -40 -24.266 1 97.62 1 MET B CA 1
ATOM 2791 C C . MET B 1 1 ? 10.625 -39.5 -24.891 1 97.62 1 MET B C 1
ATOM 2793 O O . MET B 1 1 ? 10.445 -38.281 -25.047 1 97.62 1 MET B O 1
ATOM 2797 N N . ASP B 1 2 ? 9.773 -40.438 -25.219 1 98.12 2 ASP B N 1
ATOM 2798 C CA . ASP B 1 2 ? 8.461 -40.062 -25.734 1 98.12 2 ASP B CA 1
ATOM 2799 C C . ASP B 1 2 ? 7.508 -39.688 -24.609 1 98.12 2 ASP B C 1
ATOM 2801 O O . ASP B 1 2 ? 7.414 -40.375 -23.594 1 98.12 2 ASP B O 1
ATOM 2805 N N . VAL B 1 3 ? 6.867 -38.531 -24.781 1 97.94 3 VAL B N 1
ATOM 2806 C CA . VAL B 1 3 ? 5.949 -38 -23.781 1 97.94 3 VAL B CA 1
ATOM 2807 C C . VAL B 1 3 ? 4.652 -37.562 -24.469 1 97.94 3 VAL B C 1
ATOM 2809 O O . VAL B 1 3 ? 4.68 -37 -25.562 1 97.94 3 VAL B O 1
ATOM 2812 N N . ARG B 1 4 ? 3.541 -37.844 -23.812 1 98.62 4 ARG B N 1
ATOM 2813 C CA . ARG B 1 4 ? 2.266 -37.344 -24.281 1 98.62 4 ARG B CA 1
ATOM 2814 C C . ARG B 1 4 ? 2.035 -35.906 -23.781 1 98.62 4 ARG B C 1
ATOM 2816 O O . ARG B 1 4 ? 2.234 -35.625 -22.594 1 98.62 4 ARG B O 1
ATOM 2823 N N . ALA B 1 5 ? 1.687 -35.031 -24.703 1 98.88 5 ALA B N 1
ATOM 2824 C CA . ALA B 1 5 ? 1.513 -33.625 -24.312 1 98.88 5 ALA B CA 1
ATOM 2825 C C . ALA B 1 5 ? 0.422 -32.938 -25.141 1 98.88 5 ALA B C 1
ATOM 2827 O O . ALA B 1 5 ? 0.093 -33.406 -26.234 1 98.88 5 ALA B O 1
ATOM 2828 N N . ALA B 1 6 ? -0.266 -32 -24.578 1 98.88 6 ALA B N 1
ATOM 2829 C CA . ALA B 1 6 ? -1.096 -31.062 -25.312 1 98.88 6 ALA B CA 1
ATOM 2830 C C . ALA B 1 6 ? -0.28 -29.859 -25.766 1 98.88 6 ALA B C 1
ATOM 2832 O O . ALA B 1 6 ? 0.161 -29.047 -24.938 1 98.88 6 ALA B O 1
ATOM 2833 N N . VAL B 1 7 ? -0.079 -29.688 -27.031 1 98.88 7 VAL B N 1
ATOM 2834 C CA . VAL B 1 7 ? 0.82 -28.672 -27.562 1 98.88 7 VAL B CA 1
ATOM 2835 C C . VAL B 1 7 ? 0.009 -27.5 -28.109 1 98.88 7 VAL B C 1
ATOM 2837 O O . VAL B 1 7 ? -0.975 -27.703 -28.828 1 98.88 7 VAL B O 1
ATOM 2840 N N . ALA B 1 8 ? 0.309 -26.328 -27.656 1 98.81 8 ALA B N 1
ATOM 2841 C CA . ALA B 1 8 ? -0.175 -25.094 -28.297 1 98.81 8 ALA B CA 1
ATOM 2842 C C . ALA B 1 8 ? 0.733 -24.688 -29.453 1 98.81 8 ALA B C 1
ATOM 2844 O O . ALA B 1 8 ? 1.761 -24.031 -29.234 1 98.81 8 ALA B O 1
ATOM 2845 N N . PHE B 1 9 ? 0.349 -24.922 -30.594 1 98.5 9 PHE B N 1
ATOM 2846 C CA . PHE B 1 9 ? 1.188 -24.641 -31.75 1 98.5 9 PHE B CA 1
ATOM 2847 C C . PHE B 1 9 ? 1.089 -23.172 -32.156 1 98.5 9 PHE B C 1
ATOM 2849 O O . PHE B 1 9 ? 2.062 -22.578 -32.625 1 98.5 9 PHE B O 1
ATOM 2856 N N . GLU B 1 10 ? -0.081 -22.609 -32.031 1 97.25 10 GLU B N 1
ATOM 2857 C CA . GLU B 1 10 ? -0.338 -21.219 -32.375 1 97.25 10 GLU B CA 1
ATOM 2858 C C . GLU B 1 10 ? -1.38 -20.594 -31.438 1 97.25 10 GLU B C 1
ATOM 2860 O O . GLU B 1 10 ? -2.244 -21.312 -30.922 1 97.25 10 GLU B O 1
ATOM 2865 N N . ALA B 1 11 ? -1.228 -19.281 -31.266 1 96.94 11 ALA B N 1
ATOM 2866 C CA . ALA B 1 11 ? -2.207 -18.562 -30.453 1 96.94 11 ALA B CA 1
ATOM 2867 C C . ALA B 1 11 ? -3.605 -18.672 -31.062 1 96.94 11 ALA B C 1
ATOM 2869 O O . ALA B 1 11 ? -3.766 -18.641 -32.281 1 96.94 11 ALA B O 1
ATOM 2870 N N . GLY B 1 12 ? -4.586 -18.812 -30.219 1 96.31 12 GLY B N 1
ATOM 2871 C CA . GLY B 1 12 ? -5.973 -18.766 -30.656 1 96.31 12 GLY B CA 1
ATOM 2872 C C . GLY B 1 12 ? -6.469 -20.078 -31.219 1 96.31 12 GLY B C 1
ATOM 2873 O O . GLY B 1 12 ? -7.617 -20.188 -31.641 1 96.31 12 GLY B O 1
ATOM 2874 N N . LYS B 1 13 ? -5.691 -21.094 -31.297 1 97.69 13 LYS B N 1
ATOM 2875 C CA . LYS B 1 13 ? -6.074 -22.406 -31.797 1 97.69 13 LYS B CA 1
ATOM 2876 C C . LYS B 1 13 ? -6.137 -23.422 -30.656 1 97.69 13 LYS B C 1
ATOM 2878 O O . LYS B 1 13 ? -5.438 -23.281 -29.656 1 97.69 13 LYS B O 1
ATOM 2883 N N . PRO B 1 14 ? -6.961 -24.422 -30.812 1 97.69 14 PRO B N 1
ATOM 2884 C CA . PRO B 1 14 ? -7.031 -25.453 -29.766 1 97.69 14 PRO B CA 1
ATOM 2885 C C . PRO B 1 14 ? -5.707 -26.203 -29.578 1 97.69 14 PRO B C 1
ATOM 2887 O O . PRO B 1 14 ? -4.887 -26.234 -30.5 1 97.69 14 PRO B O 1
ATOM 2890 N N . LEU B 1 15 ? -5.523 -26.75 -28.438 1 98.75 15 LEU B N 1
ATOM 2891 C CA . LEU B 1 15 ? -4.355 -27.594 -28.172 1 98.75 15 LEU B CA 1
ATOM 2892 C C . LEU B 1 15 ? -4.418 -28.875 -28.969 1 98.75 15 LEU B C 1
ATOM 2894 O O . LEU B 1 15 ? -5.504 -29.406 -29.234 1 98.75 15 LEU B O 1
ATOM 2898 N N . VAL B 1 16 ? -3.305 -29.375 -29.359 1 98.75 16 VAL B N 1
ATOM 2899 C CA . VAL B 1 16 ? -3.217 -30.625 -30.094 1 98.75 16 VAL B CA 1
ATOM 2900 C C . VAL B 1 16 ? -2.469 -31.672 -29.266 1 98.75 16 VAL B C 1
ATOM 2902 O O . VAL B 1 16 ? -1.365 -31.422 -28.781 1 98.75 16 VAL B O 1
ATOM 2905 N N . ILE B 1 17 ? -3.105 -32.844 -29.109 1 98.75 17 ILE B N 1
ATOM 2906 C CA . ILE B 1 17 ? -2.465 -33.938 -28.359 1 98.75 17 ILE B CA 1
ATOM 2907 C C . ILE B 1 17 ? -1.444 -34.625 -29.25 1 98.75 17 ILE B C 1
ATOM 2909 O O . ILE B 1 17 ? -1.793 -35.156 -30.312 1 98.75 17 ILE B O 1
ATOM 2913 N N . GLU B 1 18 ? -0.234 -34.625 -28.797 1 98.62 18 GLU B N 1
ATOM 2914 C CA . GLU B 1 18 ? 0.846 -35.219 -29.578 1 98.62 18 GLU B CA 1
ATOM 2915 C C . GLU B 1 18 ? 1.794 -36 -28.688 1 98.62 18 GLU B C 1
ATOM 2917 O O . GLU B 1 18 ? 1.81 -35.812 -27.469 1 98.62 18 GLU B O 1
ATOM 2922 N N . THR B 1 19 ? 2.488 -36.906 -29.297 1 98.62 19 THR B N 1
ATOM 2923 C CA . THR B 1 19 ? 3.689 -37.469 -28.688 1 98.62 19 THR B CA 1
ATOM 2924 C C . THR B 1 19 ? 4.906 -36.594 -29.016 1 98.62 19 THR B C 1
ATOM 2926 O O . THR B 1 19 ? 5.246 -36.406 -30.188 1 98.62 19 THR B O 1
ATOM 2929 N N . VAL B 1 20 ? 5.523 -36.031 -28.016 1 98.75 20 VAL B N 1
ATOM 2930 C CA . VAL B 1 20 ? 6.695 -35.188 -28.188 1 98.75 20 VAL B CA 1
ATOM 2931 C C . VAL B 1 20 ? 7.914 -35.844 -27.547 1 98.75 20 VAL B C 1
ATOM 2933 O O . VAL B 1 20 ? 7.797 -36.875 -26.891 1 98.75 20 VAL B O 1
ATOM 2936 N N . GLN B 1 21 ? 9.031 -35.281 -27.828 1 98.75 21 GLN B N 1
ATOM 2937 C CA . GLN B 1 21 ? 10.258 -35.781 -27.219 1 98.75 21 GLN B CA 1
ATOM 2938 C C . GLN B 1 21 ? 10.695 -34.906 -26.062 1 98.75 21 GLN B C 1
ATOM 2940 O O . GLN B 1 21 ? 10.602 -33.688 -26.141 1 98.75 21 GLN B O 1
ATOM 2945 N N . LEU B 1 22 ? 11.086 -35.5 -25 1 98.81 22 LEU B N 1
ATOM 2946 C CA . LEU B 1 22 ? 11.586 -34.812 -23.812 1 98.81 22 LEU B CA 1
ATOM 2947 C C . LEU B 1 22 ? 13 -35.25 -23.484 1 98.81 22 LEU B C 1
ATOM 2949 O O . LEU B 1 22 ? 13.25 -36.469 -23.297 1 98.81 22 LEU B O 1
ATOM 2953 N N . ASP B 1 23 ? 13.914 -34.344 -23.469 1 98.5 23 ASP B N 1
ATOM 2954 C CA . ASP B 1 23 ? 15.281 -34.625 -23.062 1 98.5 23 ASP B CA 1
ATOM 2955 C C . ASP B 1 23 ? 15.367 -34.844 -21.562 1 98.5 23 ASP B C 1
ATOM 2957 O O . ASP B 1 23 ? 14.555 -34.344 -20.797 1 98.5 23 ASP B O 1
ATOM 2961 N N . GLY B 1 24 ? 16.312 -35.656 -21.141 1 98.12 24 GLY B N 1
ATOM 2962 C CA . GLY B 1 24 ? 16.562 -35.875 -19.734 1 98.12 24 GLY B CA 1
ATOM 2963 C C . GLY B 1 24 ? 17.062 -34.656 -19 1 98.12 24 GLY B C 1
ATOM 2964 O O . GLY B 1 24 ? 17.453 -33.656 -19.641 1 98.12 24 GLY B O 1
ATOM 2965 N N . PRO B 1 25 ? 17.047 -34.719 -17.672 1 98.62 25 PRO B N 1
ATOM 2966 C CA . PRO B 1 25 ? 17.453 -33.562 -16.875 1 98.62 25 PRO B CA 1
ATOM 2967 C C . PRO B 1 25 ? 18.953 -33.312 -16.938 1 98.62 25 PRO B C 1
ATOM 2969 O O . PRO B 1 25 ? 19.75 -34.25 -16.828 1 98.62 25 PRO B O 1
ATOM 2972 N N . LYS B 1 26 ? 19.328 -32.094 -17.156 1 98.44 26 LYS B N 1
ATOM 2973 C CA . LYS B 1 26 ? 20.719 -31.641 -17.094 1 98.44 26 LYS B CA 1
ATOM 2974 C C . LYS B 1 26 ? 21.078 -31.188 -15.68 1 98.44 26 LYS B C 1
ATOM 2976 O O . LYS B 1 26 ? 20.422 -31.562 -14.711 1 98.44 26 LYS B O 1
ATOM 2981 N N . GLU B 1 27 ? 22.25 -30.5 -15.555 1 98.12 27 GLU B N 1
ATOM 2982 C CA . GLU B 1 27 ? 22.734 -30.047 -14.258 1 98.12 27 GLU B CA 1
ATOM 2983 C C . GLU B 1 27 ? 21.688 -29.234 -13.523 1 98.12 27 GLU B C 1
ATOM 2985 O O . GLU B 1 27 ? 21.156 -28.266 -14.07 1 98.12 27 GLU B O 1
ATOM 2990 N N . GLY B 1 28 ? 21.375 -29.641 -12.297 1 98.25 28 GLY B N 1
ATOM 2991 C CA . GLY B 1 28 ? 20.453 -28.906 -11.445 1 98.25 28 GLY B CA 1
ATOM 2992 C C . GLY B 1 28 ? 19 -29.125 -11.82 1 98.25 28 GLY B C 1
ATOM 2993 O O . GLY B 1 28 ? 18.109 -28.484 -11.25 1 98.25 28 GLY B O 1
ATOM 2994 N N . GLU B 1 29 ? 18.719 -29.984 -12.75 1 98.69 29 GLU B N 1
ATOM 2995 C CA . GLU B 1 29 ? 17.359 -30.188 -13.258 1 98.69 29 GLU B CA 1
ATOM 2996 C C . GLU B 1 29 ? 16.766 -31.516 -12.773 1 98.69 29 GLU B C 1
ATOM 2998 O O . GLU B 1 29 ? 17.5 -32.375 -12.312 1 98.69 29 GLU B O 1
ATOM 3003 N N . VAL B 1 30 ? 15.492 -31.609 -12.828 1 98.94 30 VAL B N 1
ATOM 3004 C CA . VAL B 1 30 ? 14.758 -32.75 -12.312 1 98.94 30 VAL B CA 1
ATOM 3005 C C . VAL B 1 30 ? 13.688 -33.188 -13.32 1 98.94 30 VAL B C 1
ATOM 3007 O O . VAL B 1 30 ? 13 -32.344 -13.898 1 98.94 30 VAL B O 1
ATOM 3010 N N . LEU B 1 31 ? 13.633 -34.438 -13.594 1 98.94 31 LEU B N 1
ATOM 3011 C CA . LEU B 1 31 ? 12.562 -35 -14.398 1 98.94 31 LEU B CA 1
ATOM 3012 C C . LEU B 1 31 ? 11.398 -35.438 -13.516 1 98.94 31 LEU B C 1
ATOM 3014 O O . LEU B 1 31 ? 11.586 -36.219 -12.57 1 98.94 31 LEU B O 1
ATOM 3018 N N . VAL B 1 32 ? 10.266 -35 -13.828 1 98.94 32 VAL B N 1
ATOM 3019 C CA . VAL B 1 32 ? 9.086 -35.25 -13.016 1 98.94 32 VAL B CA 1
ATOM 3020 C C . VAL B 1 32 ? 8.023 -35.938 -13.859 1 98.94 32 VAL B C 1
ATOM 3022 O O . VAL B 1 32 ? 7.73 -35.531 -14.977 1 98.94 32 VAL B O 1
ATOM 3025 N N . GLU B 1 33 ? 7.52 -37.031 -13.391 1 98.94 33 GLU B N 1
ATOM 3026 C CA . GLU B 1 33 ? 6.297 -37.625 -13.938 1 98.94 33 GLU B CA 1
ATOM 3027 C C . GLU B 1 33 ? 5.059 -36.969 -13.336 1 98.94 33 GLU B C 1
ATOM 3029 O O . GLU B 1 33 ? 4.793 -37.094 -12.141 1 98.94 33 GLU B O 1
ATOM 3034 N N . LEU B 1 34 ? 4.355 -36.312 -14.141 1 98.94 34 LEU B N 1
ATOM 3035 C CA . LEU B 1 34 ? 3.154 -35.625 -13.664 1 98.94 34 LEU B CA 1
ATOM 3036 C C . LEU B 1 34 ? 1.987 -36.594 -13.555 1 98.94 34 LEU B C 1
ATOM 3038 O O . LEU B 1 34 ? 1.769 -37.406 -14.453 1 98.94 34 LEU B O 1
ATOM 3042 N N . LYS B 1 35 ? 1.307 -36.5 -12.43 1 98.94 35 LYS B N 1
ATOM 3043 C CA . LYS B 1 35 ? 0.138 -37.344 -12.195 1 98.94 35 LYS B CA 1
ATOM 3044 C C . LYS B 1 35 ? -1.155 -36.562 -12.445 1 98.94 35 LYS B C 1
ATOM 3046 O O . LYS B 1 35 ? -2.174 -37.156 -12.82 1 98.94 35 LYS B O 1
ATOM 3051 N N . ALA B 1 36 ? -1.099 -35.312 -12.266 1 98.88 36 ALA B N 1
ATOM 3052 C CA . ALA B 1 36 ? -2.254 -34.469 -12.492 1 98.88 36 ALA B CA 1
ATOM 3053 C C . ALA B 1 36 ? -1.822 -33.031 -12.734 1 98.88 36 ALA B C 1
ATOM 3055 O O . ALA B 1 36 ? -0.722 -32.625 -12.352 1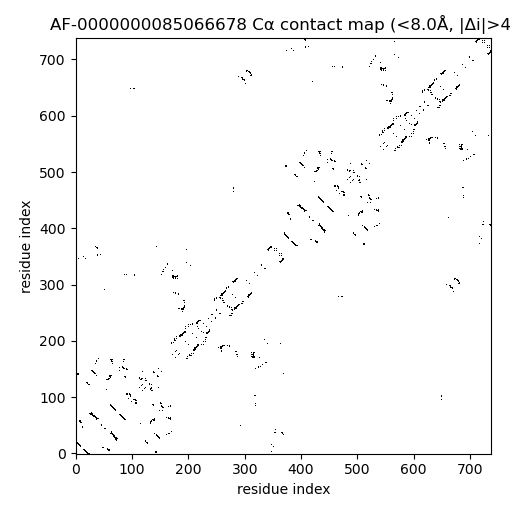 98.88 36 ALA B O 1
ATOM 3056 N N . THR B 1 37 ? -2.641 -32.219 -13.406 1 98.81 37 THR B N 1
ATOM 3057 C CA . THR B 1 37 ? -2.416 -30.812 -13.648 1 98.81 37 THR B CA 1
ATOM 3058 C C . THR B 1 37 ? -3.74 -30.062 -13.75 1 98.81 37 THR B C 1
ATOM 3060 O O . THR B 1 37 ? -4.715 -30.594 -14.297 1 98.81 37 THR B O 1
ATOM 3063 N N . GLY B 1 38 ? -3.785 -28.906 -13.148 1 98.25 38 GLY B N 1
ATOM 3064 C CA . GLY B 1 38 ? -4.961 -28.062 -13.258 1 98.25 38 GLY B CA 1
ATOM 3065 C C . GLY B 1 38 ? -4.973 -27.219 -14.523 1 98.25 38 GLY B C 1
ATOM 3066 O O . GLY B 1 38 ? -3.924 -26.984 -15.125 1 98.25 38 GLY B O 1
ATOM 3067 N N . ILE B 1 39 ? -6.129 -26.859 -14.969 1 97.81 39 ILE B N 1
ATOM 3068 C CA . ILE B 1 39 ? -6.324 -25.922 -16.062 1 97.81 39 ILE B CA 1
ATOM 3069 C C . ILE B 1 39 ? -6.691 -24.547 -15.516 1 97.81 39 ILE B C 1
ATOM 3071 O O . ILE B 1 39 ? -7.75 -24.375 -14.906 1 97.81 39 ILE B O 1
ATOM 3075 N N . CYS B 1 40 ? -5.855 -23.562 -15.742 1 95.62 40 CYS B N 1
ATOM 3076 C CA . CYS B 1 40 ? -5.98 -22.25 -15.125 1 95.62 40 CYS B CA 1
ATOM 3077 C C . CYS B 1 40 ? -6.348 -21.188 -16.156 1 95.62 40 CYS B C 1
ATOM 3079 O O . CYS B 1 40 ? -6.098 -21.375 -17.344 1 95.62 40 CYS B O 1
ATOM 3081 N N . HIS B 1 41 ? -6.977 -20.125 -15.719 1 92.62 41 HIS B N 1
ATOM 3082 C CA . HIS B 1 41 ? -7.301 -19 -16.594 1 92.62 41 HIS B CA 1
ATOM 3083 C C . HIS B 1 41 ? -6.043 -18.422 -17.234 1 92.62 41 HIS B C 1
ATOM 3085 O O . HIS B 1 41 ? -6.09 -17.922 -18.359 1 92.62 41 HIS B O 1
ATOM 3091 N N . THR B 1 42 ? -4.953 -18.422 -16.562 1 93.12 42 THR B N 1
ATOM 3092 C CA . THR B 1 42 ? -3.689 -17.922 -17.109 1 93.12 42 THR B CA 1
ATOM 3093 C C . THR B 1 42 ? -3.287 -18.734 -18.344 1 93.12 42 THR B C 1
ATOM 3095 O O . THR B 1 42 ? -2.754 -18.172 -19.297 1 93.12 42 THR B O 1
ATOM 3098 N N . ASP B 1 43 ? -3.539 -20 -18.344 1 95.94 43 ASP B N 1
ATOM 3099 C CA . ASP B 1 43 ? -3.309 -20.812 -19.531 1 95.94 43 ASP B CA 1
ATOM 3100 C C . ASP B 1 43 ? -4.18 -20.344 -20.688 1 95.94 43 ASP B C 1
ATOM 3102 O O . ASP B 1 43 ? -3.697 -20.203 -21.812 1 95.94 43 ASP B O 1
ATOM 3106 N N . HIS B 1 44 ? -5.402 -20.172 -20.328 1 94.31 44 HIS B N 1
ATOM 3107 C CA . HIS B 1 44 ? -6.363 -19.719 -21.328 1 94.31 44 HIS B CA 1
ATOM 3108 C C . HIS B 1 44 ? -5.969 -18.359 -21.906 1 94.31 44 HIS B C 1
ATOM 3110 O O . HIS B 1 44 ? -6.027 -18.156 -23.125 1 94.31 44 HIS B O 1
ATOM 3116 N N . PHE B 1 45 ? -5.621 -17.484 -21.078 1 91.44 45 PHE B N 1
ATOM 3117 C CA . PHE B 1 45 ? -5.219 -16.141 -21.484 1 91.44 45 PHE B CA 1
ATOM 3118 C C . PHE B 1 45 ? -4.039 -16.203 -22.453 1 91.44 45 PHE B C 1
ATOM 3120 O O . PHE B 1 45 ? -4.059 -15.562 -23.5 1 91.44 45 PHE B O 1
ATOM 3127 N N . THR B 1 46 ? -3.027 -16.953 -22.125 1 94.5 46 THR B N 1
ATOM 3128 C CA . THR B 1 46 ? -1.865 -17.094 -22.984 1 94.5 46 THR B CA 1
ATOM 3129 C C . THR B 1 46 ? -2.25 -17.766 -24.312 1 94.5 46 THR B C 1
ATOM 3131 O O . THR B 1 46 ? -1.884 -17.297 -25.375 1 94.5 46 THR B O 1
ATOM 3134 N N . LEU B 1 47 ? -3.047 -18.75 -24.203 1 96.56 47 LEU B N 1
ATOM 3135 C CA . LEU B 1 47 ? -3.463 -19.484 -25.391 1 96.56 47 LEU B CA 1
ATOM 3136 C C . LEU B 1 47 ? -4.246 -18.594 -26.344 1 96.56 47 LEU B C 1
ATOM 3138 O O . LEU B 1 47 ? -4.156 -18.75 -27.562 1 96.56 47 LEU B O 1
ATOM 3142 N N . SER B 1 48 ? -4.965 -17.672 -25.828 1 93.75 48 SER B N 1
ATOM 3143 C CA . SER B 1 48 ? -5.82 -16.797 -26.625 1 93.75 48 SER B CA 1
ATOM 3144 C C . SER B 1 48 ? -4.992 -15.867 -27.5 1 93.75 48 SER B C 1
ATOM 3146 O O . SER B 1 48 ? -5.512 -15.281 -28.453 1 93.75 48 SER B O 1
ATOM 3148 N N . GLY B 1 49 ? -3.725 -15.625 -27.109 1 91.88 49 GLY B N 1
ATOM 3149 C CA . GLY B 1 49 ? -2.877 -14.688 -27.828 1 91.88 49 GLY B CA 1
ATOM 3150 C C . GLY B 1 49 ? -2.879 -13.297 -27.219 1 91.88 49 GLY B C 1
ATOM 3151 O O . GLY B 1 49 ? -2.133 -12.422 -27.656 1 91.88 49 GLY B O 1
ATOM 3152 N N . ALA B 1 50 ? -3.646 -13.109 -26.203 1 86.56 50 ALA B N 1
ATOM 3153 C CA . ALA B 1 50 ? -3.756 -11.789 -25.578 1 86.56 50 ALA B CA 1
ATOM 3154 C C . ALA B 1 50 ? -2.57 -11.516 -24.656 1 86.56 50 ALA B C 1
ATOM 3156 O O . ALA B 1 50 ? -2.332 -10.375 -24.266 1 86.56 50 ALA B O 1
ATOM 3157 N N . ASP B 1 51 ? -1.888 -12.547 -24.219 1 87.25 51 ASP B N 1
ATOM 3158 C CA . ASP B 1 51 ? -0.709 -12.414 -23.375 1 87.25 51 ASP B CA 1
ATOM 3159 C C . ASP B 1 51 ? 0.507 -11.977 -24.188 1 87.25 51 ASP B C 1
ATOM 3161 O O . ASP B 1 51 ? 1.023 -12.734 -25 1 87.25 51 ASP B O 1
ATOM 3165 N N . PRO B 1 52 ? 0.999 -10.828 -23.969 1 83.69 52 PRO B N 1
ATOM 3166 C CA . PRO B 1 52 ? 2.139 -10.359 -24.75 1 83.69 52 PRO B CA 1
ATOM 3167 C C . PRO B 1 52 ? 3.393 -11.203 -24.531 1 83.69 52 PRO B C 1
ATOM 3169 O O . PRO B 1 52 ? 4.309 -11.18 -25.359 1 83.69 52 PRO B O 1
ATOM 3172 N N . GLU B 1 53 ? 3.434 -12.031 -23.547 1 84.5 53 GLU B N 1
ATOM 3173 C CA . GLU B 1 53 ? 4.609 -12.844 -23.25 1 84.5 53 GLU B CA 1
ATOM 3174 C C . GLU B 1 53 ? 4.445 -14.266 -23.766 1 84.5 53 GLU B C 1
ATOM 3176 O O . GLU B 1 53 ? 5.324 -15.109 -23.578 1 84.5 53 GLU B O 1
ATOM 3181 N N . GLY B 1 54 ? 3.303 -14.414 -24.391 1 92.38 54 GLY B N 1
ATOM 3182 C CA . GLY B 1 54 ? 3.061 -15.758 -24.891 1 92.38 54 GLY B CA 1
ATOM 3183 C C . GLY B 1 54 ? 4.016 -16.156 -26 1 92.38 54 GLY B C 1
ATOM 3184 O O . GLY B 1 54 ? 4.289 -15.359 -26.906 1 92.38 54 GLY B O 1
ATOM 3185 N N . LEU B 1 55 ? 4.555 -17.328 -25.875 1 96.56 55 LEU B N 1
ATOM 3186 C CA . LEU B 1 55 ? 5.445 -17.906 -26.875 1 96.56 55 LEU B CA 1
ATOM 3187 C C . LEU B 1 55 ? 4.859 -19.203 -27.438 1 96.56 55 LEU B C 1
ATOM 3189 O O . LEU B 1 55 ? 4.281 -20 -26.703 1 96.56 55 LEU B O 1
ATOM 3193 N N . PHE B 1 56 ? 5.051 -19.328 -28.719 1 97.75 56 PHE B N 1
ATOM 3194 C CA . PHE B 1 56 ? 4.57 -20.531 -29.391 1 97.75 56 PHE B CA 1
ATOM 3195 C C . PHE B 1 56 ? 5.605 -21.031 -30.391 1 97.75 56 PHE B C 1
ATOM 3197 O O . PHE B 1 56 ? 6.398 -20.25 -30.922 1 97.75 56 PHE B O 1
ATOM 3204 N N . PRO B 1 57 ? 5.625 -22.422 -30.703 1 98.44 57 PRO B N 1
ATOM 3205 C CA . PRO B 1 57 ? 4.824 -23.469 -30.031 1 98.44 57 PRO B CA 1
ATOM 3206 C C . PRO B 1 57 ? 5.316 -23.781 -28.625 1 98.44 57 PRO B C 1
ATOM 3208 O O . PRO B 1 57 ? 6.52 -23.719 -28.359 1 98.44 57 PRO B O 1
ATOM 3211 N N . CYS B 1 58 ? 4.43 -24.078 -27.75 1 98.75 58 CYS B N 1
ATOM 3212 C CA . CYS B 1 58 ? 4.824 -24.391 -26.375 1 98.75 58 CYS B CA 1
ATOM 3213 C C . CYS B 1 58 ? 3.887 -25.422 -25.75 1 98.75 58 CYS B C 1
ATOM 3215 O O . CYS B 1 58 ? 2.883 -25.797 -26.359 1 98.75 58 CYS B O 1
ATOM 3217 N N . ILE B 1 59 ? 4.238 -26 -24.672 1 98.81 59 ILE B N 1
ATOM 3218 C CA . ILE B 1 59 ? 3.385 -26.812 -23.812 1 98.81 59 ILE B CA 1
ATOM 3219 C C . ILE B 1 59 ? 2.949 -25.984 -22.609 1 98.81 59 ILE B C 1
ATOM 3221 O O . ILE B 1 59 ? 3.773 -25.625 -21.75 1 98.81 59 ILE B O 1
ATOM 3225 N N . LEU B 1 60 ? 1.655 -25.672 -22.484 1 98.56 60 LEU B N 1
ATOM 3226 C CA . LEU B 1 60 ? 1.12 -24.844 -21.406 1 98.56 60 LEU B CA 1
ATOM 3227 C C . LEU B 1 60 ? 0.993 -25.641 -20.109 1 98.56 60 LEU B C 1
ATOM 3229 O O . LEU B 1 60 ? 1.599 -26.703 -19.969 1 98.56 60 LEU B O 1
ATOM 3233 N N . GLY B 1 61 ? 0.37 -25.047 -19.156 1 98.5 61 GLY B N 1
ATOM 3234 C CA . GLY B 1 61 ? 0.14 -25.672 -17.844 1 98.5 61 GLY B CA 1
ATOM 3235 C C . GLY B 1 61 ? 1.178 -25.281 -16.812 1 98.5 61 GLY B C 1
ATOM 3236 O O . GLY B 1 61 ? 2.371 -25.203 -17.125 1 98.5 61 GLY B O 1
ATOM 3237 N N . HIS B 1 62 ? 0.729 -25.047 -15.57 1 98.38 62 HIS B N 1
ATOM 3238 C CA . HIS B 1 62 ? 1.672 -24.688 -14.523 1 98.38 62 HIS B CA 1
ATOM 3239 C C . HIS B 1 62 ? 1.198 -25.172 -13.164 1 98.38 62 HIS B C 1
ATOM 3241 O O . HIS B 1 62 ? 1.89 -25 -12.156 1 98.38 62 HIS B O 1
ATOM 3247 N N . GLU B 1 63 ? 0.009 -25.828 -13.094 1 98.25 63 GLU B N 1
ATOM 3248 C CA . GLU B 1 63 ? -0.544 -26.359 -11.859 1 98.25 63 GLU B CA 1
ATOM 3249 C C . GLU B 1 63 ? -0.389 -27.875 -11.805 1 98.25 63 GLU B C 1
ATOM 3251 O O . GLU B 1 63 ? -1.38 -28.609 -11.836 1 98.25 63 GLU B O 1
ATOM 3256 N N . GLY B 1 64 ? 0.768 -28.359 -11.555 1 98.69 64 GLY B N 1
ATOM 3257 C CA . GLY B 1 64 ? 1.016 -29.797 -11.617 1 98.69 64 GLY B CA 1
ATOM 3258 C C . GLY B 1 64 ? 1.331 -30.406 -10.266 1 98.69 64 GLY B C 1
ATOM 3259 O O . GLY B 1 64 ? 1.606 -29.688 -9.305 1 98.69 64 GLY B O 1
ATOM 3260 N N . ALA B 1 65 ? 1.235 -31.703 -10.156 1 98.94 65 ALA B N 1
ATOM 3261 C CA . ALA B 1 65 ? 1.736 -32.531 -9.07 1 98.94 65 ALA B CA 1
ATOM 3262 C C . ALA B 1 65 ? 2.176 -33.906 -9.594 1 98.94 65 ALA B C 1
ATOM 3264 O O . ALA B 1 65 ? 1.538 -34.469 -10.484 1 98.94 65 ALA B O 1
ATOM 3265 N N . GLY B 1 66 ? 3.248 -34.344 -9.055 1 98.88 66 GLY B N 1
ATOM 3266 C CA . GLY B 1 66 ? 3.76 -35.625 -9.555 1 98.88 66 GLY B CA 1
ATOM 3267 C C . GLY B 1 66 ? 4.914 -36.156 -8.734 1 98.88 66 GLY B C 1
ATOM 3268 O O . GLY B 1 66 ? 5.008 -35.906 -7.531 1 98.88 66 GLY B O 1
ATOM 3269 N N . ILE B 1 67 ? 5.676 -37.031 -9.398 1 98.88 67 ILE B N 1
ATOM 3270 C CA . ILE B 1 67 ? 6.734 -37.75 -8.719 1 98.88 67 ILE B CA 1
ATOM 3271 C C . ILE B 1 67 ? 8.055 -37.562 -9.453 1 98.88 67 ILE B C 1
ATOM 3273 O O . ILE B 1 67 ? 8.109 -37.594 -10.688 1 98.88 67 ILE B O 1
ATOM 3277 N N . VAL B 1 68 ? 9.094 -37.281 -8.641 1 98.94 68 VAL B N 1
ATOM 3278 C CA . VAL B 1 68 ? 10.43 -37.219 -9.219 1 98.94 68 VAL B CA 1
ATOM 3279 C C . VAL B 1 68 ? 10.844 -38.594 -9.75 1 98.94 68 VAL B C 1
ATOM 3281 O O . VAL B 1 68 ? 10.812 -39.562 -9.008 1 98.94 68 VAL B O 1
ATOM 3284 N N . VAL B 1 69 ? 11.281 -38.625 -11.008 1 98.69 69 VAL B N 1
ATOM 3285 C CA . VAL B 1 69 ? 11.617 -39.938 -11.547 1 98.69 69 VAL B CA 1
ATOM 3286 C C . VAL B 1 69 ? 13.094 -40 -11.922 1 98.69 69 VAL B C 1
ATOM 3288 O O . VAL B 1 69 ? 13.664 -41.062 -12.102 1 98.69 69 VAL B O 1
ATOM 3291 N N . ASP B 1 70 ? 13.719 -38.844 -12.078 1 98.69 70 ASP B N 1
ATOM 3292 C CA . ASP B 1 70 ? 15.164 -38.75 -12.297 1 98.69 70 ASP B CA 1
ATOM 3293 C C . ASP B 1 70 ? 15.688 -37.375 -11.906 1 98.69 70 ASP B C 1
ATOM 3295 O O . ASP B 1 70 ? 14.922 -36.438 -11.82 1 98.69 70 ASP B O 1
ATOM 3299 N N . VAL B 1 71 ? 16.984 -37.344 -11.578 1 98.75 71 VAL B N 1
ATOM 3300 C CA . VAL B 1 71 ? 17.609 -36.062 -11.195 1 98.75 71 VAL B CA 1
ATOM 3301 C C . VAL B 1 71 ? 18.922 -35.906 -11.945 1 98.75 71 VAL B C 1
ATOM 3303 O O . VAL B 1 71 ? 19.656 -36.875 -12.164 1 98.75 71 VAL B O 1
ATOM 3306 N N . GLY B 1 72 ? 19.172 -34.688 -12.398 1 98.5 72 GLY B N 1
ATOM 3307 C CA . GLY B 1 72 ? 20.453 -34.406 -13.016 1 98.5 72 GLY B CA 1
ATOM 3308 C C . GLY B 1 72 ? 21.578 -34.188 -12.008 1 98.5 72 GLY B C 1
ATOM 3309 O O . GLY B 1 72 ? 21.328 -34.188 -10.797 1 98.5 72 GLY B O 1
ATOM 3310 N N . PRO B 1 73 ? 22.812 -33.969 -12.562 1 98.25 73 PRO B N 1
ATOM 3311 C CA . PRO B 1 73 ? 23.953 -33.719 -11.672 1 98.25 73 PRO B CA 1
ATOM 3312 C C . PRO B 1 73 ? 23.75 -32.5 -10.789 1 98.25 73 PRO B C 1
ATOM 3314 O O . PRO B 1 73 ? 23.188 -31.5 -11.234 1 98.25 73 PRO B O 1
ATOM 3317 N N . GLY B 1 74 ? 24.141 -32.594 -9.508 1 97.75 74 GLY B N 1
ATOM 3318 C CA . GLY B 1 74 ? 24.188 -31.453 -8.617 1 97.75 74 GLY B CA 1
ATOM 3319 C C . GLY B 1 74 ? 22.891 -31.25 -7.832 1 97.75 74 GLY B C 1
ATOM 3320 O O . GLY B 1 74 ? 22.844 -30.453 -6.902 1 97.75 74 GLY B O 1
ATOM 3321 N N . VAL B 1 75 ? 21.812 -31.938 -8.195 1 98.5 75 VAL B N 1
ATOM 3322 C CA . VAL B 1 75 ? 20.547 -31.828 -7.48 1 98.5 75 VAL B CA 1
ATOM 3323 C C . VAL B 1 75 ? 20.703 -32.375 -6.059 1 98.5 75 VAL B C 1
ATOM 3325 O O . VAL B 1 75 ? 21.281 -33.438 -5.859 1 98.5 75 VAL B O 1
ATOM 3328 N N . LYS B 1 76 ? 20.203 -31.578 -5.07 1 97.44 76 LYS B N 1
ATOM 3329 C CA . LYS B 1 76 ? 20.422 -31.969 -3.684 1 97.44 76 LYS B CA 1
ATOM 3330 C C . LYS B 1 76 ? 19.109 -31.969 -2.906 1 97.44 76 LYS B C 1
ATOM 3332 O O . LYS B 1 76 ? 18.969 -32.688 -1.909 1 97.44 76 LYS B O 1
ATOM 3337 N N . SER B 1 77 ? 18.156 -31.266 -3.363 1 97.56 77 SER B N 1
ATOM 3338 C CA . SER B 1 77 ? 17.016 -30.984 -2.518 1 97.56 77 SER B CA 1
ATOM 3339 C C . SER B 1 77 ? 15.898 -32 -2.727 1 97.56 77 SER B C 1
ATOM 3341 O O . SER B 1 77 ? 14.977 -32.094 -1.909 1 97.56 77 SER B O 1
ATOM 3343 N N . VAL B 1 78 ? 15.93 -32.781 -3.83 1 98.56 78 VAL B N 1
ATOM 3344 C CA . VAL B 1 78 ? 14.945 -33.812 -4.109 1 98.56 78 VAL B CA 1
ATOM 3345 C C . VAL B 1 78 ? 15.633 -35.062 -4.648 1 98.56 78 VAL B C 1
ATOM 3347 O O . VAL B 1 78 ? 16.797 -35.031 -5.07 1 98.56 78 VAL B O 1
ATOM 3350 N N . LYS B 1 79 ? 14.906 -36.156 -4.602 1 98.62 79 LYS B N 1
ATOM 3351 C CA . LYS B 1 79 ? 15.383 -37.438 -5.125 1 98.62 79 LYS B CA 1
ATOM 3352 C C . LYS B 1 79 ? 14.25 -38.219 -5.77 1 98.62 79 LYS B C 1
ATOM 3354 O O . LYS B 1 79 ? 13.07 -37.875 -5.59 1 98.62 79 LYS B O 1
ATOM 3359 N N . LYS B 1 80 ? 14.664 -39.312 -6.5 1 98.56 80 LYS B N 1
ATOM 3360 C CA . LYS B 1 80 ? 13.688 -40.188 -7.117 1 98.56 80 LYS B CA 1
ATOM 3361 C C . LYS B 1 80 ? 12.656 -40.656 -6.098 1 98.56 80 LYS B C 1
ATOM 3363 O O . LYS B 1 80 ? 13.023 -41.062 -4.988 1 98.56 80 LYS B O 1
ATOM 3368 N N . GLY B 1 81 ? 11.398 -40.531 -6.438 1 98.75 81 GLY B N 1
ATOM 3369 C CA . GLY B 1 81 ? 10.336 -41 -5.57 1 98.75 81 GLY B CA 1
ATOM 3370 C C . GLY B 1 81 ? 9.656 -39.906 -4.797 1 98.75 81 GLY B C 1
ATOM 3371 O O . GLY B 1 81 ? 8.555 -40.062 -4.281 1 98.75 81 GLY B O 1
ATOM 3372 N N . ASP B 1 82 ? 10.312 -38.781 -4.668 1 98.88 82 ASP B N 1
ATOM 3373 C CA . ASP B 1 82 ? 9.719 -37.656 -3.941 1 98.88 82 ASP B CA 1
ATOM 3374 C C . ASP B 1 82 ? 8.477 -37.125 -4.656 1 98.88 82 ASP B C 1
ATOM 3376 O O . ASP B 1 82 ? 8.453 -37.031 -5.883 1 98.88 82 ASP B O 1
ATOM 3380 N N . HIS B 1 83 ? 7.383 -36.844 -3.939 1 98.94 83 HIS B N 1
ATOM 3381 C CA . HIS B 1 83 ? 6.219 -36.125 -4.457 1 98.94 83 HIS B CA 1
ATOM 3382 C C . HIS B 1 83 ? 6.461 -34.625 -4.508 1 98.94 83 HIS B C 1
ATOM 3384 O O . HIS B 1 83 ? 7.012 -34.031 -3.568 1 98.94 83 HIS B O 1
ATOM 3390 N N . VAL B 1 84 ? 6.121 -34 -5.59 1 98.94 84 VAL B N 1
ATOM 3391 C CA . VAL B 1 84 ? 6.488 -32.594 -5.75 1 98.94 84 VAL B CA 1
ATOM 3392 C C . VAL B 1 84 ? 5.359 -31.844 -6.449 1 98.94 84 VAL B C 1
ATOM 3394 O O . VAL B 1 84 ? 4.527 -32.469 -7.129 1 98.94 84 VAL B O 1
ATOM 3397 N N . ILE B 1 85 ? 5.285 -30.562 -6.242 1 98.94 85 ILE B N 1
ATOM 3398 C CA . ILE B 1 85 ? 4.477 -29.609 -6.98 1 98.94 85 ILE B CA 1
ATOM 3399 C C . ILE B 1 85 ? 5.391 -28.641 -7.734 1 98.94 85 ILE B C 1
ATOM 3401 O O . ILE B 1 85 ? 6.254 -27.984 -7.133 1 98.94 85 ILE B O 1
ATOM 3405 N N . PRO B 1 86 ? 5.293 -28.562 -9.094 1 98.81 86 PRO B N 1
ATOM 3406 C CA . PRO B 1 86 ? 6.027 -27.562 -9.875 1 98.81 86 PRO B CA 1
ATOM 3407 C C . PRO B 1 86 ? 5.66 -26.141 -9.492 1 98.81 86 PRO B C 1
ATOM 3409 O O . PRO B 1 86 ? 4.492 -25.844 -9.219 1 98.81 86 PRO B O 1
ATOM 3412 N N . LEU B 1 87 ? 6.66 -25.266 -9.5 1 98.62 87 LEU B N 1
ATOM 3413 C CA . LEU B 1 87 ? 6.473 -23.859 -9.148 1 98.62 87 LEU B CA 1
ATOM 3414 C C . LEU B 1 87 ? 6.855 -22.953 -10.312 1 98.62 87 LEU B C 1
ATOM 3416 O O . LEU B 1 87 ? 7.965 -23.047 -10.844 1 98.62 87 LEU B O 1
ATOM 3420 N N . TYR B 1 88 ? 5.98 -22.078 -10.688 1 96.94 88 TYR B N 1
ATOM 3421 C CA . TYR B 1 88 ? 6.355 -21.094 -11.688 1 96.94 88 TYR B CA 1
ATOM 3422 C C . TYR B 1 88 ? 7.148 -19.953 -11.055 1 96.94 88 TYR B C 1
ATOM 3424 O O . TYR B 1 88 ? 7.785 -19.172 -11.758 1 96.94 88 TYR B O 1
ATOM 3432 N N . THR B 1 89 ? 7.09 -19.797 -9.727 1 96.19 89 THR B N 1
ATOM 3433 C CA . THR B 1 89 ? 7.953 -18.906 -8.945 1 96.19 89 THR B CA 1
ATOM 3434 C C . THR B 1 89 ? 8.906 -19.719 -8.078 1 96.19 89 THR B C 1
ATOM 3436 O O . THR B 1 89 ? 8.516 -20.219 -7.02 1 96.19 89 THR B O 1
ATOM 3439 N N . PRO B 1 90 ? 10.164 -19.797 -8.469 1 98.12 90 PRO B N 1
ATOM 3440 C CA . PRO B 1 90 ? 11.102 -20.625 -7.707 1 98.12 90 PRO B CA 1
ATOM 3441 C C . PRO B 1 90 ? 11.5 -20 -6.375 1 98.12 90 PRO B C 1
ATOM 3443 O O . PRO B 1 90 ? 11.023 -18.922 -6.031 1 98.12 90 PRO B O 1
ATOM 3446 N N . GLU B 1 91 ? 12.258 -20.688 -5.609 1 98.56 91 GLU B N 1
ATOM 3447 C CA . GLU B 1 91 ? 12.906 -20.25 -4.379 1 98.56 91 GLU B CA 1
ATOM 3448 C C . GLU B 1 91 ? 14.328 -20.797 -4.277 1 98.56 91 GLU B C 1
ATOM 3450 O O . GLU B 1 91 ? 14.523 -21.953 -3.867 1 98.56 91 GLU B O 1
ATOM 3455 N N . CYS B 1 92 ? 15.297 -19.984 -4.633 1 98.12 92 CYS B N 1
ATOM 3456 C CA . CYS B 1 92 ? 16.672 -20.469 -4.727 1 98.12 92 CYS B CA 1
ATOM 3457 C C . CYS B 1 92 ? 17.391 -20.328 -3.391 1 98.12 92 CYS B C 1
ATOM 3459 O O . CYS B 1 92 ? 18.422 -20.969 -3.17 1 98.12 92 CYS B O 1
ATOM 3461 N N . ARG B 1 93 ? 16.906 -19.359 -2.566 1 97.94 93 ARG B N 1
ATOM 3462 C CA . ARG B 1 93 ? 17.406 -19.125 -1.215 1 97.94 93 ARG B CA 1
ATOM 3463 C C . ARG B 1 93 ? 18.828 -18.547 -1.244 1 97.94 93 ARG B C 1
ATOM 3465 O O . ARG B 1 93 ? 19.578 -18.703 -0.289 1 97.94 93 ARG B O 1
ATOM 3472 N N . GLU B 1 94 ? 19.188 -17.922 -2.365 1 97.38 94 GLU B N 1
ATOM 3473 C CA . GLU B 1 94 ? 20.531 -17.375 -2.475 1 97.38 94 GLU B CA 1
ATOM 3474 C C . GLU B 1 94 ? 20.516 -15.969 -3.08 1 97.38 94 GLU B C 1
ATOM 3476 O O . GLU B 1 94 ? 21.438 -15.18 -2.848 1 97.38 94 GLU B O 1
ATOM 3481 N N . CYS B 1 95 ? 19.531 -15.703 -3.891 1 96.31 95 CYS B N 1
ATOM 3482 C CA . CYS B 1 95 ? 19.5 -14.398 -4.547 1 96.31 95 CYS B CA 1
ATOM 3483 C C . CYS B 1 95 ? 19.047 -13.312 -3.582 1 96.31 95 CYS B C 1
ATOM 3485 O O . CYS B 1 95 ? 18.547 -13.617 -2.492 1 96.31 95 CYS B O 1
ATOM 3487 N N . GLU B 1 96 ? 19.219 -12.086 -3.961 1 95 96 GLU B N 1
ATOM 3488 C CA . GLU B 1 96 ? 18.875 -10.938 -3.117 1 95 96 GLU B CA 1
ATOM 3489 C C . GLU B 1 96 ? 17.406 -10.953 -2.73 1 95 96 GLU B C 1
ATOM 3491 O O . GLU B 1 96 ? 17.047 -10.594 -1.605 1 95 96 GLU B O 1
ATOM 3496 N N . TYR B 1 97 ? 16.531 -11.391 -3.543 1 96.88 97 TYR B N 1
ATOM 3497 C CA . TYR B 1 97 ? 15.102 -11.461 -3.266 1 96.88 97 TYR B CA 1
ATOM 3498 C C . TYR B 1 97 ? 14.797 -12.508 -2.199 1 96.88 97 TYR B C 1
ATOM 3500 O O . TYR B 1 97 ? 14.086 -12.227 -1.229 1 96.88 97 TYR B O 1
ATOM 3508 N N . CYS B 1 98 ? 15.352 -13.672 -2.348 1 97.81 98 CYS B N 1
ATOM 3509 C CA . CYS B 1 98 ? 15.148 -14.734 -1.369 1 97.81 98 CYS B CA 1
ATOM 3510 C C . CYS B 1 98 ? 15.727 -14.352 -0.015 1 97.81 98 CYS B C 1
ATOM 3512 O O . CYS B 1 98 ? 15.125 -14.625 1.025 1 97.81 98 CYS B O 1
ATOM 3514 N N . LEU B 1 99 ? 16.859 -13.711 -0.065 1 96.75 99 LEU B N 1
ATOM 3515 C CA . LEU B 1 99 ? 17.562 -13.414 1.174 1 96.75 99 LEU B CA 1
ATOM 3516 C C . LEU B 1 99 ? 16.953 -12.219 1.884 1 96.75 99 LEU B C 1
ATOM 3518 O O . LEU B 1 99 ? 17.062 -12.086 3.105 1 96.75 99 LEU B O 1
ATOM 3522 N N . SER B 1 100 ? 16.297 -11.297 1.141 1 93.69 100 SER B N 1
ATOM 3523 C CA . SER B 1 100 ? 15.68 -10.109 1.739 1 93.69 100 SER B CA 1
ATOM 3524 C C . SER B 1 100 ? 14.578 -10.492 2.721 1 93.69 100 SER B C 1
ATOM 3526 O O . SER B 1 100 ? 14.391 -9.828 3.742 1 93.69 100 SER B O 1
ATOM 3528 N N . ARG B 1 101 ? 13.82 -11.516 2.416 1 93.5 101 ARG B N 1
ATOM 3529 C CA . ARG B 1 101 ? 12.664 -12.016 3.146 1 93.5 101 ARG B CA 1
ATOM 3530 C C . ARG B 1 101 ? 11.484 -11.047 3.027 1 93.5 101 ARG B C 1
ATOM 3532 O O . ARG B 1 101 ? 10.5 -11.172 3.76 1 93.5 101 ARG B O 1
ATOM 3539 N N . LYS B 1 102 ? 11.609 -10.094 2.119 1 95.69 102 LYS B N 1
ATOM 3540 C CA . LYS B 1 102 ? 10.562 -9.094 1.946 1 95.69 102 LYS B CA 1
ATOM 3541 C C . LYS B 1 102 ? 9.664 -9.438 0.76 1 95.69 102 LYS B C 1
ATOM 3543 O O . LYS B 1 102 ? 8.664 -8.758 0.514 1 95.69 102 LYS B O 1
ATOM 3548 N N . THR B 1 103 ? 10.047 -10.445 0.013 1 97.69 103 THR B N 1
ATOM 3549 C CA . THR B 1 103 ? 9.305 -10.859 -1.175 1 97.69 103 THR B CA 1
ATOM 3550 C C . THR B 1 103 ? 9.445 -12.359 -1.408 1 97.69 103 THR B C 1
ATOM 3552 O O . THR B 1 103 ? 10.32 -13 -0.827 1 97.69 103 THR B O 1
ATOM 3555 N N . ASN B 1 104 ? 8.477 -12.844 -2.182 1 98.19 104 ASN B N 1
ATOM 3556 C CA . ASN B 1 104 ? 8.547 -14.242 -2.584 1 98.19 104 ASN B CA 1
ATOM 3557 C C . ASN B 1 104 ? 9.07 -14.391 -4.008 1 98.19 104 ASN B C 1
ATOM 3559 O O . ASN B 1 104 ? 9.172 -15.5 -4.527 1 98.19 104 ASN B O 1
ATOM 3563 N N . LEU B 1 105 ? 9.477 -13.328 -4.664 1 97.56 105 LEU B N 1
ATOM 3564 C CA . LEU B 1 105 ? 9.742 -13.289 -6.098 1 97.56 105 LEU B CA 1
ATOM 3565 C C . LEU B 1 105 ? 11.211 -13.578 -6.383 1 97.56 105 LEU B C 1
ATOM 3567 O O . LEU B 1 105 ? 11.953 -12.688 -6.82 1 97.56 105 LEU B O 1
ATOM 3571 N N . CYS B 1 106 ? 11.594 -14.82 -6.309 1 97.88 106 CYS B N 1
ATOM 3572 C CA . CYS B 1 106 ? 12.945 -15.25 -6.652 1 97.88 106 CYS B CA 1
ATOM 3573 C C . CYS B 1 106 ? 13.297 -14.867 -8.086 1 97.88 106 CYS B C 1
ATOM 3575 O O . CYS B 1 106 ? 12.477 -15.023 -8.992 1 97.88 106 CYS B O 1
ATOM 3577 N N . GLN B 1 107 ? 14.492 -14.383 -8.328 1 96.25 107 GLN B N 1
ATOM 3578 C CA . GLN B 1 107 ? 14.867 -13.867 -9.641 1 96.25 107 GLN B CA 1
ATOM 3579 C C . GLN B 1 107 ? 15.883 -14.781 -10.32 1 96.25 107 GLN B C 1
ATOM 3581 O O . GLN B 1 107 ? 16.281 -14.531 -11.461 1 96.25 107 GLN B O 1
ATOM 3586 N N . LYS B 1 108 ? 16.25 -15.828 -9.742 1 97.19 108 LYS B N 1
ATOM 3587 C CA . LYS B 1 108 ? 17.391 -16.641 -10.148 1 97.19 108 LYS B CA 1
ATOM 3588 C C . LYS B 1 108 ? 17.266 -17.094 -11.594 1 97.19 108 LYS B C 1
ATOM 3590 O O . LYS B 1 108 ? 18.25 -17.141 -12.328 1 97.19 108 LYS B O 1
ATOM 3595 N N . ILE B 1 109 ? 16.031 -17.453 -11.992 1 96.94 109 ILE B N 1
ATOM 3596 C CA . ILE B 1 109 ? 15.891 -18.016 -13.328 1 96.94 109 ILE B CA 1
ATOM 3597 C C . ILE B 1 109 ? 14.867 -17.219 -14.133 1 96.94 109 ILE B C 1
ATOM 3599 O O . ILE B 1 109 ? 14.367 -17.672 -15.156 1 96.94 109 ILE B O 1
ATOM 3603 N N . ARG B 1 110 ? 14.539 -16.047 -13.68 1 94.81 110 ARG B N 1
ATOM 3604 C CA . ARG B 1 110 ? 13.453 -15.273 -14.273 1 94.81 110 ARG B CA 1
ATOM 3605 C C . ARG B 1 110 ? 13.766 -14.906 -15.719 1 94.81 110 ARG B C 1
ATOM 3607 O O . ARG B 1 110 ? 12.891 -14.969 -16.594 1 94.81 110 ARG B O 1
ATOM 3614 N N . THR B 1 111 ? 14.977 -14.531 -16.047 1 95.12 111 THR B N 1
ATOM 3615 C CA . THR B 1 111 ? 15.375 -14.031 -17.359 1 95.12 111 THR B CA 1
ATOM 3616 C C . THR B 1 111 ? 15.148 -15.094 -18.438 1 95.12 111 THR B C 1
ATOM 3618 O O . THR B 1 111 ? 14.531 -14.828 -19.469 1 95.12 111 THR B O 1
ATOM 3621 N N . THR B 1 112 ? 15.562 -16.312 -18.219 1 97.06 112 THR B N 1
ATOM 3622 C CA . THR B 1 112 ? 15.398 -17.375 -19.203 1 97.06 112 THR B CA 1
ATOM 3623 C C . THR B 1 112 ? 13.984 -17.938 -19.156 1 97.06 112 THR B C 1
ATOM 3625 O O . THR B 1 112 ? 13.406 -18.25 -20.203 1 97.06 112 THR B O 1
ATOM 3628 N N . GLN B 1 113 ? 13.406 -17.984 -17.984 1 96.62 113 GLN B N 1
ATOM 3629 C CA . GLN B 1 113 ? 12.055 -18.516 -17.828 1 96.62 113 GLN B CA 1
ATOM 3630 C C . GLN B 1 113 ? 11.047 -17.688 -18.625 1 96.62 113 GLN B C 1
ATOM 3632 O O . GLN B 1 113 ? 10.156 -18.25 -19.266 1 96.62 113 GLN B O 1
ATOM 3637 N N . GLY B 1 114 ? 11.266 -16.406 -18.594 1 94.19 114 GLY B N 1
ATOM 3638 C CA . GLY B 1 114 ? 10.383 -15.523 -19.328 1 94.19 114 GLY B CA 1
ATOM 3639 C C . GLY B 1 114 ? 10.492 -15.695 -20.844 1 94.19 114 GLY B C 1
ATOM 3640 O O . GLY B 1 114 ? 9.602 -15.289 -21.578 1 94.19 114 GLY B O 1
ATOM 3641 N N . LYS B 1 115 ? 11.547 -16.312 -21.25 1 96.69 115 LYS B N 1
ATOM 3642 C CA . LYS B 1 115 ? 11.781 -16.547 -22.672 1 96.69 115 LYS B CA 1
ATOM 3643 C C . LYS B 1 115 ? 11.422 -17.984 -23.062 1 96.69 115 LYS B C 1
ATOM 3645 O O . LYS B 1 115 ? 11.773 -18.453 -24.141 1 96.69 115 LYS B O 1
ATOM 3650 N N . GLY B 1 116 ? 10.766 -18.688 -22.094 1 97.88 116 GLY B N 1
ATOM 3651 C CA . GLY B 1 116 ? 10.352 -20.062 -22.359 1 97.88 116 GLY B CA 1
ATOM 3652 C C . GLY B 1 116 ? 11.508 -21.031 -22.406 1 97.88 116 GLY B C 1
ATOM 3653 O O . GLY B 1 116 ? 11.43 -22.062 -23.094 1 97.88 116 GLY B O 1
ATOM 3654 N N . LEU B 1 117 ? 12.609 -20.641 -21.781 1 98.44 117 LEU B N 1
ATOM 3655 C CA . LEU B 1 117 ? 13.82 -21.438 -21.859 1 98.44 117 LEU B CA 1
ATOM 3656 C C . LEU B 1 117 ? 14.25 -21.922 -20.484 1 98.44 117 LEU B C 1
ATOM 3658 O O . LEU B 1 117 ? 13.883 -21.328 -19.469 1 98.44 117 LEU B O 1
ATOM 3662 N N . MET B 1 118 ? 15.023 -23.016 -20.453 1 98.25 118 MET B N 1
ATOM 3663 C CA . MET B 1 118 ? 15.727 -23.453 -19.25 1 98.25 118 MET B CA 1
ATOM 3664 C C . MET B 1 118 ? 16.859 -22.5 -18.906 1 98.25 118 MET B C 1
ATOM 3666 O O . MET B 1 118 ? 17.266 -21.688 -19.734 1 98.25 118 MET B O 1
ATOM 3670 N N . PRO B 1 119 ? 17.406 -22.625 -17.719 1 97.06 119 PRO B N 1
ATOM 3671 C CA . PRO B 1 119 ? 18.469 -21.703 -17.312 1 97.06 119 PRO B CA 1
ATOM 3672 C C . PRO B 1 119 ? 19.672 -21.75 -18.234 1 97.06 119 PRO B C 1
ATOM 3674 O O . PRO B 1 119 ? 20.406 -20.766 -18.359 1 97.06 119 PRO B O 1
ATOM 3677 N N . ASP B 1 120 ? 19.859 -22.828 -19 1 97.5 120 ASP B N 1
ATOM 3678 C CA . ASP B 1 120 ? 21.016 -22.953 -19.875 1 97.5 120 ASP B CA 1
ATOM 3679 C C . ASP B 1 120 ? 20.703 -22.391 -21.266 1 97.5 120 ASP B C 1
ATOM 3681 O O . ASP B 1 120 ? 21.5 -22.531 -22.188 1 97.5 120 ASP B O 1
ATOM 3685 N N . GLY B 1 121 ? 19.516 -21.844 -21.453 1 97.81 121 GLY B N 1
ATOM 3686 C CA . GLY B 1 121 ? 19.172 -21.156 -22.688 1 97.81 121 GLY B CA 1
ATOM 3687 C C . GLY B 1 121 ? 18.562 -22.062 -23.734 1 97.81 121 GLY B C 1
ATOM 3688 O O . GLY B 1 121 ? 18.344 -21.656 -24.875 1 97.81 121 GLY B O 1
ATOM 3689 N N . THR B 1 122 ? 18.312 -23.266 -23.359 1 97.81 122 THR B N 1
ATOM 3690 C CA . THR B 1 122 ? 17.719 -24.219 -24.297 1 97.81 122 THR B CA 1
ATOM 3691 C C . THR B 1 122 ? 16.375 -24.703 -23.766 1 97.81 122 THR B C 1
ATOM 3693 O O . THR B 1 122 ? 15.914 -24.266 -22.719 1 97.81 122 THR B O 1
ATOM 3696 N N . THR B 1 123 ? 15.672 -25.516 -24.547 1 98.31 123 THR B N 1
ATOM 3697 C CA . THR B 1 123 ? 14.445 -26.188 -24.125 1 98.31 123 THR B CA 1
ATOM 3698 C C . THR B 1 123 ? 14.688 -27.688 -23.953 1 98.31 123 THR B C 1
ATOM 3700 O O . THR B 1 123 ? 15.742 -28.203 -24.328 1 98.31 123 THR B O 1
ATOM 3703 N N . ARG B 1 124 ? 13.797 -28.312 -23.328 1 98.75 124 ARG B N 1
ATOM 3704 C CA . ARG B 1 124 ? 13.906 -29.75 -23.125 1 98.75 124 ARG B CA 1
ATOM 3705 C C . ARG B 1 124 ? 12.891 -30.5 -23.984 1 98.75 124 ARG B C 1
ATOM 3707 O O . ARG B 1 124 ? 12.977 -31.719 -24.141 1 98.75 124 ARG B O 1
ATOM 3714 N N . PHE B 1 125 ? 11.898 -29.781 -24.531 1 98.81 125 PHE B N 1
ATOM 3715 C CA . PHE B 1 125 ? 10.859 -30.391 -25.359 1 98.81 125 PHE B CA 1
ATOM 3716 C C . PHE B 1 125 ? 11.141 -30.172 -26.844 1 98.81 125 PHE B C 1
ATOM 3718 O O . PHE B 1 125 ? 11.633 -29.109 -27.234 1 98.81 125 PHE B O 1
ATOM 3725 N N . SER B 1 126 ? 10.766 -31.125 -27.641 1 98.69 126 SER B N 1
ATOM 3726 C CA . SER B 1 126 ? 10.805 -30.969 -29.078 1 98.69 126 SER B CA 1
ATOM 3727 C C . SER B 1 126 ? 9.695 -31.781 -29.75 1 98.69 126 SER B C 1
ATOM 3729 O O . SER B 1 126 ? 9.188 -32.75 -29.172 1 98.69 126 SER B O 1
ATOM 3731 N N . PHE B 1 127 ? 9.258 -31.422 -30.812 1 98.62 127 PHE B N 1
ATOM 3732 C CA . PHE B 1 127 ? 8.297 -32.094 -31.688 1 98.62 127 PHE B CA 1
ATOM 3733 C C . PHE B 1 127 ? 8.797 -32.125 -33.125 1 98.62 127 PHE B C 1
ATOM 3735 O O . PHE B 1 127 ? 9.023 -31.078 -33.75 1 98.62 127 PHE B O 1
ATOM 3742 N N . LYS B 1 128 ? 8.961 -33.281 -33.688 1 97.62 128 LYS B N 1
ATOM 3743 C CA . LYS B 1 128 ? 9.484 -33.469 -35.031 1 97.62 128 LYS B CA 1
ATOM 3744 C C . LYS B 1 128 ? 10.781 -32.719 -35.25 1 97.62 128 LYS B C 1
ATOM 3746 O O . LYS B 1 128 ? 10.938 -32 -36.25 1 97.62 128 LYS B O 1
ATOM 3751 N N . GLY B 1 129 ? 11.617 -32.719 -34.25 1 96.81 129 GLY B N 1
ATOM 3752 C CA . GLY B 1 129 ? 12.961 -32.188 -34.344 1 96.81 129 GLY B CA 1
ATOM 3753 C C . GLY B 1 129 ? 13.023 -30.703 -34.062 1 96.81 129 GLY B C 1
ATOM 3754 O O . GLY B 1 129 ? 14.109 -30.109 -34.031 1 96.81 129 GLY B O 1
ATOM 3755 N N . LYS B 1 130 ? 11.906 -30.094 -33.906 1 97.94 130 LYS B N 1
ATOM 3756 C CA . LYS B 1 130 ? 11.867 -28.656 -33.625 1 97.94 130 LYS B CA 1
ATOM 3757 C C . LYS B 1 130 ? 11.57 -28.391 -32.156 1 97.94 130 LYS B C 1
ATOM 3759 O O . LYS B 1 130 ? 10.727 -29.062 -31.547 1 97.94 130 LYS B O 1
ATOM 3764 N N . PRO B 1 131 ? 12.25 -27.453 -31.594 1 98.19 131 PRO B N 1
ATOM 3765 C CA . PRO B 1 131 ? 12.078 -27.188 -30.172 1 98.19 131 PRO B CA 1
ATOM 3766 C C . PRO B 1 131 ? 10.688 -26.641 -29.828 1 98.19 131 PRO B C 1
ATOM 3768 O O . PRO B 1 131 ? 10.094 -25.922 -30.641 1 98.19 131 PRO B O 1
ATOM 3771 N N . LEU B 1 132 ? 10.141 -27 -28.688 1 98.75 132 LEU B N 1
ATOM 3772 C CA . LEU B 1 132 ? 8.969 -26.406 -28.062 1 98.75 132 LEU B CA 1
ATOM 3773 C C . LEU B 1 132 ? 9.367 -25.562 -26.844 1 98.75 132 LEU B C 1
ATOM 3775 O O . LEU B 1 132 ? 10.234 -25.969 -26.078 1 98.75 132 LEU B O 1
ATOM 3779 N N . PHE B 1 133 ? 8.766 -24.422 -26.672 1 98.69 133 PHE B N 1
ATOM 3780 C CA . PHE B 1 133 ? 9.062 -23.562 -25.531 1 98.69 133 PHE B CA 1
ATOM 3781 C C . PHE B 1 133 ? 8.414 -24.109 -24.266 1 98.69 133 PHE B C 1
ATOM 3783 O O . PHE B 1 133 ? 7.387 -24.781 -24.328 1 98.69 133 PHE B O 1
ATOM 3790 N N . HIS B 1 134 ? 9.086 -23.859 -23.141 1 98.44 134 HIS B N 1
ATOM 3791 C CA . HIS B 1 134 ? 8.484 -24.109 -21.828 1 98.44 134 HIS B CA 1
ATOM 3792 C C . HIS B 1 134 ? 7.527 -22.984 -21.453 1 98.44 134 HIS B C 1
ATOM 3794 O O . HIS B 1 134 ? 7.793 -21.812 -21.734 1 98.44 134 HIS B O 1
ATOM 3800 N N . TYR B 1 135 ? 6.453 -23.344 -20.812 1 97.81 135 TYR B N 1
ATOM 3801 C CA . TYR B 1 135 ? 5.512 -22.359 -20.297 1 97.81 135 TYR B CA 1
ATOM 3802 C C . TYR B 1 135 ? 5.672 -22.156 -18.797 1 97.81 135 TYR B C 1
ATOM 3804 O O . TYR B 1 135 ? 5.512 -23.109 -18.031 1 97.81 135 TYR B O 1
ATOM 3812 N N . MET B 1 136 ? 6.016 -20.922 -18.344 1 96.81 136 MET B N 1
ATOM 3813 C CA . MET B 1 136 ? 6.219 -20.531 -16.953 1 96.81 136 MET B CA 1
ATOM 3814 C C . MET B 1 136 ? 7.215 -21.453 -16.266 1 96.81 136 MET B C 1
ATOM 3816 O O . MET B 1 136 ? 7.137 -21.672 -15.055 1 96.81 136 MET B O 1
ATOM 3820 N N . GLY B 1 137 ? 7.98 -22.156 -17.094 1 97.12 137 GLY B N 1
ATOM 3821 C CA . GLY B 1 137 ? 9 -23.047 -16.594 1 97.12 137 GLY B CA 1
ATOM 3822 C C . GLY B 1 137 ? 8.445 -24.391 -16.141 1 97.12 137 GLY B C 1
ATOM 3823 O O . GLY B 1 137 ? 9.188 -25.25 -15.664 1 97.12 137 GLY B O 1
ATOM 3824 N N . CYS B 1 138 ? 7.188 -24.625 -16.281 1 98.19 138 CYS B N 1
ATOM 3825 C CA . CYS B 1 138 ? 6.555 -25.828 -15.727 1 98.19 138 CYS B CA 1
ATOM 3826 C C . CYS B 1 138 ? 6.121 -26.766 -16.844 1 98.19 138 CYS B C 1
ATOM 3828 O O . CYS B 1 138 ? 6.594 -27.906 -16.906 1 98.19 138 CYS B O 1
ATOM 3830 N N . SER B 1 139 ? 5.273 -26.328 -17.75 1 98.69 139 SER B N 1
ATOM 3831 C CA . SER B 1 139 ? 4.805 -27.109 -18.875 1 98.69 139 SER B CA 1
ATOM 3832 C C . SER B 1 139 ? 4.141 -28.406 -18.406 1 98.69 139 SER B C 1
ATOM 3834 O O . SER B 1 139 ? 4.5 -29.5 -18.859 1 98.69 139 SER B O 1
ATOM 3836 N N . THR B 1 140 ? 3.068 -28.234 -17.656 1 98.88 140 THR B N 1
ATOM 3837 C CA . THR B 1 140 ? 2.496 -29.391 -16.984 1 98.88 140 THR B CA 1
ATOM 3838 C C . THR B 1 140 ? 1.415 -30.047 -17.844 1 98.88 140 THR B C 1
ATOM 3840 O O . THR B 1 140 ? 0.834 -31.062 -17.469 1 98.88 140 THR B O 1
ATOM 3843 N N . PHE B 1 141 ? 1.098 -29.453 -19.031 1 98.88 141 PHE B N 1
ATOM 3844 C CA . PHE B 1 141 ? 0.208 -30.141 -19.969 1 98.88 141 PHE B CA 1
ATOM 3845 C C . PHE B 1 141 ? 0.957 -31.234 -20.734 1 98.88 141 PHE B C 1
ATOM 3847 O O . PHE B 1 141 ? 0.802 -31.359 -21.953 1 98.88 141 PHE B O 1
ATOM 3854 N N . ALA B 1 142 ? 1.839 -31.875 -20.125 1 98.88 142 ALA B N 1
ATOM 3855 C CA . ALA B 1 142 ? 2.582 -33.094 -20.5 1 98.88 142 ALA B CA 1
ATOM 3856 C C . ALA B 1 142 ? 2.686 -34.062 -19.344 1 98.88 142 ALA B C 1
ATOM 3858 O O . ALA B 1 142 ? 2.719 -33.656 -18.172 1 98.88 142 ALA B O 1
ATOM 3859 N N . ASN B 1 143 ? 2.725 -35.375 -19.641 1 98.69 143 ASN B N 1
ATOM 3860 C CA . ASN B 1 143 ? 2.734 -36.344 -18.547 1 98.69 143 ASN B CA 1
ATOM 3861 C C . ASN B 1 143 ? 4.113 -36.438 -17.891 1 98.69 143 ASN B C 1
ATOM 3863 O O . ASN B 1 143 ? 4.258 -37.031 -16.828 1 98.69 143 ASN B O 1
ATOM 3867 N N . TYR B 1 144 ? 5.145 -35.844 -18.516 1 98.88 144 TYR B N 1
ATOM 3868 C CA . TYR B 1 144 ? 6.469 -35.656 -17.938 1 98.88 144 TYR B CA 1
ATOM 3869 C C . TYR B 1 144 ? 6.984 -34.25 -18.234 1 98.88 144 TYR B C 1
ATOM 3871 O O . TYR B 1 144 ? 6.668 -33.688 -19.281 1 98.88 144 TYR B O 1
ATOM 3879 N N . THR B 1 145 ? 7.793 -33.75 -17.406 1 98.81 145 THR B N 1
ATOM 3880 C CA . THR B 1 145 ? 8.445 -32.469 -17.641 1 98.81 145 THR B CA 1
ATOM 3881 C C . THR B 1 145 ? 9.789 -32.406 -16.922 1 98.81 145 THR B C 1
ATOM 3883 O O . THR B 1 145 ? 10.117 -33.281 -16.109 1 98.81 145 THR B O 1
ATOM 3886 N N . VAL B 1 146 ? 10.586 -31.469 -17.312 1 98.81 146 VAL B N 1
ATOM 3887 C CA . VAL B 1 146 ? 11.883 -31.203 -16.688 1 98.81 146 VAL B CA 1
ATOM 3888 C C . VAL B 1 146 ? 11.938 -29.766 -16.188 1 98.81 146 VAL B C 1
ATOM 3890 O O . VAL B 1 146 ? 11.492 -28.844 -16.875 1 98.81 146 VAL B O 1
ATOM 3893 N N . MET B 1 147 ? 12.438 -29.547 -15.023 1 98.06 147 MET B N 1
ATOM 3894 C CA . MET B 1 147 ? 12.555 -28.203 -14.461 1 98.06 147 MET B CA 1
ATOM 3895 C C . MET B 1 147 ? 13.727 -28.125 -13.492 1 98.06 147 MET B C 1
ATOM 3897 O O . MET B 1 147 ? 14.242 -29.141 -13.039 1 98.06 147 MET B O 1
ATOM 3901 N N . PRO B 1 148 ? 14.164 -26.906 -13.164 1 98.5 148 PRO B N 1
ATOM 3902 C CA . PRO B 1 148 ? 15.203 -26.766 -12.141 1 98.5 148 PRO B CA 1
ATOM 3903 C C . PRO B 1 148 ? 14.734 -27.203 -10.758 1 98.5 148 PRO B C 1
ATOM 3905 O O . PRO B 1 148 ? 13.586 -26.969 -10.383 1 98.5 148 PRO B O 1
ATOM 3908 N N . GLU B 1 149 ? 15.617 -27.75 -9.938 1 98.5 149 GLU B N 1
ATOM 3909 C CA . GLU B 1 149 ? 15.25 -28.266 -8.617 1 98.5 149 GLU B CA 1
ATOM 3910 C C . GLU B 1 149 ? 14.703 -27.156 -7.723 1 98.5 149 GLU B C 1
ATOM 3912 O O . GLU B 1 149 ? 13.859 -27.406 -6.859 1 98.5 149 GLU B O 1
ATOM 3917 N N . ILE B 1 150 ? 15.094 -25.844 -7.93 1 98.62 150 ILE B N 1
ATOM 3918 C CA . ILE B 1 150 ? 14.688 -24.734 -7.078 1 98.62 150 ILE B CA 1
ATOM 3919 C C . ILE B 1 150 ? 13.227 -24.375 -7.355 1 98.62 150 ILE B C 1
ATOM 3921 O O . ILE B 1 150 ? 12.625 -23.594 -6.633 1 98.62 150 ILE B O 1
ATOM 3925 N N . ALA B 1 151 ? 12.641 -24.984 -8.391 1 98.62 151 ALA B N 1
ATOM 3926 C CA . ALA B 1 151 ? 11.25 -24.75 -8.781 1 98.62 151 ALA B CA 1
ATOM 3927 C C . ALA B 1 151 ? 10.367 -25.938 -8.438 1 98.62 151 ALA B C 1
ATOM 3929 O O . ALA B 1 151 ? 9.352 -26.172 -9.094 1 98.62 151 ALA B O 1
ATOM 3930 N N . LEU B 1 152 ? 10.75 -26.703 -7.461 1 98.88 152 LEU B N 1
ATOM 3931 C CA . LEU B 1 152 ? 9.961 -27.844 -7.012 1 98.88 152 LEU B CA 1
ATOM 3932 C C . LEU B 1 152 ? 9.719 -27.781 -5.508 1 98.88 152 LEU B C 1
ATOM 3934 O O . LEU B 1 152 ? 10.664 -27.672 -4.727 1 98.88 152 LEU B O 1
ATOM 3938 N N . ALA B 1 153 ? 8.523 -27.828 -5.152 1 98.88 153 ALA B N 1
ATOM 3939 C CA . ALA B 1 153 ? 8.18 -27.969 -3.742 1 98.88 153 ALA B CA 1
ATOM 3940 C C . ALA B 1 153 ? 7.969 -29.438 -3.379 1 98.88 153 ALA B C 1
ATOM 3942 O O . ALA B 1 153 ? 7.082 -30.109 -3.926 1 98.88 153 ALA B O 1
ATOM 3943 N N . LYS B 1 154 ? 8.773 -29.922 -2.533 1 98.81 154 LYS B N 1
ATOM 3944 C CA . LYS B 1 154 ? 8.578 -31.266 -2.025 1 98.81 154 LYS B CA 1
ATOM 3945 C C . LYS B 1 154 ? 7.402 -31.328 -1.061 1 98.81 154 LYS B C 1
ATOM 3947 O O . LYS B 1 154 ? 7.285 -30.5 -0.161 1 98.81 154 LYS B O 1
ATOM 3952 N N . ILE B 1 155 ? 6.52 -32.344 -1.251 1 98.81 155 ILE B N 1
ATOM 3953 C CA . ILE B 1 155 ? 5.34 -32.438 -0.4 1 98.81 155 ILE B CA 1
ATOM 3954 C C . ILE B 1 155 ? 5.234 -33.844 0.178 1 98.81 155 ILE B C 1
ATOM 3956 O O . ILE B 1 155 ? 6.008 -34.719 -0.188 1 98.81 155 ILE B O 1
ATOM 3960 N N . ARG B 1 156 ? 4.352 -34.031 1.13 1 98.69 156 ARG B N 1
ATOM 3961 C CA . ARG B 1 156 ? 4.113 -35.344 1.742 1 98.69 156 ARG B CA 1
ATOM 3962 C C . ARG B 1 156 ? 3.611 -36.344 0.711 1 98.69 156 ARG B C 1
ATOM 3964 O O . ARG B 1 156 ? 2.879 -36 -0.212 1 98.69 156 ARG B O 1
ATOM 3971 N N . GLU B 1 157 ? 3.852 -37.594 0.908 1 98.38 157 GLU B N 1
ATOM 3972 C CA . GLU B 1 157 ? 3.619 -38.625 -0.071 1 98.38 157 GLU B CA 1
ATOM 3973 C C . GLU B 1 157 ? 2.152 -39.062 -0.084 1 98.38 157 GLU B C 1
ATOM 3975 O O . GLU B 1 157 ? 1.684 -39.656 -1.057 1 98.38 157 GLU B O 1
ATOM 3980 N N . ASP B 1 158 ? 1.438 -38.781 0.969 1 98.62 158 ASP B N 1
ATOM 3981 C CA . ASP B 1 158 ? 0.064 -39.25 1.06 1 98.62 158 ASP B CA 1
ATOM 3982 C C . ASP B 1 158 ? -0.918 -38.219 0.511 1 98.62 158 ASP B C 1
ATOM 3984 O O . ASP B 1 158 ? -2.131 -38.438 0.534 1 98.62 158 ASP B O 1
ATOM 3988 N N . ALA B 1 159 ? -0.476 -37.094 0.016 1 98.69 159 ALA B N 1
ATOM 3989 C CA . ALA B 1 159 ? -1.353 -36.094 -0.551 1 98.69 159 ALA B CA 1
ATOM 3990 C C . ALA B 1 159 ? -1.8 -36.469 -1.959 1 98.69 159 ALA B C 1
ATOM 3992 O O . ALA B 1 159 ? -0.976 -36.812 -2.803 1 98.69 159 ALA B O 1
ATOM 3993 N N . PRO B 1 160 ? -3.117 -36.406 -2.225 1 98.81 160 PRO B N 1
ATOM 3994 C CA . PRO B 1 160 ? -3.594 -36.75 -3.561 1 98.81 160 PRO B CA 1
ATOM 3995 C C . PRO B 1 160 ? -3.141 -35.781 -4.637 1 98.81 160 PRO B C 1
ATOM 3997 O O . PRO B 1 160 ? -3.229 -34.562 -4.445 1 98.81 160 PRO B O 1
ATOM 4000 N N . PHE B 1 161 ? -2.707 -36.281 -5.758 1 98.81 161 PHE B N 1
ATOM 4001 C CA . PHE B 1 161 ? -2.133 -35.469 -6.812 1 98.81 161 PHE B CA 1
ATOM 4002 C C . PHE B 1 161 ? -3.207 -34.625 -7.48 1 98.81 161 PHE B C 1
ATOM 4004 O O . PHE B 1 161 ? -2.961 -33.469 -7.832 1 98.81 161 PHE B O 1
ATOM 4011 N N . ASP B 1 162 ? -4.426 -35.125 -7.656 1 98.44 162 ASP B N 1
ATOM 4012 C CA . ASP B 1 162 ? -5.441 -34.5 -8.477 1 98.44 162 ASP B CA 1
ATOM 4013 C C . ASP B 1 162 ? -6.086 -33.312 -7.73 1 98.44 162 ASP B C 1
ATOM 4015 O O . ASP B 1 162 ? -6.785 -32.5 -8.336 1 98.44 162 ASP B O 1
ATOM 4019 N N . THR B 1 163 ? -5.836 -33.219 -6.402 1 98.56 163 THR B N 1
ATOM 4020 C CA . THR B 1 163 ? -6.281 -32.031 -5.668 1 98.56 163 THR B CA 1
ATOM 4021 C C . THR B 1 163 ? -5.105 -31.109 -5.363 1 98.56 163 THR B C 1
ATOM 4023 O O . THR B 1 163 ? -5.195 -29.891 -5.562 1 98.56 163 THR B O 1
ATOM 4026 N N . THR B 1 164 ? -3.971 -31.656 -5.039 1 98.62 164 THR B N 1
ATOM 4027 C CA . THR B 1 164 ? -2.85 -30.844 -4.578 1 98.62 164 THR B CA 1
ATOM 4028 C C . THR B 1 164 ? -2.184 -30.125 -5.75 1 98.62 164 THR B C 1
ATOM 4030 O O . THR B 1 164 ? -1.458 -29.156 -5.555 1 98.62 164 THR B O 1
ATOM 4033 N N . CYS B 1 165 ? -2.404 -30.641 -7.004 1 98.75 165 CYS B N 1
ATOM 4034 C CA . CYS B 1 165 ? -1.859 -29.938 -8.156 1 98.75 165 CYS B CA 1
ATOM 4035 C C . CYS B 1 165 ? -2.387 -28.5 -8.219 1 98.75 165 CYS B C 1
ATOM 4037 O O . CYS B 1 165 ? -1.693 -27.594 -8.688 1 98.75 165 CYS B O 1
ATOM 4039 N N . TYR B 1 166 ? -3.627 -28.312 -7.633 1 98.38 166 TYR B N 1
ATOM 4040 C CA . TYR B 1 166 ? -4.273 -27 -7.641 1 98.38 166 TYR B CA 1
ATOM 4041 C C . TYR B 1 166 ? -3.545 -26.031 -6.727 1 98.38 166 TYR B C 1
ATOM 4043 O O . TYR B 1 166 ? -3.713 -24.812 -6.848 1 98.38 166 TYR B O 1
ATOM 4051 N N . ILE B 1 167 ? -2.666 -26.516 -5.805 1 98.75 167 ILE B N 1
ATOM 4052 C CA . ILE B 1 167 ? -1.893 -25.703 -4.871 1 98.75 167 ILE B CA 1
ATOM 4053 C C . ILE B 1 167 ? -0.719 -25.047 -5.605 1 98.75 167 ILE B C 1
ATOM 4055 O O . ILE B 1 167 ? -0.123 -24.094 -5.109 1 98.75 167 ILE B O 1
ATOM 4059 N N . GLY B 1 168 ? -0.475 -25.469 -6.789 1 98.06 168 GLY B N 1
ATOM 4060 C CA . GLY B 1 168 ? 0.603 -24.906 -7.582 1 98.06 168 GLY B CA 1
ATOM 4061 C C . GLY B 1 168 ? 0.328 -23.469 -8.023 1 98.06 168 GLY B C 1
ATOM 4062 O O . GLY B 1 168 ? 1.238 -22.766 -8.461 1 98.06 168 GLY B O 1
ATOM 4063 N N . CYS B 1 169 ? -0.904 -23.062 -7.902 1 97.19 169 CYS B N 1
ATOM 4064 C CA . CYS B 1 169 ? -1.215 -21.672 -8.25 1 97.19 169 CYS B CA 1
ATOM 4065 C C . CYS B 1 169 ? -2.486 -21.203 -7.551 1 97.19 169 CYS B C 1
ATOM 4067 O O . CYS B 1 169 ? -2.426 -20.453 -6.578 1 97.19 169 CYS B O 1
ATOM 4069 N N . GLY B 1 170 ? -3.631 -21.75 -7.898 1 96 170 GLY B N 1
ATOM 4070 C CA . GLY B 1 170 ? -4.938 -21.234 -7.535 1 96 170 GLY B CA 1
ATOM 4071 C C . GLY B 1 170 ? -5.145 -21.141 -6.035 1 96 170 GLY B C 1
ATOM 4072 O O . GLY B 1 170 ? -5.516 -20.078 -5.52 1 96 170 GLY B O 1
ATOM 4073 N N . VAL B 1 171 ? -4.895 -22.234 -5.352 1 98.5 171 VAL B N 1
ATOM 4074 C CA . VAL B 1 171 ? -5.105 -22.281 -3.908 1 98.5 171 VAL B CA 1
ATOM 4075 C C . VAL B 1 171 ? -4.113 -21.359 -3.209 1 98.5 171 VAL B C 1
ATOM 4077 O O . VAL B 1 171 ? -4.504 -20.531 -2.391 1 98.5 171 VAL B O 1
ATOM 4080 N N . THR B 1 172 ? -2.836 -21.469 -3.613 1 98.75 172 THR B N 1
ATOM 4081 C CA . THR B 1 172 ? -1.761 -20.719 -2.984 1 98.75 172 THR B CA 1
ATOM 4082 C C . THR B 1 172 ? -1.951 -19.219 -3.213 1 98.75 172 THR B C 1
ATOM 4084 O O . THR B 1 172 ? -1.722 -18.406 -2.309 1 98.75 172 THR B O 1
ATOM 4087 N N . THR B 1 173 ? -2.408 -18.844 -4.391 1 98.5 173 THR B N 1
ATOM 4088 C CA . THR B 1 173 ? -2.623 -17.438 -4.715 1 98.5 173 THR B CA 1
ATOM 4089 C C . THR B 1 173 ? -3.666 -16.828 -3.787 1 98.5 173 THR B C 1
ATOM 4091 O O . THR B 1 173 ? -3.445 -15.75 -3.217 1 98.5 173 THR B O 1
ATOM 4094 N N . GLY B 1 174 ? -4.777 -17.5 -3.57 1 98.69 174 GLY B N 1
ATOM 4095 C CA . GLY B 1 174 ? -5.848 -16.969 -2.74 1 98.69 174 GLY B CA 1
ATOM 4096 C C . GLY B 1 174 ? -5.527 -17 -1.259 1 98.69 174 GLY B C 1
ATOM 4097 O O . GLY B 1 174 ? -5.516 -15.961 -0.602 1 98.69 174 GLY B O 1
ATOM 4098 N N . ILE B 1 175 ? -5.176 -18.203 -0.737 1 98.88 175 ILE B N 1
ATOM 4099 C CA . ILE B 1 175 ? -4.891 -18.375 0.683 1 98.88 175 ILE B CA 1
ATOM 4100 C C . ILE B 1 175 ? -3.658 -17.547 1.065 1 98.88 175 ILE B C 1
ATOM 4102 O O . ILE B 1 175 ? -3.635 -16.906 2.113 1 98.88 175 ILE B O 1
ATOM 4106 N N . GLY B 1 176 ? -2.67 -17.625 0.227 1 98.81 176 GLY B N 1
ATOM 4107 C CA . GLY B 1 176 ? -1.431 -16.922 0.502 1 98.81 176 GLY B CA 1
ATOM 4108 C C . GLY B 1 176 ? -1.601 -15.406 0.535 1 98.81 176 GLY B C 1
ATOM 4109 O O . GLY B 1 176 ? -0.95 -14.719 1.325 1 98.81 176 GLY B O 1
ATOM 4110 N N . ALA B 1 177 ? -2.475 -14.836 -0.333 1 98.88 177 ALA B N 1
ATOM 4111 C CA . ALA B 1 177 ? -2.725 -13.398 -0.328 1 98.88 177 ALA B CA 1
ATOM 4112 C C . ALA B 1 177 ? -3.207 -12.93 1.042 1 98.88 177 ALA B C 1
ATOM 4114 O O . ALA B 1 177 ? -2.848 -11.844 1.496 1 98.88 177 ALA B O 1
ATOM 4115 N N . VAL B 1 178 ? -4.004 -13.75 1.699 1 98.94 178 VAL B N 1
ATOM 4116 C CA . VAL B 1 178 ? -4.555 -13.43 3.01 1 98.94 178 VAL B CA 1
ATOM 4117 C C . VAL B 1 178 ? -3.477 -13.594 4.078 1 98.94 178 VAL B C 1
ATOM 4119 O O . VAL B 1 178 ? -3.26 -12.695 4.895 1 98.94 178 VAL B O 1
ATOM 4122 N N . VAL B 1 179 ? -2.762 -14.711 4.004 1 98.81 179 VAL B N 1
ATOM 4123 C CA . VAL B 1 179 ? -1.895 -15.125 5.105 1 98.81 179 VAL B CA 1
ATOM 4124 C C . VAL B 1 179 ? -0.532 -14.445 4.969 1 98.81 179 VAL B C 1
ATOM 4126 O O . VAL B 1 179 ? 0 -13.906 5.941 1 98.81 179 VAL B O 1
ATOM 4129 N N . PHE B 1 180 ? 0.05 -14.445 3.762 1 98.62 180 PHE B N 1
ATOM 4130 C CA . PHE B 1 180 ? 1.45 -14.07 3.607 1 98.62 180 PHE B CA 1
ATOM 4131 C C . PHE B 1 180 ? 1.575 -12.641 3.098 1 98.62 180 PHE B C 1
ATOM 4133 O O . PHE B 1 180 ? 2.467 -11.898 3.52 1 98.62 180 PHE B O 1
ATOM 4140 N N . THR B 1 181 ? 0.7 -12.227 2.156 1 98.56 181 THR B N 1
ATOM 4141 C CA . THR B 1 181 ? 0.832 -10.891 1.576 1 98.56 181 THR B CA 1
ATOM 4142 C C . THR B 1 181 ? 0.205 -9.836 2.488 1 98.56 181 THR B C 1
ATOM 4144 O O . THR B 1 181 ? 0.894 -8.938 2.965 1 98.56 181 THR B O 1
ATOM 4147 N N . ALA B 1 182 ? -1.126 -9.992 2.734 1 98.81 182 ALA B N 1
ATOM 4148 C CA . ALA B 1 182 ? -1.863 -8.977 3.48 1 98.81 182 ALA B CA 1
ATOM 4149 C C . ALA B 1 182 ? -1.722 -9.188 4.984 1 98.81 182 ALA B C 1
ATOM 4151 O O . ALA B 1 182 ? -1.961 -8.266 5.773 1 98.81 182 ALA B O 1
ATOM 4152 N N . LYS B 1 183 ? -1.351 -10.492 5.391 1 98.56 183 LYS B N 1
ATOM 4153 C CA . LYS B 1 183 ? -1.24 -10.836 6.805 1 98.56 183 LYS B CA 1
ATOM 4154 C C . LYS B 1 183 ? -2.479 -10.391 7.578 1 98.56 183 LYS B C 1
ATOM 4156 O O . LYS B 1 183 ? -2.369 -9.695 8.594 1 98.56 183 LYS B O 1
ATOM 4161 N N . VAL B 1 184 ? -3.631 -10.797 7.094 1 98.81 184 VAL B N 1
ATOM 4162 C CA . VAL B 1 184 ? -4.922 -10.43 7.668 1 98.81 184 VAL B CA 1
ATOM 4163 C C . VAL B 1 184 ? -4.969 -10.844 9.141 1 98.81 184 VAL B C 1
ATOM 4165 O O . VAL B 1 184 ? -4.574 -11.961 9.492 1 98.81 184 VAL B O 1
ATOM 4168 N N . GLU B 1 185 ? -5.406 -9.969 9.977 1 98.19 185 GLU B N 1
ATOM 4169 C CA . GLU B 1 185 ? -5.477 -10.211 11.414 1 98.19 185 GLU B CA 1
ATOM 4170 C C . GLU B 1 185 ? -6.797 -10.859 11.805 1 98.19 185 GLU B C 1
ATOM 4172 O O . GLU B 1 185 ? -7.824 -10.625 11.164 1 98.19 185 GLU B O 1
ATOM 4177 N N . PRO B 1 186 ? -6.707 -11.711 12.891 1 98.44 186 PRO B N 1
ATOM 4178 C CA . PRO B 1 186 ? -7.98 -12.203 13.414 1 98.44 186 PRO B CA 1
ATOM 4179 C C . PRO B 1 186 ? -8.953 -11.078 13.766 1 98.44 186 PRO B C 1
ATOM 4181 O O . PRO B 1 186 ? -8.531 -10.031 14.266 1 98.44 186 PRO B O 1
ATOM 4184 N N . GLY B 1 187 ? -10.242 -11.289 13.469 1 98.19 187 GLY B N 1
ATOM 4185 C CA . GLY B 1 187 ? -11.258 -10.312 13.82 1 98.19 187 GLY B CA 1
ATOM 4186 C C . GLY B 1 187 ? -11.461 -9.25 12.75 1 98.19 187 GLY B C 1
ATOM 4187 O O . GLY B 1 187 ? -12.375 -8.43 12.852 1 98.19 187 GLY B O 1
ATOM 4188 N N . ALA B 1 188 ? -10.742 -9.281 11.648 1 98.44 188 ALA B N 1
ATOM 4189 C CA . ALA B 1 188 ? -10.828 -8.281 10.594 1 98.44 188 ALA B CA 1
ATOM 4190 C C . ALA B 1 188 ? -12.086 -8.469 9.758 1 98.44 188 ALA B C 1
ATOM 4192 O O . ALA B 1 188 ? -12.586 -9.594 9.617 1 98.44 188 ALA B O 1
ATOM 4193 N N . ASN B 1 189 ? -12.586 -7.41 9.25 1 98.81 189 ASN B N 1
ATOM 4194 C CA . ASN B 1 189 ? -13.609 -7.445 8.203 1 98.81 189 ASN B CA 1
ATOM 4195 C C . ASN B 1 189 ? -12.984 -7.445 6.812 1 98.81 189 ASN B C 1
ATOM 4197 O O . ASN B 1 189 ? -12.188 -6.566 6.484 1 98.81 189 ASN B O 1
ATOM 4201 N N . VAL B 1 190 ? -13.383 -8.422 6.008 1 98.94 190 VAL B N 1
ATOM 4202 C CA . VAL B 1 190 ? -12.734 -8.656 4.719 1 98.94 190 VAL B CA 1
ATOM 4203 C C . VAL B 1 190 ? -13.773 -8.602 3.602 1 98.94 190 VAL B C 1
ATOM 4205 O O . VAL B 1 190 ? -14.875 -9.148 3.734 1 98.94 190 VAL B O 1
ATOM 4208 N N . VAL B 1 191 ? -13.461 -7.891 2.508 1 99 191 VAL B N 1
ATOM 4209 C CA . VAL B 1 191 ? -14.297 -7.895 1.311 1 99 191 VAL B CA 1
ATOM 4210 C C . VAL B 1 191 ? -13.547 -8.562 0.161 1 99 191 VAL B C 1
ATOM 4212 O O . VAL B 1 191 ? -12.391 -8.234 -0.111 1 99 191 VAL B O 1
ATOM 4215 N N . VAL B 1 192 ? -14.156 -9.5 -0.48 1 99 192 VAL B N 1
ATOM 4216 C CA . VAL B 1 192 ? -13.562 -10.242 -1.58 1 99 192 VAL B CA 1
ATOM 4217 C C . VAL B 1 192 ? -14.367 -10.016 -2.857 1 99 192 VAL B C 1
ATOM 4219 O O . VAL B 1 192 ? -15.539 -10.398 -2.938 1 99 192 VAL B O 1
ATOM 4222 N N . PHE B 1 193 ? -13.727 -9.414 -3.828 1 98.94 193 PHE B N 1
ATOM 4223 C CA . PHE B 1 193 ? -14.375 -9.164 -5.109 1 98.94 193 PHE B CA 1
ATOM 4224 C C . PHE B 1 193 ? -14.062 -10.281 -6.102 1 98.94 193 PHE B C 1
ATOM 4226 O O . PHE B 1 193 ? -12.914 -10.445 -6.512 1 98.94 193 PHE B O 1
ATOM 4233 N N . GLY B 1 194 ? -15.07 -10.969 -6.566 1 98.06 194 GLY B N 1
ATOM 4234 C CA . GLY B 1 194 ? -14.906 -12.125 -7.438 1 98.06 194 GLY B CA 1
ATOM 4235 C C . GLY B 1 194 ? -14.82 -13.438 -6.68 1 98.06 194 GLY B C 1
ATOM 4236 O O . GLY B 1 194 ? -13.867 -13.656 -5.926 1 98.06 194 GLY B O 1
ATOM 4237 N N . LEU B 1 195 ? -15.805 -14.281 -6.965 1 97.69 195 LEU B N 1
ATOM 4238 C CA . LEU B 1 195 ? -15.867 -15.539 -6.23 1 97.69 195 LEU B CA 1
ATOM 4239 C C . LEU B 1 195 ? -15.609 -16.719 -7.156 1 97.69 195 LEU B C 1
ATOM 4241 O O . LEU B 1 195 ? -16.328 -17.719 -7.109 1 97.69 195 LEU B O 1
ATOM 4245 N N . GLY B 1 196 ? -14.633 -16.547 -8.039 1 94.88 196 GLY B N 1
ATOM 4246 C CA . GLY B 1 196 ? -14.07 -17.672 -8.773 1 94.88 196 GLY B CA 1
ATOM 4247 C C . GLY B 1 196 ? -13.078 -18.484 -7.953 1 94.88 196 GLY B C 1
ATOM 4248 O O . GLY B 1 196 ? -13.172 -18.531 -6.723 1 94.88 196 GLY B O 1
ATOM 4249 N N . GLY B 1 197 ? -12.203 -19.188 -8.648 1 95 197 GLY B N 1
ATOM 4250 C CA . GLY B 1 197 ? -11.242 -20.047 -7.977 1 95 197 GLY B CA 1
ATOM 4251 C C . GLY B 1 197 ? -10.375 -19.312 -6.973 1 95 197 GLY B C 1
ATOM 4252 O O . GLY B 1 197 ? -10.219 -19.75 -5.836 1 95 197 GLY B O 1
ATOM 4253 N N . ILE B 1 198 ? -9.844 -18.188 -7.363 1 97.12 198 ILE B N 1
ATOM 4254 C CA . ILE B 1 198 ? -8.969 -17.422 -6.488 1 97.12 198 ILE B CA 1
ATOM 4255 C C . ILE B 1 198 ? -9.773 -16.828 -5.332 1 97.12 198 ILE B C 1
ATOM 4257 O O . ILE B 1 198 ? -9.383 -16.969 -4.168 1 97.12 198 ILE B O 1
ATOM 4261 N N . GLY B 1 199 ? -10.906 -16.219 -5.633 1 98.5 199 GLY B N 1
ATOM 4262 C CA . GLY B 1 199 ? -11.734 -15.586 -4.621 1 98.5 199 GLY B CA 1
ATOM 4263 C C . GLY B 1 199 ? -12.203 -16.547 -3.547 1 98.5 199 GLY B C 1
ATOM 4264 O O . GLY B 1 199 ? -12.219 -16.203 -2.361 1 98.5 199 GLY B O 1
ATOM 4265 N N . LEU B 1 200 ? -12.617 -17.734 -3.955 1 98.62 200 LEU B N 1
ATOM 4266 C CA . LEU B 1 200 ? -13.062 -18.734 -2.998 1 98.62 200 LEU B CA 1
ATOM 4267 C C . LEU B 1 200 ? -11.93 -19.141 -2.061 1 98.62 200 LEU B C 1
ATOM 4269 O O . LEU B 1 200 ? -12.156 -19.406 -0.881 1 98.62 200 LEU B O 1
ATOM 4273 N N . ASN B 1 201 ? -10.727 -19.156 -2.605 1 98.81 201 ASN B N 1
ATOM 4274 C CA . ASN B 1 201 ? -9.594 -19.484 -1.743 1 98.81 201 ASN B CA 1
ATOM 4275 C C . ASN B 1 201 ? -9.227 -18.312 -0.837 1 98.81 201 ASN B C 1
ATOM 4277 O O . ASN B 1 201 ? -8.75 -18.516 0.282 1 98.81 201 ASN B O 1
ATOM 4281 N N . VAL B 1 202 ? -9.469 -17.062 -1.243 1 98.94 202 VAL B N 1
ATOM 4282 C CA . VAL B 1 202 ? -9.328 -15.922 -0.351 1 98.94 202 VAL B CA 1
ATOM 4283 C C . VAL B 1 202 ? -10.312 -16.047 0.807 1 98.94 202 VAL B C 1
ATOM 4285 O O . VAL B 1 202 ? -9.953 -15.812 1.964 1 98.94 202 VAL B O 1
ATOM 4288 N N . ILE B 1 203 ? -11.57 -16.453 0.463 1 98.88 203 ILE B N 1
ATOM 4289 C CA . ILE B 1 203 ? -12.594 -16.656 1.486 1 98.88 203 ILE B CA 1
ATOM 4290 C C . ILE B 1 203 ? -12.102 -17.688 2.498 1 98.88 203 ILE B C 1
ATOM 4292 O O . ILE B 1 203 ? -12.164 -17.469 3.707 1 98.88 203 ILE B O 1
ATOM 4296 N N . GLN B 1 204 ? -11.5 -18.766 2.059 1 98.56 204 GLN B N 1
ATOM 4297 C CA . GLN B 1 204 ? -10.984 -19.812 2.943 1 98.56 204 GLN B CA 1
ATOM 4298 C C . GLN B 1 204 ? -9.844 -19.281 3.805 1 98.56 204 GLN B C 1
ATOM 4300 O O . GLN B 1 204 ? -9.758 -19.609 4.992 1 98.56 204 GLN B O 1
ATOM 4305 N N . GLY B 1 205 ? -8.953 -18.531 3.131 1 98.81 205 GLY B N 1
ATOM 4306 C CA . GLY B 1 205 ? -7.855 -17.938 3.877 1 98.81 205 GLY B CA 1
ATOM 4307 C C . GLY B 1 205 ? -8.328 -17 4.984 1 98.81 205 GLY B C 1
ATOM 4308 O O . GLY B 1 205 ? -7.801 -17.047 6.098 1 98.81 205 GLY B O 1
ATOM 4309 N N . ALA B 1 206 ? -9.336 -16.172 4.672 1 98.94 206 ALA B N 1
ATOM 4310 C CA . ALA B 1 206 ? -9.891 -15.25 5.66 1 98.94 206 ALA B CA 1
ATOM 4311 C C . ALA B 1 206 ? -10.516 -16.016 6.832 1 98.94 206 ALA B C 1
ATOM 4313 O O . ALA B 1 206 ? -10.312 -15.648 7.992 1 98.94 206 ALA B O 1
ATOM 4314 N N . LYS B 1 207 ? -11.25 -17.078 6.496 1 98.81 207 LYS B N 1
ATOM 4315 C CA . LYS B 1 207 ? -11.812 -17.922 7.543 1 98.81 207 LYS B CA 1
ATOM 4316 C C . LYS B 1 207 ? -10.711 -18.562 8.391 1 98.81 207 LYS B C 1
ATOM 4318 O O . LYS B 1 207 ? -10.805 -18.562 9.625 1 98.81 207 LYS B O 1
ATOM 4323 N N . LEU B 1 208 ? -9.719 -19.047 7.754 1 98.62 208 LEU B N 1
ATOM 4324 C CA . LEU B 1 208 ? -8.617 -19.75 8.391 1 98.62 208 LEU B CA 1
ATOM 4325 C C . LEU B 1 208 ? -7.938 -18.875 9.438 1 98.62 208 LEU B C 1
ATOM 4327 O O . LEU B 1 208 ? -7.578 -19.344 10.516 1 98.62 208 LEU B O 1
ATOM 4331 N N . VAL B 1 209 ? -7.797 -17.547 9.195 1 98.56 209 VAL B N 1
ATOM 4332 C CA . VAL B 1 209 ? -7.043 -16.672 10.094 1 98.56 209 VAL B CA 1
ATOM 4333 C C . VAL B 1 209 ? -7.98 -16.078 11.141 1 98.56 209 VAL B C 1
ATOM 4335 O O . VAL B 1 209 ? -7.543 -15.352 12.031 1 98.56 209 VAL B O 1
ATOM 4338 N N . GLY B 1 210 ? -9.273 -16.312 10.984 1 98.69 210 GLY B N 1
ATOM 4339 C CA . GLY B 1 210 ? -10.203 -15.875 12.008 1 98.69 210 GLY B CA 1
ATOM 4340 C C . GLY B 1 210 ? -10.805 -14.508 11.734 1 98.69 210 GLY B C 1
ATOM 4341 O O . GLY B 1 210 ? -11.031 -13.727 12.664 1 98.69 210 GLY B O 1
ATOM 4342 N N . ALA B 1 211 ? -11.039 -14.188 10.461 1 98.62 211 ALA B N 1
ATOM 4343 C CA . ALA B 1 211 ? -11.719 -12.938 10.125 1 98.62 211 ALA B CA 1
ATOM 4344 C C . ALA B 1 211 ? -13.133 -12.914 10.711 1 98.62 211 ALA B C 1
ATOM 4346 O O . ALA B 1 211 ? -13.75 -13.961 10.891 1 98.62 211 ALA B O 1
ATOM 4347 N N . ASN B 1 212 ? -13.625 -11.719 11.031 1 97.88 212 ASN B N 1
ATOM 4348 C CA . ASN B 1 212 ? -14.961 -11.523 11.594 1 97.88 212 ASN B CA 1
ATOM 4349 C C . ASN B 1 212 ? -16.031 -11.523 10.508 1 97.88 212 ASN B C 1
ATOM 4351 O O . ASN B 1 212 ? -16.844 -12.445 10.438 1 97.88 212 ASN B O 1
ATOM 4355 N N . MET B 1 213 ? -16.031 -10.594 9.648 1 98.44 213 MET B N 1
ATOM 4356 C CA . MET B 1 213 ? -16.922 -10.5 8.5 1 98.44 213 MET B CA 1
ATOM 4357 C C . MET B 1 213 ? -16.172 -10.797 7.203 1 98.44 213 MET B C 1
ATOM 4359 O O . MET B 1 213 ? -15.094 -10.25 6.965 1 98.44 213 MET B O 1
ATOM 4363 N N . ILE B 1 214 ? -16.703 -11.703 6.496 1 98.94 214 ILE B N 1
ATOM 4364 C CA . ILE B 1 214 ? -16.172 -12.039 5.18 1 98.94 214 ILE B CA 1
ATOM 4365 C C . ILE B 1 214 ? -17.25 -11.82 4.117 1 98.94 214 ILE B C 1
ATOM 4367 O O . ILE B 1 214 ? -18.156 -12.641 3.967 1 98.94 214 ILE B O 1
ATOM 4371 N N . ILE B 1 215 ? -17.141 -10.75 3.387 1 98.94 215 ILE B N 1
ATOM 4372 C CA . ILE B 1 215 ? -18.141 -10.328 2.41 1 98.94 215 ILE B CA 1
ATOM 4373 C C . ILE B 1 215 ? -17.672 -10.68 1.002 1 98.94 215 ILE B C 1
ATOM 4375 O O . ILE B 1 215 ? -16.625 -10.203 0.553 1 98.94 215 ILE B O 1
ATOM 4379 N N . GLY B 1 216 ? -18.406 -11.539 0.344 1 98.94 216 GLY B N 1
ATOM 4380 C CA . GLY B 1 216 ? -18.141 -11.836 -1.057 1 98.94 216 GLY B CA 1
ATOM 4381 C C . GLY B 1 216 ? -18.969 -11 -2.008 1 98.94 216 GLY B C 1
ATOM 4382 O O . GLY B 1 216 ? -20.188 -10.852 -1.814 1 98.94 216 GLY B O 1
ATOM 4383 N N . VAL B 1 217 ? -18.344 -10.391 -2.955 1 98.94 217 VAL B N 1
ATOM 4384 C CA . VAL B 1 217 ? -19.016 -9.586 -3.971 1 98.94 217 VAL B CA 1
ATOM 4385 C C . VAL B 1 217 ? -18.922 -10.281 -5.328 1 98.94 217 VAL B C 1
ATOM 4387 O O . VAL B 1 217 ? -17.828 -10.492 -5.852 1 98.94 217 VAL B O 1
ATOM 4390 N N . ASP B 1 218 ? -20 -10.617 -5.898 1 98.38 218 ASP B N 1
ATOM 4391 C CA . ASP B 1 218 ? -20.062 -11.281 -7.195 1 98.38 218 ASP B CA 1
ATOM 4392 C C . ASP B 1 218 ? -21.391 -11.016 -7.895 1 98.38 218 ASP B C 1
ATOM 4394 O O . ASP B 1 218 ? -22.438 -10.922 -7.242 1 98.38 218 ASP B O 1
ATOM 4398 N N . ILE B 1 219 ? -21.344 -10.93 -9.195 1 96.75 219 ILE B N 1
ATOM 4399 C CA . ILE B 1 219 ? -22.562 -10.656 -9.961 1 96.75 219 ILE B CA 1
ATOM 4400 C C . ILE B 1 219 ? -23.359 -11.945 -10.141 1 96.75 219 ILE B C 1
ATOM 4402 O O . ILE B 1 219 ? -24.516 -11.906 -10.547 1 96.75 219 ILE B O 1
ATOM 4406 N N . ASN B 1 220 ? -22.719 -13.141 -9.953 1 94.69 220 ASN B N 1
ATOM 4407 C CA . ASN B 1 220 ? -23.344 -14.445 -10.133 1 94.69 220 ASN B CA 1
ATOM 4408 C C . ASN B 1 220 ? -23.859 -15.016 -8.82 1 94.69 220 ASN B C 1
ATOM 4410 O O . ASN B 1 220 ? -23.078 -15.5 -7.996 1 94.69 220 ASN B O 1
ATOM 4414 N N . PRO B 1 221 ? -25.141 -15.07 -8.625 1 95.75 221 PRO B N 1
ATOM 4415 C CA . PRO B 1 221 ? -25.672 -15.547 -7.352 1 95.75 221 PRO B CA 1
ATOM 4416 C C . PRO B 1 221 ? -25.391 -17.031 -7.109 1 95.75 221 PRO B C 1
ATOM 4418 O O . PRO B 1 221 ? -25.453 -17.484 -5.969 1 95.75 221 PRO B O 1
ATOM 4421 N N . ALA B 1 222 ? -25.078 -17.766 -8.148 1 94.06 222 ALA B N 1
ATOM 4422 C CA . ALA B 1 222 ? -24.828 -19.203 -8.023 1 94.06 222 ALA B CA 1
ATOM 4423 C C . ALA B 1 222 ? -23.562 -19.469 -7.211 1 94.06 222 ALA B C 1
ATOM 4425 O O . ALA B 1 222 ? -23.328 -20.609 -6.766 1 94.06 222 ALA B O 1
ATOM 4426 N N . ARG B 1 223 ? -22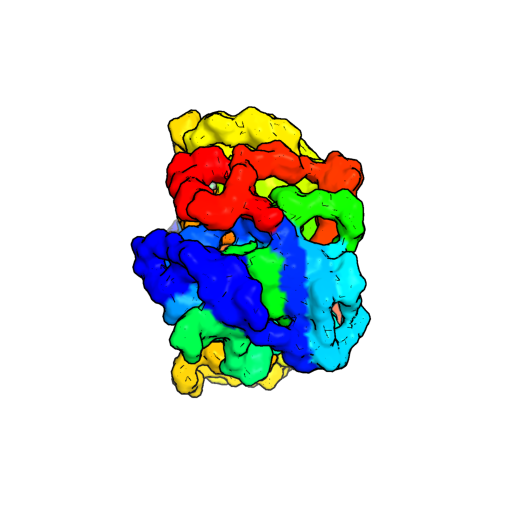.766 -18.438 -6.98 1 94.94 223 ARG B N 1
ATOM 4427 C CA . ARG B 1 223 ? -21.5 -18.609 -6.25 1 94.94 223 ARG B CA 1
ATOM 4428 C C . ARG B 1 223 ? -21.734 -18.531 -4.746 1 94.94 223 ARG B C 1
ATOM 4430 O O . ARG B 1 223 ? -20.859 -18.922 -3.961 1 94.94 223 ARG B O 1
ATOM 4437 N N . GLU B 1 224 ? -22.875 -18.062 -4.332 1 97.94 224 GLU B N 1
ATOM 4438 C CA . GLU B 1 224 ? -23.109 -17.766 -2.922 1 97.94 224 GLU B CA 1
ATOM 4439 C C . GLU B 1 224 ? -23.016 -19.047 -2.078 1 97.94 224 GLU B C 1
ATOM 4441 O O . GLU B 1 224 ? -22.344 -19.062 -1.046 1 97.94 224 GLU B O 1
ATOM 4446 N N . ALA B 1 225 ? -23.656 -20.094 -2.521 1 97.75 225 ALA B N 1
ATOM 4447 C CA . ALA B 1 225 ? -23.75 -21.312 -1.719 1 97.75 225 ALA B CA 1
ATOM 4448 C C . ALA B 1 225 ? -22.375 -21.875 -1.425 1 97.75 225 ALA B C 1
ATOM 4450 O O . ALA B 1 225 ? -22.047 -22.172 -0.272 1 97.75 225 ALA B O 1
ATOM 4451 N N . ILE B 1 226 ? -21.562 -22.016 -2.422 1 96.88 226 ILE B N 1
ATOM 4452 C CA . ILE B 1 226 ? -20.234 -22.594 -2.234 1 96.88 226 ILE B CA 1
ATOM 4453 C C . ILE B 1 226 ? -19.359 -21.656 -1.413 1 96.88 226 ILE B C 1
ATOM 4455 O O . ILE B 1 226 ? -18.562 -22.094 -0.588 1 96.88 226 ILE B O 1
ATOM 4459 N N . ALA B 1 227 ? -19.484 -20.375 -1.631 1 98.5 227 ALA B N 1
ATOM 4460 C CA . ALA B 1 227 ? -18.688 -19.406 -0.877 1 98.5 227 ALA B CA 1
ATOM 4461 C C . ALA B 1 227 ? -19.031 -19.453 0.609 1 98.5 227 ALA B C 1
ATOM 4463 O O . ALA B 1 227 ? -18.141 -19.359 1.459 1 98.5 227 ALA B O 1
ATOM 4464 N N . ARG B 1 228 ? -20.328 -19.594 0.958 1 98.69 228 ARG B N 1
ATOM 4465 C CA . ARG B 1 228 ? -20.734 -19.719 2.352 1 98.69 228 ARG B CA 1
ATOM 4466 C C . ARG B 1 228 ? -20.156 -20.984 2.971 1 98.69 228 ARG B C 1
ATOM 4468 O O . ARG B 1 228 ? -19.734 -20.984 4.125 1 98.69 228 ARG B O 1
ATOM 4475 N N . LYS B 1 229 ? -20.125 -22.031 2.146 1 98 229 LYS B N 1
ATOM 4476 C CA . LYS B 1 229 ? -19.516 -23.281 2.602 1 98 229 LYS B CA 1
ATOM 4477 C C . LYS B 1 229 ? -18.047 -23.078 2.963 1 98 229 LYS B C 1
ATOM 4479 O O . LYS B 1 229 ? -17.531 -23.703 3.887 1 98 229 LYS B O 1
ATOM 4484 N N . PHE B 1 230 ? -17.438 -22.156 2.305 1 98.38 230 PHE B N 1
ATOM 4485 C CA . PHE B 1 230 ? -16.016 -21.938 2.486 1 98.38 230 PHE B CA 1
ATOM 4486 C C . PHE B 1 230 ? -15.75 -20.891 3.557 1 98.38 230 PHE B C 1
ATOM 4488 O O . PHE B 1 230 ? -14.602 -20.656 3.93 1 98.38 230 PHE B O 1
ATOM 4495 N N . GLY B 1 231 ? -16.797 -20.172 4.039 1 98.5 231 GLY B N 1
ATOM 4496 C CA . GLY B 1 231 ? -16.594 -19.297 5.18 1 98.5 231 GLY B CA 1
ATOM 4497 C C . GLY B 1 231 ? -17.141 -17.891 4.965 1 98.5 231 GLY B C 1
ATOM 4498 O O . GLY B 1 231 ? -17.094 -17.047 5.867 1 98.5 231 GLY B O 1
ATOM 4499 N N . MET B 1 232 ? -17.719 -17.625 3.816 1 98.88 232 MET B N 1
ATOM 4500 C CA . MET B 1 232 ? -18.297 -16.312 3.555 1 98.88 232 MET B CA 1
ATOM 4501 C C . MET B 1 232 ? -19.453 -16.031 4.504 1 98.88 232 MET B C 1
ATOM 4503 O O . MET B 1 232 ? -20.297 -16.906 4.738 1 98.88 232 MET B O 1
ATOM 4507 N N . THR B 1 233 ? -19.547 -14.844 5.023 1 98.88 233 THR B N 1
ATOM 4508 C CA . THR B 1 233 ? -20.594 -14.5 5.973 1 98.88 233 THR B CA 1
ATOM 4509 C C . THR B 1 233 ? -21.672 -13.648 5.301 1 98.88 233 THR B C 1
ATOM 4511 O O . THR B 1 233 ? -22.828 -13.664 5.715 1 98.88 233 THR B O 1
ATOM 4514 N N . HIS B 1 234 ? -21.328 -12.852 4.301 1 98.81 234 HIS B N 1
ATOM 4515 C CA . HIS B 1 234 ? -22.25 -11.961 3.588 1 98.81 234 HIS B CA 1
ATOM 4516 C C . HIS B 1 234 ? -22.016 -12.023 2.082 1 98.81 234 HIS B C 1
ATOM 4518 O O . HIS B 1 234 ? -20.875 -12.102 1.628 1 98.81 234 HIS B O 1
ATOM 4524 N N . PHE B 1 235 ? -23.094 -12.031 1.326 1 98.81 235 PHE B N 1
ATOM 4525 C CA . PHE B 1 235 ? -23.031 -12.016 -0.13 1 98.81 235 PHE B CA 1
ATOM 4526 C C . PHE B 1 235 ? -23.641 -10.727 -0.682 1 98.81 235 PHE B C 1
ATOM 4528 O O . PHE B 1 235 ? -24.734 -10.32 -0.279 1 98.81 235 PHE B O 1
ATOM 4535 N N . VAL B 1 236 ? -22.906 -10.023 -1.517 1 98.81 236 VAL B N 1
ATOM 4536 C CA . VAL B 1 236 ? -23.391 -8.805 -2.162 1 98.81 236 VAL B CA 1
ATOM 4537 C C . VAL B 1 236 ? -23.328 -8.969 -3.68 1 98.81 236 VAL B C 1
ATOM 4539 O O . VAL B 1 236 ? -22.25 -9.203 -4.246 1 98.81 236 VAL B O 1
ATOM 4542 N N . ASN B 1 237 ? -24.422 -8.914 -4.359 1 98.5 237 ASN B N 1
ATOM 4543 C CA . ASN B 1 237 ? -24.516 -8.797 -5.809 1 98.5 237 ASN B CA 1
ATOM 4544 C C . ASN B 1 237 ? -24.609 -7.34 -6.25 1 98.5 237 ASN B C 1
ATOM 4546 O O . ASN B 1 237 ? -25.609 -6.672 -6 1 98.5 237 ASN B O 1
ATOM 4550 N N . PRO B 1 238 ? -23.547 -6.879 -6.922 1 97.94 238 PRO B N 1
ATOM 4551 C CA . PRO B 1 238 ? -23.531 -5.461 -7.305 1 97.94 238 PRO B CA 1
ATOM 4552 C C . PRO B 1 238 ? -24.766 -5.062 -8.109 1 97.94 238 PRO B C 1
ATOM 4554 O O . PRO B 1 238 ? -25.203 -3.908 -8.055 1 97.94 238 PRO B O 1
ATOM 4557 N N . LYS B 1 239 ? -25.375 -5.949 -8.828 1 96.75 239 LYS B N 1
ATOM 4558 C CA . LYS B 1 239 ? -26.547 -5.676 -9.664 1 96.75 239 LYS B CA 1
ATOM 4559 C C . LYS B 1 239 ? -27.781 -5.445 -8.812 1 96.75 239 LYS B C 1
ATOM 4561 O O . LYS B 1 239 ? -28.797 -4.922 -9.297 1 96.75 239 LYS B O 1
ATOM 4566 N N . GLU B 1 240 ? -27.719 -5.867 -7.637 1 96.81 240 GLU B N 1
ATOM 4567 C CA . GLU B 1 240 ? -28.875 -5.77 -6.754 1 96.81 240 GLU B CA 1
ATOM 4568 C C . GLU B 1 240 ? -28.703 -4.645 -5.734 1 96.81 240 GLU B C 1
ATOM 4570 O O . GLU B 1 240 ? -29.562 -4.438 -4.879 1 96.81 240 GLU B O 1
ATOM 4575 N N . VAL B 1 241 ? -27.578 -3.992 -5.719 1 96.5 241 VAL B N 1
ATOM 4576 C CA . VAL B 1 241 ? -27.312 -2.887 -4.805 1 96.5 241 VAL B CA 1
ATOM 4577 C C . VAL B 1 241 ? -27.922 -1.598 -5.363 1 96.5 241 VAL B C 1
ATOM 4579 O O . VAL B 1 241 ? -27.672 -1.24 -6.52 1 96.5 241 VAL B O 1
ATOM 4582 N N . GLU B 1 242 ? -28.797 -0.946 -4.566 1 92.56 242 GLU B N 1
ATOM 4583 C CA . GLU B 1 242 ? -29.312 0.37 -4.938 1 92.56 242 GLU B CA 1
ATOM 4584 C C . GLU B 1 242 ? -28.281 1.46 -4.676 1 92.56 242 GLU B C 1
ATOM 4586 O O . GLU B 1 242 ? -27.688 1.515 -3.598 1 92.56 242 GLU B O 1
ATOM 4591 N N . GLY B 1 243 ? -27.953 2.191 -5.676 1 92.06 243 GLY B N 1
ATOM 4592 C CA . GLY B 1 243 ? -27 3.266 -5.5 1 92.06 243 GLY B CA 1
ATOM 4593 C C . GLY B 1 243 ? -25.562 2.832 -5.762 1 92.06 243 GLY B C 1
ATOM 4594 O O . GLY B 1 243 ? -25.312 2.01 -6.645 1 92.06 243 GLY B O 1
ATOM 4595 N N . ASP B 1 244 ? -24.562 3.395 -4.949 1 96.56 244 ASP B N 1
ATOM 4596 C CA . ASP B 1 244 ? -23.125 3.188 -5.156 1 96.56 244 ASP B CA 1
ATOM 4597 C C . ASP B 1 244 ? -22.641 1.976 -4.371 1 96.56 244 ASP B C 1
ATOM 4599 O O . ASP B 1 244 ? -22.859 1.874 -3.164 1 96.56 244 ASP B O 1
ATOM 4603 N N . LEU B 1 245 ? -22.031 1.007 -5.02 1 98.38 245 LEU B N 1
ATOM 4604 C CA . LEU B 1 245 ? -21.547 -0.228 -4.41 1 98.38 245 LEU B CA 1
ATOM 4605 C C . LEU B 1 245 ? -20.578 0.072 -3.264 1 98.38 245 LEU B C 1
ATOM 4607 O O . LEU B 1 245 ? -20.656 -0.553 -2.203 1 98.38 245 LEU B O 1
ATOM 4611 N N . VAL B 1 246 ? -19.656 1.005 -3.412 1 98.69 246 VAL B N 1
ATOM 4612 C CA . VAL B 1 246 ? -18.656 1.353 -2.41 1 98.69 246 VAL B CA 1
ATOM 4613 C C . VAL B 1 246 ? -19.344 1.836 -1.136 1 98.69 246 VAL B C 1
ATOM 4615 O O . VAL B 1 246 ? -19.031 1.368 -0.039 1 98.69 246 VAL B O 1
ATOM 4618 N N . SER B 1 247 ? -20.266 2.746 -1.291 1 98.25 247 SER B N 1
ATOM 4619 C CA . SER B 1 247 ? -21 3.258 -0.141 1 98.25 247 SER B CA 1
ATOM 4620 C C . SER B 1 247 ? -21.75 2.139 0.586 1 98.25 247 SER B C 1
ATOM 4622 O O . SER B 1 247 ? -21.766 2.1 1.818 1 98.25 247 SER B O 1
ATOM 4624 N N . HIS B 1 248 ? -22.359 1.261 -0.19 1 98.44 248 HIS B N 1
ATOM 4625 C CA . HIS B 1 248 ? -23.062 0.123 0.386 1 98.44 248 HIS B CA 1
ATOM 4626 C C . HIS B 1 248 ? -22.125 -0.737 1.229 1 98.44 248 HIS B C 1
ATOM 4628 O O . HIS B 1 248 ? -22.469 -1.114 2.354 1 98.44 248 HIS B O 1
ATOM 4634 N N . LEU B 1 249 ? -20.953 -1.038 0.73 1 98.81 249 LEU B N 1
ATOM 4635 C CA . LEU B 1 249 ? -20 -1.896 1.421 1 98.81 249 LEU B CA 1
ATOM 4636 C C . LEU B 1 249 ? -19.438 -1.204 2.664 1 98.81 249 LEU B C 1
ATOM 4638 O O . LEU B 1 249 ? -19.234 -1.846 3.695 1 98.81 249 LEU B O 1
ATOM 4642 N N . VAL B 1 250 ? -19.156 0.098 2.596 1 98.5 250 VAL B N 1
ATOM 4643 C CA . VAL B 1 250 ? -18.672 0.867 3.734 1 98.5 250 VAL B CA 1
ATOM 4644 C C . VAL B 1 250 ? -19.703 0.834 4.859 1 98.5 250 VAL B C 1
ATOM 4646 O O . VAL B 1 250 ? -19.359 0.652 6.027 1 98.5 250 VAL B O 1
ATOM 4649 N N . GLU B 1 251 ? -20.953 1.012 4.512 1 97.38 251 GLU B N 1
ATOM 4650 C CA . GLU B 1 251 ? -22.031 0.948 5.5 1 97.38 251 GLU B CA 1
ATOM 4651 C C . GLU B 1 251 ? -22.141 -0.451 6.098 1 97.38 251 GLU B C 1
ATOM 4653 O O . GLU B 1 251 ? -22.266 -0.604 7.312 1 97.38 251 GLU B O 1
ATOM 4658 N N . LEU B 1 252 ? -22.109 -1.461 5.211 1 97.75 252 LEU B N 1
ATOM 4659 C CA . LEU B 1 252 ? -22.25 -2.848 5.641 1 97.75 252 LEU B CA 1
ATOM 4660 C C . LEU B 1 252 ? -21.156 -3.221 6.645 1 97.75 252 LEU B C 1
ATOM 4662 O O . LEU B 1 252 ? -21.422 -3.963 7.598 1 97.75 252 LEU B O 1
ATOM 4666 N N . THR B 1 253 ? -19.953 -2.691 6.504 1 97.81 253 THR B N 1
ATOM 4667 C CA . THR B 1 253 ? -18.828 -3.018 7.367 1 97.81 253 THR B CA 1
ATOM 4668 C C . THR B 1 253 ? -18.719 -2.016 8.516 1 97.81 253 THR B C 1
ATOM 4670 O O . THR B 1 253 ? -17.781 -2.078 9.305 1 97.81 253 THR B O 1
ATOM 4673 N N . HIS B 1 254 ? -19.625 -1.08 8.578 1 95.31 254 HIS B N 1
ATOM 4674 C CA . HIS B 1 254 ? -19.656 -0.047 9.602 1 95.31 254 HIS B CA 1
ATOM 4675 C C . HIS B 1 254 ? -18.406 0.812 9.57 1 95.31 254 HIS B C 1
ATOM 4677 O O . HIS B 1 254 ? -17.797 1.07 10.609 1 95.31 254 HIS B O 1
ATOM 4683 N N . GLY B 1 255 ? -18.016 1.165 8.305 1 96 255 GLY B N 1
ATOM 4684 C CA . GLY B 1 255 ? -16.906 2.111 8.242 1 96 255 GLY B CA 1
ATOM 4685 C C . GLY B 1 255 ? -15.859 1.734 7.215 1 96 255 GLY B C 1
ATOM 4686 O O . GLY B 1 255 ? -14.898 2.477 7 1 96 255 GLY B O 1
ATOM 4687 N N . GLY B 1 256 ? -15.977 0.568 6.582 1 98.19 256 GLY B N 1
ATOM 4688 C CA . GLY B 1 256 ? -15.039 0.113 5.57 1 98.19 256 GLY B CA 1
ATOM 4689 C C . GLY B 1 256 ? -14.359 -1.191 5.938 1 98.19 256 GLY B C 1
ATOM 4690 O O . GLY B 1 256 ? -14.258 -1.537 7.117 1 98.19 256 GLY B O 1
ATOM 4691 N N . ALA B 1 257 ? -13.883 -1.827 4.977 1 98.81 257 ALA B N 1
ATOM 4692 C CA . ALA B 1 257 ? -13.195 -3.098 5.184 1 98.81 257 ALA B CA 1
ATOM 4693 C C . ALA B 1 257 ? -11.781 -2.877 5.715 1 98.81 257 ALA B C 1
ATOM 4695 O O . ALA B 1 257 ? -11.094 -1.942 5.293 1 98.81 257 ALA B O 1
ATOM 4696 N N . ASP B 1 258 ? -11.352 -3.758 6.664 1 98.75 258 ASP B N 1
ATOM 4697 C CA . ASP B 1 258 ? -9.938 -3.756 7.039 1 98.75 258 ASP B CA 1
ATOM 4698 C C . ASP B 1 258 ? -9.062 -4.199 5.867 1 98.75 258 ASP B C 1
ATOM 4700 O O . ASP B 1 258 ? -7.977 -3.646 5.656 1 98.75 258 ASP B O 1
ATOM 4704 N N . TYR B 1 259 ? -9.531 -5.176 5.172 1 98.94 259 TYR B N 1
ATOM 4705 C CA . TYR B 1 259 ? -8.852 -5.695 3.99 1 98.94 259 TYR B CA 1
ATOM 4706 C C . TYR B 1 259 ? -9.836 -5.938 2.854 1 98.94 259 TYR B C 1
ATOM 4708 O O . TYR B 1 259 ? -10.961 -6.391 3.086 1 98.94 259 TYR B O 1
ATOM 4716 N N . SER B 1 260 ? -9.461 -5.648 1.664 1 99 260 SER B N 1
ATOM 4717 C CA . SER B 1 260 ? -10.203 -6.062 0.48 1 99 260 SER B CA 1
ATOM 4718 C C . SER B 1 260 ? -9.297 -6.762 -0.527 1 99 260 SER B C 1
ATOM 4720 O O . SER B 1 260 ? -8.094 -6.516 -0.56 1 99 260 SER B O 1
ATOM 4722 N N . PHE B 1 261 ? -9.836 -7.648 -1.276 1 98.94 261 PHE B N 1
ATOM 4723 C CA . PHE B 1 261 ? -9.117 -8.414 -2.293 1 98.94 261 PHE B CA 1
ATOM 4724 C C . PHE B 1 261 ? -9.859 -8.367 -3.625 1 98.94 261 PHE B C 1
ATOM 4726 O O . PHE B 1 261 ? -11.055 -8.672 -3.689 1 98.94 261 PHE B O 1
ATOM 4733 N N . GLU B 1 262 ? -9.242 -7.957 -4.66 1 98.88 262 GLU B N 1
ATOM 4734 C CA . GLU B 1 262 ? -9.805 -7.984 -6.008 1 98.88 262 GLU B CA 1
ATOM 4735 C C . GLU B 1 262 ? -9.281 -9.18 -6.801 1 98.88 262 GLU B C 1
ATOM 4737 O O . GLU B 1 262 ? -8.086 -9.25 -7.102 1 98.88 262 GLU B O 1
ATOM 4742 N N . CYS B 1 263 ? -10.141 -10.086 -7.152 1 98.12 263 CYS B N 1
ATOM 4743 C CA . CYS B 1 263 ? -9.727 -11.367 -7.723 1 98.12 263 CYS B CA 1
ATOM 4744 C C . CYS B 1 263 ? -10.227 -11.508 -9.156 1 98.12 263 CYS B C 1
ATOM 4746 O O . CYS B 1 263 ? -10.273 -12.617 -9.695 1 98.12 263 CYS B O 1
ATOM 4748 N N . ILE B 1 264 ? -10.664 -10.508 -9.758 1 95.62 264 ILE B N 1
ATOM 4749 C CA . ILE B 1 264 ? -11.281 -10.562 -11.078 1 95.62 264 ILE B CA 1
ATOM 4750 C C . ILE B 1 264 ? -10.281 -10.094 -12.141 1 95.62 264 ILE B C 1
ATOM 4752 O O . ILE B 1 264 ? -10.195 -10.68 -13.219 1 95.62 264 ILE B O 1
ATOM 4756 N N . GLY B 1 265 ? -9.547 -9.039 -11.898 1 95.69 265 GLY B N 1
ATOM 4757 C CA . GLY B 1 265 ? -8.672 -8.398 -12.867 1 95.69 265 GLY B CA 1
ATOM 4758 C C . GLY B 1 265 ? -9.336 -7.234 -13.594 1 95.69 265 GLY B C 1
ATOM 4759 O O . GLY B 1 265 ? -9.047 -6.98 -14.766 1 95.69 265 GLY B O 1
ATOM 4760 N N . ASN B 1 266 ? -10.266 -6.613 -12.945 1 97.06 266 ASN B N 1
ATOM 4761 C CA . ASN B 1 266 ? -10.977 -5.457 -13.492 1 97.06 266 ASN B CA 1
ATOM 4762 C C . ASN B 1 266 ? -10.562 -4.168 -12.789 1 97.06 266 ASN B C 1
ATOM 4764 O O . ASN B 1 266 ? -10.727 -4.031 -11.578 1 97.06 266 ASN B O 1
ATOM 4768 N N . VAL B 1 267 ? -10.062 -3.17 -13.578 1 98 267 VAL B N 1
ATOM 4769 C CA . VAL B 1 267 ? -9.422 -1.994 -13 1 98 267 VAL B CA 1
ATOM 4770 C C . VAL B 1 267 ? -10.477 -1.118 -12.32 1 98 267 VAL B C 1
ATOM 4772 O O . VAL B 1 267 ? -10.188 -0.434 -11.336 1 98 267 VAL B O 1
ATOM 4775 N N . LYS B 1 268 ? -11.719 -1.12 -12.781 1 97.94 268 LYS B N 1
ATOM 4776 C CA . LYS B 1 268 ? -12.789 -0.394 -12.094 1 97.94 268 LYS B CA 1
ATOM 4777 C C . LYS B 1 268 ? -13.078 -1.008 -10.727 1 97.94 268 LYS B C 1
ATOM 4779 O O . LYS B 1 268 ? -13.289 -0.286 -9.75 1 97.94 268 LYS B O 1
ATOM 4784 N N . VAL B 1 269 ? -13.102 -2.316 -10.695 1 98.5 269 VAL B N 1
ATOM 4785 C CA . VAL B 1 269 ? -13.352 -3.023 -9.445 1 98.5 269 VAL B CA 1
ATOM 4786 C C . VAL B 1 269 ? -12.164 -2.85 -8.5 1 98.5 269 VAL B C 1
ATOM 4788 O O . VAL B 1 269 ? -12.344 -2.748 -7.281 1 98.5 269 VAL B O 1
ATOM 4791 N N . MET B 1 270 ? -10.953 -2.836 -9.078 1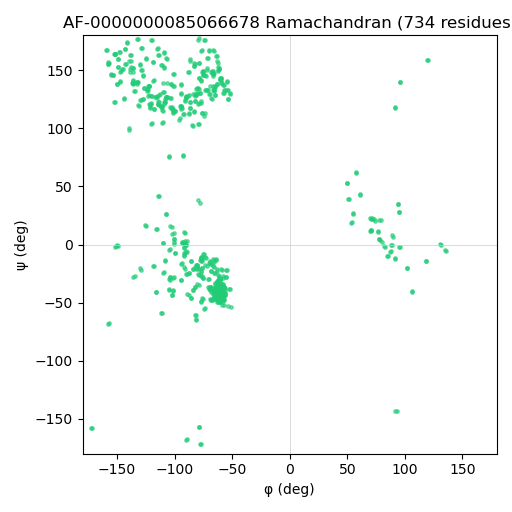 98.81 270 MET B N 1
ATOM 4792 C CA . MET B 1 270 ? -9.781 -2.578 -8.25 1 98.81 270 MET B CA 1
ATOM 4793 C C . MET B 1 270 ? -9.914 -1.248 -7.516 1 98.81 270 MET B C 1
ATOM 4795 O O . MET B 1 270 ? -9.57 -1.147 -6.336 1 98.81 270 MET B O 1
ATOM 4799 N N . ARG B 1 271 ? -10.406 -0.245 -8.203 1 98.69 271 ARG B N 1
ATOM 4800 C CA . ARG B 1 271 ? -10.664 1.045 -7.57 1 98.69 271 ARG B CA 1
ATOM 4801 C C . ARG B 1 271 ? -11.703 0.915 -6.465 1 98.69 271 ARG B C 1
ATOM 4803 O O . ARG B 1 271 ? -11.508 1.42 -5.359 1 98.69 271 ARG B O 1
ATOM 4810 N N . GLN B 1 272 ? -12.789 0.241 -6.746 1 98.81 272 GLN B N 1
ATOM 4811 C CA . GLN B 1 272 ? -13.859 0.051 -5.77 1 98.81 272 GLN B CA 1
ATOM 4812 C C . GLN B 1 272 ? -13.352 -0.681 -4.531 1 98.81 272 GLN B C 1
ATOM 4814 O O . GLN B 1 272 ? -13.727 -0.351 -3.406 1 98.81 272 GLN B O 1
ATOM 4819 N N . ALA B 1 273 ? -12.484 -1.667 -4.785 1 98.94 273 ALA B N 1
ATOM 4820 C CA . ALA B 1 273 ? -11.922 -2.453 -3.691 1 98.94 273 ALA B CA 1
ATOM 4821 C C . ALA B 1 273 ? -11.102 -1.574 -2.752 1 98.94 273 ALA B C 1
ATOM 4823 O O . ALA B 1 273 ? -11.18 -1.718 -1.53 1 98.94 273 ALA B O 1
ATOM 4824 N N . LEU B 1 274 ? -10.312 -0.691 -3.279 1 98.94 274 LEU B N 1
ATOM 4825 C CA . LEU B 1 274 ? -9.539 0.232 -2.453 1 98.94 274 LEU B CA 1
ATOM 4826 C C . LEU B 1 274 ? -10.461 1.187 -1.701 1 98.94 274 LEU B C 1
ATOM 4828 O O . LEU B 1 274 ? -10.305 1.384 -0.493 1 98.94 274 LEU B O 1
ATOM 4832 N N . GLU B 1 275 ? -11.438 1.714 -2.414 1 98.81 275 GLU B N 1
ATOM 4833 C CA . GLU B 1 275 ? -12.234 2.82 -1.888 1 98.81 275 GLU B CA 1
ATOM 4834 C C . GLU B 1 275 ? -13.25 2.33 -0.866 1 98.81 275 GLU B C 1
ATOM 4836 O O . GLU B 1 275 ? -13.797 3.123 -0.093 1 98.81 275 GLU B O 1
ATOM 4841 N N . CYS B 1 276 ? -13.508 1.029 -0.783 1 98.88 276 CYS B N 1
ATOM 4842 C CA . CYS B 1 276 ? -14.414 0.51 0.231 1 98.88 276 CYS B CA 1
ATOM 4843 C C . CYS B 1 276 ? -13.664 0.158 1.51 1 98.88 276 CYS B C 1
ATOM 4845 O O . CYS B 1 276 ? -14.281 -0.225 2.508 1 98.88 276 CYS B O 1
ATOM 4847 N N . CYS B 1 277 ? -12.375 0.241 1.503 1 98.88 277 CYS B N 1
ATOM 4848 C CA . CYS B 1 277 ? -11.57 -0.036 2.688 1 98.88 277 CYS B CA 1
ATOM 4849 C C . CYS B 1 277 ? -11.719 1.073 3.721 1 98.88 277 CYS B C 1
ATOM 4851 O O . CYS B 1 277 ? -12.125 2.189 3.387 1 98.88 277 CYS B O 1
ATOM 4853 N N . HIS B 1 278 ? -11.383 0.734 4.906 1 98.44 278 HIS B N 1
ATOM 4854 C CA . HIS B 1 278 ? -11.5 1.65 6.035 1 98.44 278 HIS B CA 1
ATOM 4855 C C . HIS B 1 278 ? -10.523 2.812 5.91 1 98.44 278 HIS B C 1
ATOM 4857 O O . HIS B 1 278 ? -9.32 2.6 5.727 1 98.44 278 HIS B O 1
ATOM 4863 N N . LYS B 1 279 ? -11.07 4.043 5.969 1 97.31 279 LYS B N 1
ATOM 4864 C CA . LYS B 1 279 ? -10.18 5.195 6.086 1 97.31 279 LYS B CA 1
ATOM 4865 C C . LYS B 1 279 ? -9.234 5.039 7.273 1 97.31 279 LYS B C 1
ATOM 4867 O O . LYS B 1 279 ? -9.648 4.621 8.352 1 97.31 279 LYS B O 1
ATOM 4872 N N . GLY B 1 280 ? -7.973 5.301 7.047 1 97.5 280 GLY B N 1
ATOM 4873 C CA . GLY B 1 280 ? -7.016 5.246 8.141 1 97.5 280 GLY B CA 1
ATOM 4874 C C . GLY B 1 280 ? -6.121 4.023 8.094 1 97.5 280 GLY B C 1
ATOM 4875 O O . GLY B 1 280 ? -4.918 4.113 8.352 1 97.5 280 GLY B O 1
ATOM 4876 N N . TRP B 1 281 ? -6.789 2.834 7.715 1 98.06 281 TRP B N 1
ATOM 4877 C CA . TRP B 1 281 ? -5.879 1.703 7.84 1 98.06 281 TRP B CA 1
ATOM 4878 C C . TRP B 1 281 ? -6.242 0.6 6.848 1 98.06 281 TRP B C 1
ATOM 4880 O O . TRP B 1 281 ? -5.578 -0.439 6.797 1 98.06 281 TRP B O 1
ATOM 4890 N N . GLY B 1 282 ? -7.277 0.736 6.062 1 98.69 282 GLY B N 1
ATOM 4891 C CA . GLY B 1 282 ? -7.691 -0.321 5.152 1 98.69 282 GLY B CA 1
ATOM 4892 C C . GLY B 1 282 ? -6.621 -0.702 4.148 1 98.69 282 GLY B C 1
ATOM 4893 O O . GLY B 1 282 ? -5.898 0.162 3.646 1 98.69 282 GLY B O 1
ATOM 4894 N N . VAL B 1 283 ? -6.508 -2.006 3.809 1 98.94 283 VAL B N 1
ATOM 4895 C CA . VAL B 1 283 ? -5.543 -2.516 2.84 1 98.94 283 VAL B CA 1
ATOM 4896 C C . VAL B 1 283 ? -6.277 -3.215 1.697 1 98.94 283 VAL B C 1
ATOM 4898 O O . VAL B 1 283 ? -7.094 -4.109 1.93 1 98.94 283 VAL B O 1
ATOM 4901 N N . SER B 1 284 ? -6.055 -2.732 0.527 1 98.94 284 SER B N 1
ATOM 4902 C CA . SER B 1 284 ? -6.637 -3.361 -0.653 1 98.94 284 SER B CA 1
ATOM 4903 C C . SER B 1 284 ? -5.582 -4.117 -1.456 1 98.94 284 SER B C 1
ATOM 4905 O O . SER B 1 284 ? -4.551 -3.549 -1.822 1 98.94 284 SER B O 1
ATOM 4907 N N . CYS B 1 285 ? -5.801 -5.348 -1.754 1 98.94 285 CYS B N 1
ATOM 4908 C CA . CYS B 1 285 ? -4.844 -6.215 -2.43 1 98.94 285 CYS B CA 1
ATOM 4909 C C . CYS B 1 285 ? -5.348 -6.617 -3.811 1 98.94 285 CYS B C 1
ATOM 4911 O O . CYS B 1 285 ? -6.406 -7.238 -3.934 1 98.94 285 CYS B O 1
ATOM 4913 N N . ILE B 1 286 ? -4.586 -6.285 -4.777 1 98.81 286 ILE B N 1
ATOM 4914 C CA . ILE B 1 286 ? -4.887 -6.672 -6.152 1 98.81 286 ILE B CA 1
ATOM 4915 C C . ILE B 1 286 ? -4.309 -8.062 -6.434 1 98.81 286 ILE B C 1
ATOM 4917 O O . ILE B 1 286 ? -3.096 -8.258 -6.355 1 98.81 286 ILE B O 1
ATOM 4921 N N . ILE B 1 287 ? -5.156 -8.961 -6.824 1 98.25 287 ILE B N 1
ATOM 4922 C CA . ILE B 1 287 ? -4.711 -10.305 -7.168 1 98.25 287 ILE B CA 1
ATOM 4923 C C . ILE B 1 287 ? -4.984 -10.578 -8.648 1 98.25 287 ILE B C 1
ATOM 4925 O O . ILE B 1 287 ? -4.152 -11.164 -9.344 1 98.25 287 ILE B O 1
ATOM 4929 N N . GLY B 1 288 ? -6.148 -10.148 -9.141 1 94.88 288 GLY B N 1
ATOM 4930 C CA . GLY B 1 288 ? -6.527 -10.383 -10.531 1 94.88 288 GLY B CA 1
ATOM 4931 C C . GLY B 1 288 ? -5.582 -9.734 -11.523 1 94.88 288 GLY B C 1
ATOM 4932 O O . GLY B 1 288 ? -4.977 -8.703 -11.234 1 94.88 288 GLY B O 1
ATOM 4933 N N . VAL B 1 289 ? -5.469 -10.312 -12.656 1 88.44 289 VAL B N 1
ATOM 4934 C CA . VAL B 1 289 ? -4.598 -9.812 -13.719 1 88.44 289 VAL B CA 1
ATOM 4935 C C . VAL B 1 289 ? -5.398 -8.938 -14.672 1 88.44 289 VAL B C 1
ATOM 4937 O O . VAL B 1 289 ? -6.355 -9.406 -15.297 1 88.44 289 VAL B O 1
ATOM 4940 N N . ALA B 1 290 ? -5 -7.73 -14.742 1 90.25 290 ALA B N 1
ATOM 4941 C CA . ALA B 1 290 ? -5.676 -6.789 -15.633 1 90.25 290 ALA B CA 1
ATOM 4942 C C . ALA B 1 290 ? -5.227 -6.988 -17.078 1 90.25 290 ALA B C 1
ATOM 4944 O O . ALA B 1 290 ? -4.152 -7.543 -17.328 1 90.25 290 ALA B O 1
ATOM 4945 N N . GLY B 1 291 ? -6.121 -6.551 -17.984 1 85.56 291 GLY B N 1
ATOM 4946 C CA . GLY B 1 291 ? -5.777 -6.613 -19.391 1 85.56 291 GLY B CA 1
ATOM 4947 C C . GLY B 1 291 ? -4.598 -5.734 -19.75 1 85.56 291 GLY B C 1
ATOM 4948 O O . GLY B 1 291 ? -4.223 -4.84 -19 1 85.56 291 GLY B O 1
ATOM 4949 N N . ALA B 1 292 ? -4.027 -6.039 -20.922 1 83.38 292 ALA B N 1
ATOM 4950 C CA . ALA B 1 292 ? -2.869 -5.289 -21.406 1 83.38 292 ALA B CA 1
ATOM 4951 C C . ALA B 1 292 ? -3.186 -3.803 -21.516 1 83.38 292 ALA B C 1
ATOM 4953 O O . ALA B 1 292 ? -4.219 -3.426 -22.078 1 83.38 292 ALA B O 1
ATOM 4954 N N . GLY B 1 293 ? -2.322 -2.992 -20.953 1 89.06 293 GLY B N 1
ATOM 4955 C CA . GLY B 1 293 ? -2.418 -1.55 -21.125 1 89.06 293 GLY B CA 1
ATOM 4956 C C . GLY B 1 293 ? -3.363 -0.898 -20.141 1 89.06 293 GLY B C 1
ATOM 4957 O O . GLY B 1 293 ? -3.426 0.329 -20.047 1 89.06 293 GLY B O 1
ATOM 4958 N N . GLN B 1 294 ? -4.125 -1.706 -19.391 1 94.38 294 GLN B N 1
ATOM 4959 C CA . GLN B 1 294 ? -5.066 -1.134 -18.438 1 94.38 294 GLN B CA 1
ATOM 4960 C C . GLN B 1 294 ? -4.34 -0.611 -17.203 1 94.38 294 GLN B C 1
ATOM 4962 O O . GLN B 1 294 ? -3.332 -1.181 -16.781 1 94.38 294 GLN B O 1
ATOM 4967 N N . GLU B 1 295 ? -4.863 0.465 -16.656 1 97.62 295 GLU B N 1
ATOM 4968 C CA . GLU B 1 295 ? -4.266 1.082 -15.477 1 97.62 295 GLU B CA 1
ATOM 4969 C C . GLU B 1 295 ? -5.297 1.277 -14.367 1 97.62 295 GLU B C 1
ATOM 4971 O O . GLU B 1 295 ? -6.473 1.523 -14.648 1 97.62 295 GLU B O 1
ATOM 4976 N N . ILE B 1 296 ? -4.855 1.144 -13.172 1 98.25 296 ILE B N 1
ATOM 4977 C CA . ILE B 1 296 ? -5.695 1.498 -12.031 1 98.25 296 ILE B CA 1
ATOM 4978 C C . ILE B 1 296 ? -5.613 3.002 -11.781 1 98.25 296 ILE B C 1
ATOM 4980 O O . ILE B 1 296 ? -4.637 3.65 -12.164 1 98.25 296 ILE B O 1
ATOM 4984 N N . SER B 1 297 ? -6.625 3.502 -11.164 1 97.94 297 SER B N 1
ATOM 4985 C CA . SER B 1 297 ? -6.645 4.926 -10.844 1 97.94 297 SER B CA 1
ATOM 4986 C C . SER B 1 297 ? -7.52 5.211 -9.625 1 97.94 297 SER B C 1
ATOM 4988 O O . SER B 1 297 ? -8.469 4.477 -9.352 1 97.94 297 SER B O 1
ATOM 4990 N N . THR B 1 298 ? -7.176 6.141 -8.859 1 98.06 298 THR B N 1
ATOM 4991 C CA . THR B 1 298 ? -7.953 6.652 -7.734 1 98.06 298 THR B CA 1
ATOM 4992 C C . THR B 1 298 ? -7.5 8.062 -7.359 1 98.06 298 THR B C 1
ATOM 4994 O O . THR B 1 298 ? -6.5 8.555 -7.883 1 98.06 298 THR B O 1
ATOM 4997 N N . ARG B 1 299 ? -8.273 8.758 -6.535 1 97.19 299 ARG B N 1
ATOM 4998 C CA . ARG B 1 299 ? -7.82 10.016 -5.949 1 97.19 299 ARG B CA 1
ATOM 4999 C C . ARG B 1 299 ? -6.711 9.773 -4.934 1 97.19 299 ARG B C 1
ATOM 5001 O O . ARG B 1 299 ? -6.848 8.938 -4.043 1 97.19 299 ARG B O 1
ATOM 5008 N N . PRO B 1 300 ? -5.559 10.539 -5.074 1 97.25 300 PRO B N 1
ATOM 5009 C CA . PRO B 1 300 ? -4.445 10.32 -4.145 1 97.25 300 PRO B CA 1
ATOM 5010 C C . PRO B 1 300 ? -4.863 10.453 -2.684 1 97.25 300 PRO B C 1
ATOM 5012 O O . PRO B 1 300 ? -4.266 9.82 -1.808 1 97.25 300 PRO B O 1
ATOM 5015 N N . PHE B 1 301 ? -5.938 11.133 -2.441 1 95.62 301 PHE B N 1
ATOM 5016 C CA . PHE B 1 301 ? -6.469 11.367 -1.104 1 95.62 301 PHE B CA 1
ATOM 5017 C C . PHE B 1 301 ? -6.809 10.047 -0.417 1 95.62 301 PHE B C 1
ATOM 5019 O O . PHE B 1 301 ? -6.68 9.93 0.804 1 95.62 301 PHE B O 1
ATOM 5026 N N . GLN B 1 302 ? -7.195 8.977 -1.176 1 97.88 302 GLN B N 1
ATOM 5027 C CA . GLN B 1 302 ? -7.527 7.664 -0.628 1 97.88 302 GLN B CA 1
ATOM 5028 C C . GLN B 1 302 ? -6.332 7.055 0.104 1 97.88 302 GLN B C 1
ATOM 5030 O O . GLN B 1 302 ? -6.496 6.414 1.146 1 97.88 302 GLN B O 1
ATOM 5035 N N . LEU B 1 303 ? -5.105 7.305 -0.438 1 98.62 303 LEU B N 1
ATOM 5036 C CA . LEU B 1 303 ? -3.891 6.785 0.173 1 98.62 303 LEU B CA 1
ATOM 5037 C C . LEU B 1 303 ? -3.412 7.699 1.296 1 98.62 303 LEU B C 1
ATOM 5039 O O . LEU B 1 303 ? -2.984 7.223 2.352 1 98.62 303 LEU B O 1
ATOM 5043 N N . VAL B 1 304 ? -3.521 8.992 1.095 1 97.94 304 VAL B N 1
ATOM 5044 C CA . VAL B 1 304 ? -3.043 9.961 2.076 1 97.94 304 VAL B CA 1
ATOM 5045 C C . VAL B 1 304 ? -3.812 9.797 3.385 1 97.94 304 VAL B C 1
ATOM 5047 O O . VAL B 1 304 ? -3.248 9.953 4.469 1 97.94 304 VAL B O 1
ATOM 5050 N N . THR B 1 305 ? -5.09 9.359 3.279 1 96.75 305 THR B N 1
ATOM 5051 C CA . THR B 1 305 ? -5.922 9.219 4.469 1 96.75 305 THR B CA 1
ATOM 5052 C C . THR B 1 305 ? -5.82 7.801 5.027 1 96.75 305 THR B C 1
ATOM 5054 O O . THR B 1 305 ? -6.68 7.367 5.801 1 96.75 305 THR B O 1
ATOM 5057 N N . GLY B 1 306 ? -4.887 7.051 4.508 1 98.12 306 GLY B N 1
ATOM 5058 C CA . GLY B 1 306 ? -4.48 5.91 5.316 1 98.12 306 GLY B CA 1
ATOM 5059 C C . GLY B 1 306 ? -4.734 4.578 4.641 1 98.12 306 GLY B C 1
ATOM 5060 O O . GLY B 1 306 ? -4.227 3.543 5.082 1 98.12 306 GLY B O 1
ATOM 5061 N N . ARG B 1 307 ? -5.539 4.574 3.557 1 98.75 307 ARG B N 1
ATOM 5062 C CA . ARG B 1 307 ? -5.676 3.318 2.826 1 98.75 307 ARG B CA 1
ATOM 5063 C C . ARG B 1 307 ? -4.367 2.938 2.146 1 98.75 307 ARG B C 1
ATOM 5065 O O . ARG B 1 307 ? -3.592 3.809 1.742 1 98.75 307 ARG B O 1
ATOM 5072 N N . ARG B 1 308 ? -4.16 1.693 2.018 1 98.81 308 ARG B N 1
ATOM 5073 C CA . ARG B 1 308 ? -2.955 1.165 1.388 1 98.81 308 ARG B CA 1
ATOM 5074 C C . ARG B 1 308 ? -3.305 0.266 0.206 1 98.81 308 ARG B C 1
ATOM 5076 O O . ARG B 1 308 ? -4.242 -0.528 0.28 1 98.81 308 ARG B O 1
ATOM 5083 N N . TRP B 1 309 ? -2.59 0.431 -0.846 1 98.88 309 TRP B N 1
ATOM 5084 C CA . TRP B 1 309 ? -2.795 -0.362 -2.055 1 98.88 309 TRP B CA 1
ATOM 5085 C C . TRP B 1 309 ? -1.612 -1.293 -2.303 1 98.88 309 TRP B C 1
ATOM 5087 O O . TRP B 1 309 ? -0.477 -0.836 -2.455 1 98.88 309 TRP B O 1
ATOM 5097 N N . ILE B 1 310 ? -1.869 -2.611 -2.307 1 98.88 310 ILE B N 1
ATOM 5098 C CA . ILE B 1 310 ? -0.824 -3.609 -2.502 1 98.88 310 ILE B CA 1
ATOM 5099 C C . ILE B 1 310 ? -1.273 -4.629 -3.545 1 98.88 310 ILE B C 1
ATOM 5101 O O . ILE B 1 310 ? -2.365 -4.516 -4.105 1 98.88 310 ILE B O 1
ATOM 5105 N N . GLY B 1 311 ? -0.456 -5.539 -3.879 1 98.62 311 GLY B N 1
ATOM 5106 C CA . GLY B 1 311 ? -0.749 -6.66 -4.754 1 98.62 311 GLY B CA 1
ATOM 5107 C C . GLY B 1 311 ? -0.091 -7.953 -4.305 1 98.62 311 GLY B C 1
ATOM 5108 O O . GLY B 1 311 ? 0.677 -7.965 -3.342 1 98.62 311 GLY B O 1
ATOM 5109 N N . SER B 1 312 ? -0.465 -8.961 -5.008 1 98.19 312 SER B N 1
ATOM 5110 C CA . SER B 1 312 ? 0.031 -10.266 -4.59 1 98.19 312 SER B CA 1
ATOM 5111 C C . SER B 1 312 ? 0.311 -11.164 -5.793 1 98.19 312 SER B C 1
ATOM 5113 O O . SER B 1 312 ? -0.541 -11.312 -6.672 1 98.19 312 SER B O 1
ATOM 5115 N N . ALA B 1 313 ? 1.481 -11.648 -5.852 1 97.44 313 ALA B N 1
ATOM 5116 C CA . ALA B 1 313 ? 1.845 -12.711 -6.785 1 97.44 313 ALA B CA 1
ATOM 5117 C C . ALA B 1 313 ? 2.039 -14.039 -6.055 1 97.44 313 ALA B C 1
ATOM 5119 O O . ALA B 1 313 ? 2.77 -14.109 -5.066 1 97.44 313 ALA B O 1
ATOM 5120 N N . PHE B 1 314 ? 1.349 -15.047 -6.535 1 98.12 314 PHE B N 1
ATOM 5121 C CA . PHE B 1 314 ? 1.438 -16.375 -5.953 1 98.12 314 PHE B CA 1
ATOM 5122 C C . PHE B 1 314 ? 1.129 -16.344 -4.461 1 98.12 314 PHE B C 1
ATOM 5124 O O . PHE B 1 314 ? 1.725 -17.078 -3.68 1 98.12 314 PHE B O 1
ATOM 5131 N N . GLY B 1 315 ? 0.302 -15.305 -4.055 1 98.38 315 GLY B N 1
ATOM 5132 C CA . GLY B 1 315 ? -0.148 -15.148 -2.68 1 98.38 315 GLY B CA 1
ATOM 5133 C C . GLY B 1 315 ? 0.96 -14.727 -1.733 1 98.38 315 GLY B C 1
ATOM 5134 O O . GLY B 1 315 ? 0.854 -14.922 -0.521 1 98.38 315 GLY B O 1
ATOM 5135 N N . GLY B 1 316 ? 2.094 -14.328 -2.295 1 98.56 316 GLY B N 1
ATOM 5136 C CA . GLY B 1 316 ? 3.217 -14 -1.43 1 98.56 316 GLY B CA 1
ATOM 5137 C C . GLY B 1 316 ? 3.916 -15.227 -0.869 1 98.56 316 GLY B C 1
ATOM 5138 O O . GLY B 1 316 ? 4.766 -15.109 0.016 1 98.56 316 GLY B O 1
ATOM 5139 N N . ALA B 1 317 ? 3.602 -16.375 -1.381 1 98.62 317 ALA B N 1
ATOM 5140 C CA . ALA B 1 317 ? 4.145 -17.625 -0.858 1 98.62 317 ALA B CA 1
ATOM 5141 C C . ALA B 1 317 ? 5.535 -17.891 -1.418 1 98.62 317 ALA B C 1
ATOM 5143 O O . ALA B 1 317 ? 5.758 -17.781 -2.627 1 98.62 317 ALA B O 1
ATOM 5144 N N . ARG B 1 318 ? 6.469 -18.141 -0.56 1 98.25 318 ARG B N 1
ATOM 5145 C CA . ARG B 1 318 ? 7.734 -18.719 -0.995 1 98.25 318 ARG B CA 1
ATOM 5146 C C . ARG B 1 318 ? 7.578 -20.188 -1.345 1 98.25 318 ARG B C 1
ATOM 5148 O O . ARG B 1 318 ? 7.344 -21.031 -0.464 1 98.25 318 ARG B O 1
ATOM 5155 N N . GLY B 1 319 ? 7.719 -20.531 -2.549 1 97.88 319 GLY B N 1
ATOM 5156 C CA . GLY B 1 319 ? 7.246 -21.75 -3.156 1 97.88 319 GLY B CA 1
ATOM 5157 C C . GLY B 1 319 ? 7.707 -23 -2.42 1 97.88 319 GLY B C 1
ATOM 5158 O O . GLY B 1 319 ? 6.887 -23.812 -1.999 1 97.88 319 GLY B O 1
ATOM 5159 N N . ARG B 1 320 ? 8.969 -23.141 -2.197 1 98.5 320 ARG B N 1
ATOM 5160 C CA . ARG B 1 320 ? 9.508 -24.344 -1.597 1 98.5 320 ARG B CA 1
ATOM 5161 C C . ARG B 1 320 ? 9.273 -24.375 -0.09 1 98.5 320 ARG B C 1
ATOM 5163 O O . ARG B 1 320 ? 9.148 -25.438 0.513 1 98.5 320 ARG B O 1
ATOM 5170 N N . THR B 1 321 ? 9.078 -23.219 0.539 1 98.31 321 THR B N 1
ATOM 5171 C CA . THR B 1 321 ? 8.883 -23.094 1.979 1 98.31 321 THR B CA 1
ATOM 5172 C C . THR B 1 321 ? 7.402 -23.203 2.334 1 98.31 321 THR B C 1
ATOM 5174 O O . THR B 1 321 ? 7.031 -23.969 3.238 1 98.31 321 THR B O 1
ATOM 5177 N N . ASP B 1 322 ? 6.531 -22.562 1.566 1 98.56 322 ASP B N 1
ATOM 5178 C CA . ASP B 1 322 ? 5.168 -22.344 2.041 1 98.56 322 ASP B CA 1
ATOM 5179 C C . ASP B 1 322 ? 4.188 -23.297 1.373 1 98.56 322 ASP B C 1
ATOM 5181 O O . ASP B 1 322 ? 3.16 -23.656 1.957 1 98.56 322 ASP B O 1
ATOM 5185 N N . VAL B 1 323 ? 4.453 -23.766 0.157 1 98.75 323 VAL B N 1
ATOM 5186 C CA . VAL B 1 323 ? 3.529 -24.641 -0.564 1 98.75 323 VAL B CA 1
ATOM 5187 C C . VAL B 1 323 ? 3.34 -25.938 0.208 1 98.75 323 VAL B C 1
ATOM 5189 O O . VAL B 1 323 ? 2.209 -26.391 0.408 1 98.75 323 VAL B O 1
ATOM 5192 N N . PRO B 1 324 ? 4.426 -26.578 0.734 1 98.81 324 PRO B N 1
ATOM 5193 C CA . PRO B 1 324 ? 4.211 -27.781 1.533 1 98.81 324 PRO B CA 1
ATOM 5194 C C . PRO B 1 324 ? 3.332 -27.531 2.756 1 98.81 324 PRO B C 1
ATOM 5196 O O . PRO B 1 324 ? 2.549 -28.406 3.145 1 98.81 324 PRO B O 1
ATOM 5199 N N . LYS B 1 325 ? 3.424 -26.344 3.354 1 98.62 325 LYS B N 1
ATOM 5200 C CA . LYS B 1 325 ? 2.576 -26 4.492 1 98.62 325 LYS B CA 1
ATOM 5201 C C . LYS B 1 325 ? 1.105 -25.953 4.09 1 98.62 325 LYS B C 1
ATOM 5203 O O . LYS B 1 325 ? 0.241 -26.422 4.836 1 98.62 325 LYS B O 1
ATOM 5208 N N . ILE B 1 326 ? 0.85 -25.453 2.953 1 98.81 326 ILE B N 1
ATOM 5209 C CA . ILE B 1 326 ? -0.525 -25.359 2.471 1 98.81 326 ILE B CA 1
ATOM 5210 C C . ILE B 1 326 ? -1.062 -26.766 2.191 1 98.81 326 ILE B C 1
ATOM 5212 O O . ILE B 1 326 ? -2.23 -27.047 2.457 1 98.81 326 ILE B O 1
ATOM 5216 N N . VAL B 1 327 ? -0.192 -27.656 1.67 1 98.88 327 VAL B N 1
ATOM 5217 C CA . VAL B 1 327 ? -0.586 -29.047 1.492 1 98.88 327 VAL B CA 1
ATOM 5218 C C . VAL B 1 327 ? -0.954 -29.672 2.844 1 98.88 327 VAL B C 1
ATOM 5220 O O . VAL B 1 327 ? -1.962 -30.359 2.961 1 98.88 327 VAL B O 1
ATOM 5223 N N . ASP B 1 328 ? -0.167 -29.375 3.885 1 98.75 328 ASP B N 1
ATOM 5224 C CA . ASP B 1 328 ? -0.468 -29.859 5.227 1 98.75 328 ASP B CA 1
ATOM 5225 C C . ASP B 1 328 ? -1.817 -29.344 5.715 1 98.75 328 ASP B C 1
ATOM 5227 O O . ASP B 1 328 ? -2.605 -30.094 6.293 1 98.75 328 ASP B O 1
ATOM 5231 N N . TRP B 1 329 ? -2.109 -28.062 5.449 1 98.75 329 TRP B N 1
ATOM 5232 C CA . TRP B 1 329 ? -3.383 -27.484 5.863 1 98.75 329 TRP B CA 1
ATOM 5233 C C . TRP B 1 329 ? -4.551 -28.203 5.203 1 98.75 329 TRP B C 1
ATOM 5235 O O . TRP B 1 329 ? -5.586 -28.438 5.832 1 98.75 329 TRP B O 1
ATOM 5245 N N . TYR B 1 330 ? -4.398 -28.516 3.98 1 98.75 330 TYR B N 1
ATOM 5246 C CA . TYR B 1 330 ? -5.422 -29.266 3.266 1 98.75 330 TYR B CA 1
ATOM 5247 C C . TYR B 1 330 ? -5.602 -30.656 3.875 1 98.75 330 TYR B C 1
ATOM 5249 O O . TYR B 1 330 ? -6.723 -31.062 4.195 1 98.75 330 TYR B O 1
ATOM 5257 N N . MET B 1 331 ? -4.473 -31.328 4.059 1 98.75 331 MET B N 1
ATOM 5258 C CA . MET B 1 331 ? -4.508 -32.688 4.57 1 98.75 331 MET B CA 1
ATOM 5259 C C . MET B 1 331 ? -5.039 -32.75 5.996 1 98.75 331 MET B C 1
ATOM 5261 O O . MET B 1 331 ? -5.625 -33.75 6.422 1 98.75 331 MET B O 1
ATOM 5265 N N . GLU B 1 332 ? -4.918 -31.656 6.719 1 98.44 332 GLU B N 1
ATOM 5266 C CA . GLU B 1 332 ? -5.41 -31.547 8.086 1 98.44 332 GLU B CA 1
ATOM 5267 C C . GLU B 1 332 ? -6.828 -30.984 8.117 1 98.44 332 GLU B C 1
ATOM 5269 O O . GLU B 1 332 ? -7.363 -30.703 9.188 1 98.44 332 GLU B O 1
ATOM 5274 N N . LYS B 1 333 ? -7.41 -30.719 6.969 1 98.06 333 LYS B N 1
ATOM 5275 C CA . LYS B 1 333 ? -8.805 -30.328 6.773 1 98.06 333 LYS B CA 1
ATOM 5276 C C . LYS B 1 333 ? -9.055 -28.906 7.234 1 98.06 333 LYS B C 1
ATOM 5278 O O . LYS B 1 333 ? -10.188 -28.531 7.559 1 98.06 333 LYS B O 1
ATOM 5283 N N . LYS B 1 334 ? -7.965 -28.172 7.281 1 98.06 334 LYS B N 1
ATOM 5284 C CA . LYS B 1 334 ? -8.117 -26.75 7.598 1 98.06 334 LYS B CA 1
ATOM 5285 C C . LYS B 1 334 ? -8.633 -25.969 6.391 1 98.06 334 LYS B C 1
ATOM 5287 O O . LYS B 1 334 ? -9.234 -24.906 6.547 1 98.06 334 LYS B O 1
ATOM 5292 N N . ILE B 1 335 ? -8.352 -26.469 5.199 1 97.88 335 ILE B N 1
ATOM 5293 C CA . ILE B 1 335 ? -8.914 -25.906 3.977 1 97.88 335 ILE B CA 1
ATOM 5294 C C . ILE B 1 335 ? -9.523 -27.031 3.131 1 97.88 335 ILE B C 1
ATOM 5296 O O . ILE B 1 335 ? -9.188 -28.203 3.314 1 97.88 335 ILE B O 1
ATOM 5300 N N . ASN B 1 336 ? -10.453 -26.625 2.318 1 98.31 336 ASN B N 1
ATOM 5301 C CA . ASN B 1 336 ? -11.18 -27.531 1.448 1 98.31 336 ASN B CA 1
ATOM 5302 C C . ASN B 1 336 ? -10.828 -27.312 -0.02 1 98.31 336 ASN B C 1
ATOM 5304 O O . ASN B 1 336 ? -11.109 -26.25 -0.578 1 98.31 336 ASN B O 1
ATOM 5308 N N . ILE B 1 337 ? -10.219 -28.328 -0.625 1 98.44 337 ILE B N 1
ATOM 5309 C CA . ILE B 1 337 ? -9.867 -28.234 -2.037 1 98.44 337 ILE B CA 1
ATOM 5310 C C . ILE B 1 337 ? -10.758 -29.172 -2.854 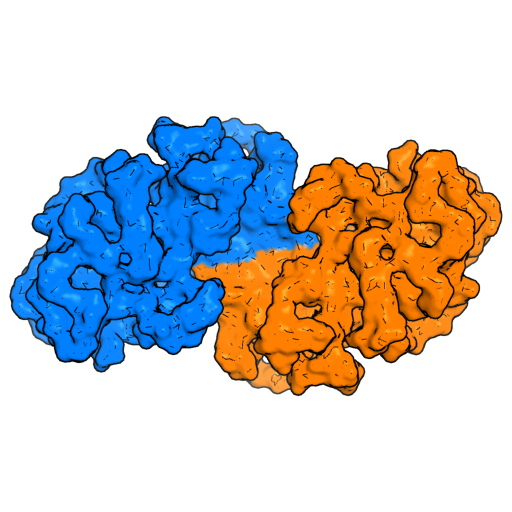1 98.44 337 ILE B C 1
ATOM 5312 O O . ILE B 1 337 ? -11.031 -28.906 -4.027 1 98.44 337 ILE B O 1
ATOM 5316 N N . ASP B 1 338 ? -11.258 -30.172 -2.219 1 98.25 338 ASP B N 1
ATOM 5317 C CA . ASP B 1 338 ? -12.047 -31.203 -2.896 1 98.25 338 ASP B CA 1
ATOM 5318 C C . ASP B 1 338 ? -13.25 -30.578 -3.602 1 98.25 338 ASP B C 1
ATOM 5320 O O . ASP B 1 338 ? -13.523 -30.891 -4.762 1 98.25 338 ASP B O 1
ATOM 5324 N N . ASP B 1 339 ? -13.922 -29.688 -2.918 1 97.5 339 ASP B N 1
ATOM 5325 C CA . ASP B 1 339 ? -15.141 -29.094 -3.465 1 97.5 339 ASP B CA 1
ATOM 5326 C C . ASP B 1 339 ? -14.82 -28.109 -4.578 1 97.5 339 ASP B C 1
ATOM 5328 O O . ASP B 1 339 ? -15.711 -27.688 -5.32 1 97.5 339 ASP B O 1
ATOM 5332 N N . LEU B 1 340 ? -13.578 -27.75 -4.738 1 97.62 340 LEU B N 1
ATOM 5333 C CA . LEU B 1 340 ? -13.188 -26.797 -5.777 1 97.62 340 LEU B CA 1
ATOM 5334 C C . LEU B 1 340 ? -12.906 -27.516 -7.094 1 97.62 340 LEU B C 1
ATOM 5336 O O . LEU B 1 340 ? -12.883 -26.891 -8.156 1 97.62 340 LEU B O 1
ATOM 5340 N N . ILE B 1 341 ? -12.562 -28.812 -6.984 1 98.06 341 ILE B N 1
ATOM 5341 C CA . ILE B 1 341 ? -12.32 -29.609 -8.18 1 98.06 341 ILE B CA 1
ATOM 5342 C C . ILE B 1 341 ? -13.656 -30.047 -8.789 1 98.06 341 ILE B C 1
ATOM 5344 O O . ILE B 1 341 ? -14.266 -31.016 -8.336 1 98.06 341 ILE B O 1
ATOM 5348 N N . THR B 1 342 ? -14.047 -29.406 -9.859 1 96.5 342 THR B N 1
ATOM 5349 C CA . THR B 1 342 ? -15.375 -29.625 -10.406 1 96.5 342 THR B CA 1
ATOM 5350 C C . THR B 1 342 ? -15.344 -30.688 -11.5 1 96.5 342 THR B C 1
ATOM 5352 O O . THR B 1 342 ? -16.344 -31.344 -11.766 1 96.5 342 THR B O 1
ATOM 5355 N N . HIS B 1 343 ? -14.195 -30.781 -12.219 1 98 343 HIS B N 1
ATOM 5356 C CA . HIS B 1 343 ? -14.086 -31.734 -13.32 1 98 343 HIS B CA 1
ATOM 5357 C C . HIS B 1 343 ? -12.734 -32.438 -13.297 1 98 343 HIS B C 1
ATOM 5359 O O . HIS B 1 343 ? -11.711 -31.828 -12.992 1 98 343 HIS B O 1
ATOM 5365 N N . ARG B 1 344 ? -12.68 -33.688 -13.539 1 98.44 344 ARG B N 1
ATOM 5366 C CA . ARG B 1 344 ? -11.5 -34.5 -13.82 1 98.44 344 ARG B CA 1
ATOM 5367 C C . ARG B 1 344 ? -11.523 -35.031 -15.25 1 98.44 344 ARG B C 1
ATOM 5369 O O . ARG B 1 344 ? -12.492 -35.656 -15.664 1 98.44 344 ARG B O 1
ATOM 5376 N N . LEU B 1 345 ? -10.516 -34.719 -15.945 1 98.62 345 LEU B N 1
ATOM 5377 C CA . LEU B 1 345 ? -10.453 -35 -17.375 1 98.62 345 LEU B CA 1
ATOM 5378 C C . LEU B 1 345 ? -9.195 -35.812 -17.703 1 98.62 345 LEU B C 1
ATOM 5380 O O . LEU B 1 345 ? -8.258 -35.844 -16.906 1 98.62 345 LEU B O 1
ATOM 5384 N N . LYS B 1 346 ? -9.281 -36.469 -18.906 1 98.5 346 LYS B N 1
ATOM 5385 C CA . LYS B 1 346 ? -8.07 -37 -19.516 1 98.5 346 LYS B CA 1
ATOM 5386 C C . LYS B 1 346 ? -7.379 -35.938 -20.375 1 98.5 346 LYS B C 1
ATOM 5388 O O . LYS B 1 346 ? -7.988 -34.938 -20.75 1 98.5 346 LYS B O 1
ATOM 5393 N N . LEU B 1 347 ? -6.137 -36.156 -20.578 1 98.62 347 LEU B N 1
ATOM 5394 C CA . LEU B 1 347 ? -5.375 -35.219 -21.391 1 98.62 347 LEU B CA 1
ATOM 5395 C C . LEU B 1 347 ? -6.059 -34.969 -22.734 1 98.62 347 LEU B C 1
ATOM 5397 O O . LEU B 1 347 ? -6.09 -33.844 -23.234 1 98.62 347 LEU B O 1
ATOM 5401 N N . GLU B 1 348 ? -6.625 -36 -23.312 1 98.19 348 GLU B N 1
ATOM 5402 C CA . GLU B 1 348 ? -7.266 -35.938 -24.625 1 98.19 348 GLU B CA 1
ATOM 5403 C C . GLU B 1 348 ? -8.461 -35 -24.625 1 98.19 348 GLU B C 1
ATOM 5405 O O . GLU B 1 348 ? -8.891 -34.5 -25.672 1 98.19 348 GLU B O 1
ATOM 5410 N N . ASP B 1 349 ? -8.992 -34.75 -23.453 1 98.31 349 ASP B N 1
ATOM 5411 C CA . ASP B 1 349 ? -10.188 -33.938 -23.312 1 98.31 349 ASP B CA 1
ATOM 5412 C C . ASP B 1 349 ? -9.844 -32.531 -22.797 1 98.31 349 ASP B C 1
ATOM 5414 O O . ASP B 1 349 ? -10.719 -31.812 -22.328 1 98.31 349 ASP B O 1
ATOM 5418 N N . ILE B 1 350 ? -8.602 -32.188 -22.875 1 98.56 350 ILE B N 1
ATOM 5419 C CA . ILE B 1 350 ? -8.141 -30.953 -22.219 1 98.56 350 ILE B CA 1
ATOM 5420 C C . ILE B 1 350 ? -8.828 -29.75 -22.859 1 98.56 350 ILE B C 1
ATOM 5422 O O . ILE B 1 350 ? -9.102 -28.75 -22.172 1 98.56 350 ILE B O 1
ATOM 5426 N N . ASN B 1 351 ? -9.172 -29.75 -24.125 1 98.44 351 ASN B N 1
ATOM 5427 C CA . ASN B 1 351 ? -9.859 -28.641 -24.781 1 98.44 351 ASN B CA 1
ATOM 5428 C C . ASN B 1 351 ? -11.258 -28.438 -24.203 1 98.44 351 ASN B C 1
ATOM 5430 O O . ASN B 1 351 ? -11.75 -27.312 -24.125 1 98.44 351 ASN B O 1
ATOM 5434 N N . GLU B 1 352 ? -11.844 -29.531 -23.828 1 97.88 352 GLU B N 1
ATOM 5435 C CA . GLU B 1 352 ? -13.117 -29.422 -23.109 1 97.88 352 GLU B CA 1
ATOM 5436 C C . GLU B 1 352 ? -12.945 -28.656 -21.812 1 97.88 352 GLU B C 1
ATOM 5438 O O . GLU B 1 352 ? -13.828 -27.875 -21.422 1 97.88 352 GLU B O 1
ATOM 5443 N N . GLY B 1 353 ? -11.844 -28.906 -21.125 1 97.69 353 GLY B N 1
ATOM 5444 C CA . GLY B 1 353 ? -11.555 -28.188 -19.906 1 97.69 353 GLY B CA 1
ATOM 5445 C C . GLY B 1 353 ? -11.477 -26.688 -20.109 1 97.69 353 GLY B C 1
ATOM 5446 O O . GLY B 1 353 ? -11.977 -25.906 -19.281 1 97.69 353 GLY B O 1
ATOM 5447 N N . PHE B 1 354 ? -10.898 -26.234 -21.203 1 97.25 354 PHE B N 1
ATOM 5448 C CA . PHE B 1 354 ? -10.828 -24.812 -21.531 1 97.25 354 PHE B CA 1
ATOM 5449 C C . PHE B 1 354 ? -12.211 -24.25 -21.828 1 97.25 354 PHE B C 1
ATOM 5451 O O . PHE B 1 354 ? -12.523 -23.109 -21.453 1 97.25 354 PHE B O 1
ATOM 5458 N N . HIS B 1 355 ? -13.031 -25.047 -22.484 1 96.5 355 HIS B N 1
ATOM 5459 C CA . HIS B 1 355 ? -14.398 -24.641 -22.766 1 96.5 355 HIS B CA 1
ATOM 5460 C C . HIS B 1 355 ? -15.188 -24.438 -21.469 1 96.5 355 HIS B C 1
ATOM 5462 O O . HIS B 1 355 ? -15.898 -23.453 -21.312 1 96.5 355 HIS B O 1
ATOM 5468 N N . LEU B 1 356 ? -15.031 -25.406 -20.562 1 95.62 356 LEU B N 1
ATOM 5469 C CA . LEU B 1 356 ? -15.695 -25.344 -19.266 1 95.62 356 LEU B CA 1
ATOM 5470 C C . LEU B 1 356 ? -15.273 -24.094 -18.5 1 95.62 356 LEU B C 1
ATOM 5472 O O . LEU B 1 356 ? -16.094 -23.453 -17.859 1 95.62 356 LEU B O 1
ATOM 5476 N N . LEU B 1 357 ? -14.008 -23.781 -18.562 1 93.38 357 LEU B N 1
ATOM 5477 C CA . LEU B 1 357 ? -13.469 -22.594 -17.922 1 93.38 357 LEU B CA 1
ATOM 5478 C C . LEU B 1 357 ? -14.055 -21.328 -18.531 1 93.38 357 LEU B C 1
ATOM 5480 O O . LEU B 1 357 ? -14.508 -20.438 -17.797 1 93.38 357 LEU B O 1
ATOM 5484 N N . GLU B 1 358 ? -14.117 -21.234 -19.828 1 90.44 358 GLU B N 1
ATOM 5485 C CA . GLU B 1 358 ? -14.602 -20.078 -20.562 1 90.44 358 GLU B CA 1
ATOM 5486 C C . GLU B 1 358 ? -16.078 -19.812 -20.281 1 90.44 358 GLU B C 1
ATOM 5488 O O . GLU B 1 358 ? -16.516 -18.656 -20.234 1 90.44 358 GLU B O 1
ATOM 5493 N N . THR B 1 359 ? -16.797 -20.875 -20.141 1 90.94 359 THR B N 1
ATOM 5494 C CA . THR B 1 359 ? -18.234 -20.75 -19.969 1 90.94 359 THR B CA 1
ATOM 5495 C C . THR B 1 359 ? -18.609 -20.641 -18.5 1 90.94 359 THR B C 1
ATOM 5497 O O . THR B 1 359 ? -19.797 -20.578 -18.156 1 90.94 359 THR B O 1
ATOM 5500 N N . GLY B 1 360 ? -17.641 -20.688 -17.656 1 87.12 360 GLY B N 1
ATOM 5501 C CA . GLY B 1 360 ? -17.875 -20.469 -16.234 1 87.12 360 GLY B CA 1
ATOM 5502 C C . GLY B 1 360 ? -18.453 -21.703 -15.539 1 87.12 360 GLY B C 1
ATOM 5503 O O . GLY B 1 360 ? -19 -21.594 -14.445 1 87.12 360 GLY B O 1
ATOM 5504 N N . GLN B 1 361 ? -18.297 -22.844 -16.094 1 90.56 361 GLN B N 1
ATOM 5505 C CA . GLN B 1 361 ? -18.859 -24.062 -15.547 1 90.56 361 GLN B CA 1
ATOM 5506 C C . GLN B 1 361 ? -17.875 -24.75 -14.594 1 90.56 361 GLN B C 1
ATOM 5508 O O . GLN B 1 361 ? -18.281 -25.562 -13.766 1 90.56 361 GLN B O 1
ATOM 5513 N N . SER B 1 362 ? -16.688 -24.438 -14.742 1 93.12 362 SER B N 1
ATOM 5514 C CA . SER B 1 362 ? -15.664 -25.047 -13.898 1 93.12 362 SER B CA 1
ATOM 5515 C C . SER B 1 362 ? -15.094 -24.047 -12.914 1 93.12 362 SER B C 1
ATOM 5517 O O . SER B 1 362 ? -14.875 -22.891 -13.258 1 93.12 362 SER B O 1
ATOM 5519 N N . ILE B 1 363 ? -15.047 -24.484 -11.633 1 93.12 363 ILE B N 1
ATOM 5520 C CA . ILE B 1 363 ? -14.18 -23.75 -10.719 1 93.12 363 ILE B CA 1
ATOM 5521 C C . ILE B 1 363 ? -12.727 -24.141 -10.977 1 93.12 363 ILE B C 1
ATOM 5523 O O . ILE B 1 363 ? -11.867 -23.266 -11.164 1 93.12 363 ILE B O 1
ATOM 5527 N N . ARG B 1 364 ? -12.562 -25.453 -11.031 1 96.62 364 ARG B N 1
ATOM 5528 C CA . ARG B 1 364 ? -11.258 -25.938 -11.469 1 96.62 364 ARG B CA 1
ATOM 5529 C C . ARG B 1 364 ? -11.375 -27.312 -12.117 1 96.62 364 ARG B C 1
ATOM 5531 O O . ARG B 1 364 ? -11.961 -28.234 -11.547 1 96.62 364 ARG B O 1
ATOM 5538 N N . SER B 1 365 ? -10.93 -27.375 -13.344 1 98.12 365 SER B N 1
ATOM 5539 C CA . SER B 1 365 ? -10.773 -28.656 -14.039 1 98.12 365 SER B CA 1
ATOM 5540 C C . SER B 1 365 ? -9.352 -29.188 -13.914 1 98.12 365 SER B C 1
ATOM 5542 O O . SER B 1 365 ? -8.391 -28.422 -14 1 98.12 365 SER B O 1
ATOM 5544 N N . VAL B 1 366 ? -9.266 -30.484 -13.688 1 98.62 366 VAL B N 1
ATOM 5545 C CA . VAL B 1 366 ? -7.965 -31.141 -13.523 1 98.62 366 VAL B CA 1
ATOM 5546 C C . VAL B 1 366 ? -7.82 -32.281 -14.523 1 98.62 366 VAL B C 1
ATOM 5548 O O . VAL B 1 366 ? -8.758 -33.031 -14.75 1 98.62 366 VAL B O 1
ATOM 5551 N N . VAL B 1 367 ? -6.695 -32.281 -15.172 1 98.81 367 VAL B N 1
ATOM 5552 C CA . VAL B 1 367 ? -6.328 -33.438 -16 1 98.81 367 VAL B CA 1
ATOM 5553 C C . VAL B 1 367 ? -5.598 -34.469 -15.156 1 98.81 367 VAL B C 1
ATOM 5555 O O . VAL B 1 367 ? -4.633 -34.156 -14.461 1 98.81 367 VAL B O 1
ATOM 5558 N N . VAL B 1 368 ? -6.043 -35.656 -15.211 1 98.69 368 VAL B N 1
ATOM 5559 C CA . VAL B 1 368 ? -5.391 -36.75 -14.531 1 98.69 368 VAL B CA 1
ATOM 5560 C C . VAL B 1 368 ? -4.73 -37.688 -15.555 1 98.69 368 VAL B C 1
ATOM 5562 O O . VAL B 1 368 ? -5.391 -38.188 -16.469 1 98.69 368 VAL B O 1
ATOM 5565 N N . TYR B 1 369 ? -3.455 -37.812 -15.375 1 98.31 369 TYR B N 1
ATOM 5566 C CA . TYR B 1 369 ? -2.701 -38.625 -16.328 1 98.31 369 TYR B CA 1
ATOM 5567 C C . TYR B 1 369 ? -2.836 -40.094 -16.016 1 98.31 369 TYR B C 1
ATOM 5569 O O . TYR B 1 369 ? -2.92 -40.5 -14.852 1 98.31 369 TYR B O 1
#